Protein AF-A0A1J5E0S7-F1 (afdb_monomer_lite)

pLDDT: mean 85.73, std 12.79, range [35.81, 98.06]

Secondary structure (DSSP, 8-state):
-------GGG-BPPPHHHHHHHHHHHHHHHTT-S----EEEE--TTS-HHHHHHHHHHHH-S--SGGGGS--SSS--SEEEEEEEE-SS-EEEEEEETTEEEEEEES----HHHHHHHHHHHHHHHHHTHHHHHHHHHTSPP-EEEE-HHHHHHHHHHHHHHHHHHHTGGG--PPPPPSSGGGHHHHHHHHHHHHHHHHHHHHHHHHHHHHHHHHHHHHHHHHHHHHB-HHHHS-HHHHHHHHHS-HHHHHHTHHHHBTTBSSPPPTTSHHHHHHHHHHHHHHHHHTT---GGGS-PPPEEEETTTEEEESS---HHHHHHHHHHHT--HHHHHHHHHHHHHHHHHHHHTB-HHHHHHHHHHHT-SEEEE-TTT--EE--S-SSEEEEEE-TTS-EEEEEE--

Structure (mmCIF, N/CA/C/O backbone):
data_AF-A0A1J5E0S7-F1
#
_entry.id   AF-A0A1J5E0S7-F1
#
loop_
_atom_site.group_PDB
_atom_site.id
_atom_site.type_symbol
_atom_site.label_atom_id
_atom_site.label_alt_id
_atom_site.label_comp_id
_atom_site.label_asym_id
_atom_site.label_entity_id
_atom_site.label_seq_id
_atom_site.pdbx_PDB_ins_code
_atom_site.Cartn_x
_atom_site.Cartn_y
_atom_site.Cartn_z
_atom_site.occupancy
_atom_site.B_iso_or_equiv
_atom_site.auth_seq_id
_atom_site.auth_comp_id
_atom_site.auth_asym_id
_atom_site.auth_atom_id
_atom_site.pdbx_PDB_model_num
ATOM 1 N N . MET A 1 1 ? 37.026 27.224 -28.403 1.00 40.97 1 MET A N 1
ATOM 2 C CA . MET A 1 1 ? 36.674 25.814 -28.134 1.00 40.97 1 MET A CA 1
ATOM 3 C C . MET A 1 1 ? 35.419 25.523 -28.933 1.00 40.97 1 MET A C 1
ATOM 5 O O . MET A 1 1 ? 34.431 26.205 -28.705 1.00 40.97 1 MET A O 1
ATOM 9 N N . ASN A 1 2 ? 35.470 24.631 -29.925 1.00 41.16 2 ASN A N 1
ATOM 10 C CA . ASN A 1 2 ? 34.256 24.232 -30.642 1.00 41.16 2 ASN A CA 1
ATOM 11 C C . ASN A 1 2 ? 33.327 23.532 -29.648 1.00 41.16 2 ASN A C 1
ATOM 13 O O . ASN A 1 2 ? 33.763 22.614 -28.955 1.00 41.16 2 ASN A O 1
ATOM 17 N N . ASN A 1 3 ? 32.075 23.977 -29.564 1.00 52.31 3 ASN A N 1
ATOM 18 C CA . ASN A 1 3 ? 31.042 23.279 -28.809 1.00 52.31 3 ASN A CA 1
ATOM 19 C C . ASN A 1 3 ? 30.813 21.931 -29.497 1.00 52.31 3 ASN A C 1
ATOM 21 O O . ASN A 1 3 ? 30.145 21.864 -30.524 1.00 52.31 3 ASN A O 1
ATOM 25 N N . LEU A 1 4 ? 31.441 20.874 -28.984 1.00 67.88 4 LEU A N 1
ATOM 26 C CA . LEU A 1 4 ? 31.217 19.514 -29.456 1.00 67.88 4 LEU A CA 1
ATOM 27 C C . LEU A 1 4 ? 29.828 19.076 -28.996 1.00 67.88 4 LEU A C 1
ATOM 29 O O . LEU A 1 4 ? 29.531 19.062 -27.802 1.00 67.88 4 LEU A O 1
ATOM 33 N N . VAL A 1 5 ? 28.979 18.763 -29.968 1.00 75.00 5 VAL A N 1
ATOM 34 C CA . VAL A 1 5 ? 27.595 18.338 -29.765 1.00 75.00 5 VAL A CA 1
ATOM 35 C C . VAL A 1 5 ? 27.511 16.883 -30.183 1.00 75.00 5 VAL A C 1
ATOM 37 O O . VAL A 1 5 ? 27.855 16.545 -31.314 1.00 75.00 5 VAL A O 1
ATOM 40 N N . LEU A 1 6 ? 27.053 16.023 -29.279 1.00 85.38 6 LEU A N 1
ATOM 41 C CA . LEU A 1 6 ? 26.759 14.634 -29.609 1.00 85.38 6 LEU A CA 1
ATOM 42 C C . LEU A 1 6 ? 25.512 14.593 -30.497 1.00 85.38 6 LEU A C 1
ATOM 44 O O . LEU A 1 6 ? 24.457 15.081 -30.099 1.00 85.38 6 LEU A O 1
ATOM 48 N N . GLN A 1 7 ? 25.640 14.015 -31.689 1.00 89.19 7 GLN A N 1
ATOM 49 C CA . GLN A 1 7 ? 24.544 13.888 -32.647 1.00 89.19 7 GLN A CA 1
ATOM 50 C C . GLN A 1 7 ? 24.018 12.442 -32.648 1.00 89.19 7 GLN A C 1
ATOM 52 O O . GLN A 1 7 ? 24.801 11.533 -32.938 1.00 89.19 7 GLN A O 1
ATOM 57 N N . PRO A 1 8 ? 22.745 12.192 -32.275 1.00 90.88 8 PRO A N 1
ATOM 58 C CA . PRO A 1 8 ? 22.204 10.835 -32.161 1.00 90.88 8 PRO A CA 1
ATOM 59 C C . PRO A 1 8 ? 22.227 10.017 -33.454 1.00 90.88 8 PRO A C 1
ATOM 61 O O . PRO A 1 8 ? 22.400 8.799 -33.410 1.00 90.88 8 PRO A O 1
ATOM 64 N N . ASP A 1 9 ? 22.061 10.659 -34.607 1.00 89.31 9 ASP A N 1
ATOM 65 C CA . ASP A 1 9 ? 22.099 10.044 -35.939 1.00 89.31 9 ASP A CA 1
ATOM 66 C C . ASP A 1 9 ? 23.457 9.374 -36.225 1.00 89.31 9 ASP A C 1
ATOM 68 O O . ASP A 1 9 ? 23.498 8.286 -36.805 1.00 89.31 9 ASP A O 1
ATOM 72 N N . GLN A 1 10 ? 24.546 9.946 -35.701 1.00 91.19 10 GLN A N 1
ATOM 73 C CA . GLN A 1 10 ? 25.927 9.469 -35.857 1.00 91.19 10 GLN A CA 1
ATOM 74 C C . GLN A 1 10 ? 26.321 8.314 -34.922 1.00 91.19 10 GLN A C 1
ATOM 76 O O . GLN A 1 10 ? 27.453 7.826 -34.981 1.00 91.19 10 GLN A O 1
ATOM 81 N N . TRP A 1 11 ? 25.435 7.887 -34.023 1.00 94.06 11 TRP A N 1
ATOM 82 C CA . TRP A 1 11 ? 25.747 6.817 -33.079 1.00 94.06 11 TRP A CA 1
ATOM 83 C C . TRP A 1 11 ? 25.762 5.446 -33.756 1.00 94.06 11 TRP A C 1
ATOM 85 O O . TRP A 1 11 ? 24.940 5.140 -34.620 1.00 94.06 11 TRP A O 1
ATOM 95 N N . SER A 1 12 ? 26.694 4.597 -33.329 1.00 93.44 12 SER A N 1
ATOM 96 C CA . SER A 1 12 ? 26.874 3.237 -33.844 1.00 93.44 12 SER A CA 1
ATOM 97 C C . SER A 1 12 ? 27.310 2.275 -32.739 1.00 93.44 12 SER A C 1
ATOM 99 O O . SER A 1 12 ? 27.815 2.695 -31.698 1.00 93.44 12 SER A O 1
ATOM 101 N N . ILE A 1 13 ? 27.134 0.971 -32.954 1.00 92.50 13 ILE A N 1
ATOM 102 C CA . ILE A 1 13 ? 27.703 -0.046 -32.060 1.00 92.50 13 ILE A CA 1
ATOM 103 C C . ILE A 1 13 ? 29.234 -0.014 -32.225 1.00 92.50 13 ILE A C 1
ATOM 105 O O . ILE A 1 13 ? 29.719 -0.069 -33.358 1.00 92.50 13 ILE A O 1
ATOM 109 N N . PRO A 1 14 ? 30.014 0.096 -31.136 1.00 87.75 14 PRO A N 1
ATOM 110 C CA . PRO A 1 14 ? 31.460 0.217 -31.230 1.00 87.75 14 PRO A CA 1
ATOM 111 C C . PRO A 1 14 ? 32.101 -1.102 -31.686 1.00 87.75 14 PRO A C 1
ATOM 113 O O . PRO A 1 14 ? 31.727 -2.178 -31.221 1.00 87.75 14 PRO A O 1
ATOM 116 N N . ASP A 1 15 ? 33.134 -1.018 -32.529 1.00 83.75 15 ASP A N 1
ATOM 117 C CA . ASP A 1 15 ? 34.041 -2.149 -32.767 1.00 83.75 15 ASP A CA 1
ATOM 118 C C . ASP A 1 15 ? 34.772 -2.485 -31.449 1.00 83.75 15 ASP A C 1
ATOM 120 O O . ASP A 1 15 ? 35.387 -1.584 -30.860 1.00 83.75 15 ASP A O 1
ATOM 124 N N . PRO A 1 16 ? 34.759 -3.749 -30.976 1.00 78.06 16 PRO A N 1
ATOM 125 C CA . PRO A 1 16 ? 35.486 -4.172 -29.780 1.00 78.06 16 PRO A CA 1
ATOM 126 C C . PRO A 1 16 ? 36.940 -3.683 -29.711 1.00 78.06 16 PRO A C 1
ATOM 128 O O . PRO A 1 16 ? 37.413 -3.297 -28.639 1.00 78.06 16 PRO A O 1
ATOM 131 N N . LYS A 1 17 ? 37.650 -3.628 -30.847 1.00 78.44 17 LYS A N 1
ATOM 132 C CA . LYS A 1 17 ? 39.031 -3.116 -30.905 1.00 78.44 17 LYS A CA 1
ATOM 133 C C . LYS A 1 17 ? 39.100 -1.635 -30.540 1.00 78.44 17 LYS A C 1
ATOM 135 O O . LYS A 1 17 ? 39.950 -1.227 -29.750 1.00 78.44 17 LYS A O 1
ATOM 140 N N . ARG A 1 18 ? 38.148 -0.846 -31.038 1.00 73.25 18 ARG A N 1
ATOM 141 C CA . ARG A 1 18 ? 38.036 0.592 -30.770 1.00 73.25 18 ARG A CA 1
ATOM 142 C C . ARG A 1 18 ? 37.699 0.879 -29.304 1.00 73.25 18 ARG A C 1
ATOM 144 O O . ARG A 1 18 ? 38.212 1.851 -28.744 1.00 73.25 18 ARG A O 1
ATOM 151 N N . VAL A 1 19 ? 36.898 0.021 -28.662 1.00 73.56 19 VAL A N 1
ATOM 152 C CA . VAL A 1 19 ? 36.629 0.095 -27.212 1.00 73.56 19 VAL A CA 1
ATOM 153 C C . VAL A 1 19 ? 37.916 -0.075 -26.413 1.00 73.56 19 VAL A C 1
ATOM 155 O O . VAL A 1 19 ? 38.243 0.767 -25.575 1.00 73.56 19 VAL A O 1
ATOM 158 N N . ILE A 1 20 ? 38.687 -1.120 -26.715 1.00 75.88 20 ILE A N 1
ATOM 159 C CA . ILE A 1 20 ? 39.952 -1.417 -26.034 1.00 75.88 20 ILE A CA 1
ATOM 160 C C . ILE A 1 20 ? 40.967 -0.287 -26.245 1.00 75.88 20 ILE A C 1
ATOM 162 O O . ILE A 1 20 ? 41.591 0.167 -25.285 1.00 75.88 20 ILE A O 1
ATOM 166 N N . GLU A 1 21 ? 41.108 0.215 -27.473 1.00 73.50 21 GLU A N 1
ATOM 167 C CA . GLU A 1 21 ? 42.002 1.336 -27.783 1.00 73.50 21 GLU A CA 1
ATOM 168 C C . GLU A 1 21 ? 41.630 2.607 -27.015 1.00 73.50 21 GLU A C 1
ATOM 170 O O . GLU A 1 21 ? 42.504 3.272 -26.455 1.00 73.50 21 GLU A O 1
ATOM 175 N N . THR A 1 22 ? 40.340 2.930 -26.937 1.00 68.94 22 THR A N 1
ATOM 176 C CA . THR A 1 22 ? 39.854 4.115 -26.220 1.00 68.94 22 THR A CA 1
ATOM 177 C C . THR A 1 22 ? 40.102 3.985 -24.716 1.00 68.94 22 THR A C 1
ATOM 179 O O . THR A 1 22 ? 40.647 4.901 -24.098 1.00 68.94 22 THR A O 1
ATOM 182 N N . LEU A 1 23 ? 39.811 2.820 -24.129 1.00 67.75 23 LEU A N 1
ATOM 183 C CA . LEU A 1 23 ? 40.102 2.533 -22.720 1.00 67.75 23 LEU A CA 1
ATOM 184 C C . LEU A 1 23 ? 41.605 2.592 -22.413 1.00 67.75 23 LEU A C 1
ATOM 186 O O . LEU A 1 23 ? 42.003 3.138 -21.380 1.00 67.75 23 LEU A O 1
ATOM 190 N N . ASN A 1 24 ? 42.448 2.082 -23.312 1.00 72.50 24 ASN A N 1
ATOM 191 C CA . ASN A 1 24 ? 43.902 2.144 -23.172 1.00 72.50 24 ASN A CA 1
ATOM 192 C C . ASN A 1 24 ? 44.423 3.585 -23.267 1.00 72.50 24 ASN A C 1
ATOM 194 O O . ASN A 1 24 ? 45.238 3.983 -22.434 1.00 72.50 24 ASN A O 1
ATOM 198 N N . ARG A 1 25 ? 43.900 4.403 -24.193 1.00 69.12 25 ARG A N 1
ATOM 199 C CA . ARG A 1 25 ? 44.217 5.842 -24.279 1.00 69.12 25 ARG A CA 1
ATOM 200 C C . ARG A 1 25 ? 43.820 6.590 -23.005 1.00 69.12 25 ARG A C 1
ATOM 202 O O . ARG A 1 25 ? 44.577 7.434 -22.534 1.00 69.12 25 ARG A O 1
ATOM 209 N N . ILE A 1 26 ? 42.673 6.264 -22.408 1.00 65.00 26 ILE A N 1
ATOM 210 C CA . ILE A 1 26 ? 42.220 6.865 -21.142 1.00 65.00 26 ILE A CA 1
ATOM 211 C C . ILE A 1 26 ? 43.130 6.455 -19.978 1.00 65.00 26 ILE A C 1
ATOM 213 O O . ILE A 1 26 ? 43.503 7.305 -19.167 1.00 65.00 26 ILE A O 1
ATOM 217 N N . LYS A 1 27 ? 43.531 5.177 -19.900 1.00 65.75 27 LYS A N 1
ATOM 218 C CA . LYS A 1 27 ? 44.492 4.695 -18.893 1.00 65.75 27 LYS A CA 1
ATOM 219 C C . LYS A 1 27 ? 45.851 5.392 -19.021 1.00 65.75 27 LYS A C 1
ATOM 221 O O . LYS A 1 27 ? 46.384 5.833 -18.010 1.00 65.75 27 LYS A O 1
ATOM 226 N N . GLN A 1 28 ? 46.366 5.552 -20.241 1.00 62.88 28 GLN A N 1
ATOM 227 C CA . GLN A 1 28 ? 47.640 6.236 -20.509 1.00 62.88 28 GLN A CA 1
ATOM 228 C C . GLN A 1 28 ? 47.584 7.748 -20.222 1.00 62.88 28 GLN A C 1
ATOM 230 O O . GLN A 1 28 ? 48.540 8.314 -19.693 1.00 62.88 28 GLN A O 1
ATOM 235 N N . ARG A 1 29 ? 46.456 8.416 -20.497 1.00 60.16 29 ARG A N 1
ATOM 236 C CA . ARG A 1 29 ? 46.270 9.843 -20.170 1.00 60.16 29 ARG A CA 1
ATOM 237 C C . ARG A 1 29 ? 46.185 10.102 -18.664 1.00 60.16 29 ARG A C 1
ATOM 239 O O . ARG A 1 29 ? 46.772 11.070 -18.192 1.00 60.16 29 ARG A O 1
ATOM 246 N N . LYS A 1 30 ? 45.555 9.205 -17.891 1.00 54.59 30 LYS A N 1
ATOM 247 C CA . LYS A 1 30 ? 45.532 9.285 -16.414 1.00 54.59 30 LYS A CA 1
ATOM 248 C C . LYS A 1 30 ? 46.926 9.232 -15.775 1.00 54.59 30 LYS A C 1
ATOM 250 O O . LYS A 1 30 ? 47.083 9.731 -14.668 1.00 54.59 30 LYS A O 1
ATOM 255 N N . SER A 1 31 ? 47.920 8.652 -16.451 1.00 51.38 31 SER A N 1
ATOM 256 C CA . SER A 1 31 ? 49.315 8.640 -15.989 1.00 51.38 31 SER A CA 1
ATOM 257 C C . SER A 1 31 ? 50.134 9.881 -16.375 1.00 51.38 31 SER A C 1
ATOM 259 O O . SER A 1 31 ? 51.257 10.002 -15.899 1.00 51.38 31 SER A O 1
ATOM 261 N N . GLN A 1 32 ? 49.618 10.796 -17.213 1.00 48.53 32 GLN A N 1
ATOM 262 C CA . GLN A 1 32 ? 50.401 11.922 -17.756 1.00 48.53 32 GLN A CA 1
ATOM 263 C C . GLN A 1 32 ? 49.765 13.322 -17.616 1.00 48.53 32 GLN A C 1
ATOM 265 O O . GLN A 1 32 ? 50.494 14.300 -17.757 1.00 48.53 32 GLN A O 1
ATOM 270 N N . SER A 1 33 ? 48.473 13.483 -17.291 1.00 42.88 33 SER A N 1
ATOM 271 C CA . SER A 1 33 ? 47.904 14.812 -16.984 1.00 42.88 33 SER A CA 1
ATOM 272 C C . SER A 1 33 ? 46.739 14.779 -15.982 1.00 42.88 33 SER A C 1
ATOM 274 O O . SER A 1 33 ? 46.016 13.790 -15.865 1.00 42.88 33 SER A O 1
ATOM 276 N N . SER A 1 34 ? 46.557 15.882 -15.245 1.00 43.41 34 SER A N 1
ATOM 277 C CA . SER A 1 34 ? 45.499 16.089 -14.240 1.00 43.41 34 SER A CA 1
ATOM 278 C C . SER A 1 34 ? 44.132 16.489 -14.827 1.00 43.41 34 SER A C 1
ATOM 280 O O . SER A 1 34 ? 43.172 16.666 -14.072 1.00 43.41 34 SER A O 1
ATOM 282 N N . GLU A 1 35 ? 43.996 16.613 -16.151 1.00 47.25 35 GLU A N 1
ATOM 283 C CA . GLU A 1 35 ? 42.749 17.046 -16.792 1.00 47.25 35 GLU A CA 1
ATOM 284 C C . GLU A 1 35 ? 41.809 15.864 -17.070 1.00 47.25 35 GLU A C 1
ATOM 286 O O . GLU A 1 35 ? 42.010 15.031 -17.960 1.00 47.25 35 GLU A O 1
ATOM 291 N N . LYS A 1 36 ? 40.736 15.795 -16.276 1.00 54.34 36 LYS A N 1
ATOM 292 C CA . LYS A 1 36 ? 39.635 14.839 -16.431 1.00 54.34 36 LYS A CA 1
ATOM 293 C C . LYS A 1 36 ? 38.879 15.131 -17.736 1.00 54.34 36 LYS A C 1
ATOM 295 O O . LYS A 1 36 ? 38.001 15.980 -17.766 1.00 54.34 36 LYS A O 1
ATOM 300 N N . SER A 1 37 ? 39.184 14.390 -18.798 1.00 62.97 37 SER A N 1
ATOM 301 C CA . SER A 1 37 ? 38.514 14.496 -20.109 1.00 62.97 37 SER A CA 1
ATOM 302 C C . SER A 1 37 ? 37.180 13.739 -20.206 1.00 62.97 37 SER A C 1
ATOM 304 O O . SER A 1 37 ? 36.619 13.637 -21.290 1.00 62.97 37 SER A O 1
ATOM 306 N N . ASN A 1 38 ? 36.652 13.212 -19.099 1.00 75.56 38 ASN A N 1
ATOM 307 C CA . ASN A 1 38 ? 35.334 12.581 -19.080 1.00 75.56 38 ASN A CA 1
ATOM 308 C C . ASN A 1 38 ? 34.278 13.603 -18.669 1.00 75.56 38 ASN A C 1
ATOM 310 O O . ASN A 1 38 ? 34.482 14.362 -17.722 1.00 75.56 38 ASN A O 1
ATOM 314 N N . SER A 1 39 ? 33.136 13.576 -19.345 1.00 84.06 39 SER A N 1
ATOM 315 C CA . SER A 1 39 ? 31.968 14.379 -18.986 1.00 84.06 39 SER A CA 1
ATOM 316 C C . SER A 1 39 ? 30.743 13.485 -18.867 1.00 84.06 39 SER A C 1
ATOM 318 O O . SER A 1 39 ? 30.661 12.451 -19.529 1.00 84.06 39 SER A O 1
ATOM 320 N N . SER A 1 40 ? 29.810 13.853 -17.994 1.00 87.56 40 SER A N 1
ATOM 321 C CA . SER A 1 40 ? 28.543 13.148 -17.851 1.00 87.56 40 SER A CA 1
ATOM 322 C C . SER A 1 40 ? 27.379 14.116 -17.794 1.00 87.56 40 SER A C 1
ATOM 324 O O . SER A 1 40 ? 27.533 15.276 -17.405 1.00 87.56 40 SER A O 1
ATOM 326 N N . TRP A 1 41 ? 26.220 13.625 -18.207 1.00 89.56 41 TRP A N 1
ATOM 327 C CA . TRP A 1 41 ? 24.977 14.366 -18.206 1.00 89.56 41 TRP A CA 1
ATOM 328 C C . TRP A 1 41 ? 23.845 13.472 -17.747 1.00 89.56 41 TRP A C 1
ATOM 330 O O . TRP A 1 41 ? 23.722 12.328 -18.184 1.00 89.56 41 TRP A O 1
ATOM 340 N N . ARG A 1 42 ? 23.013 14.012 -16.863 1.00 88.50 42 ARG A N 1
ATOM 341 C CA . ARG A 1 42 ? 21.783 13.367 -16.431 1.00 88.50 42 ARG A CA 1
ATOM 342 C C . ARG A 1 42 ? 20.640 14.012 -17.190 1.00 88.50 42 ARG A C 1
ATOM 344 O O . ARG A 1 42 ? 20.492 15.230 -17.136 1.00 88.50 42 ARG A O 1
ATOM 351 N N . PHE A 1 43 ? 19.871 13.191 -17.893 1.00 86.56 43 PHE A N 1
ATOM 352 C CA . PHE A 1 43 ? 18.741 13.678 -18.671 1.00 86.56 43 PHE A CA 1
ATOM 353 C C . PHE A 1 43 ? 17.694 14.314 -17.759 1.00 86.56 43 PHE A C 1
ATOM 355 O O . PHE A 1 43 ? 17.445 13.831 -16.650 1.00 86.56 43 PHE A O 1
ATOM 362 N N . THR A 1 44 ? 17.098 15.396 -18.247 1.00 78.50 44 THR A N 1
ATOM 363 C CA . THR A 1 44 ? 15.956 16.056 -17.605 1.00 78.50 44 THR A CA 1
ATOM 364 C C . THR A 1 44 ? 14.629 15.496 -18.133 1.00 78.50 44 THR A C 1
ATOM 366 O O . THR A 1 44 ? 14.615 14.683 -19.059 1.00 78.50 44 THR A O 1
ATOM 369 N N . ASP A 1 45 ? 13.499 15.966 -17.593 1.00 79.06 45 ASP A N 1
ATOM 370 C CA . ASP A 1 45 ? 12.142 15.560 -18.014 1.00 79.06 45 ASP A CA 1
ATOM 371 C C . ASP A 1 45 ? 11.814 15.890 -19.486 1.00 79.06 45 ASP A C 1
ATOM 373 O O . ASP A 1 45 ? 10.756 15.523 -19.994 1.00 79.06 45 ASP A O 1
ATOM 377 N N . VAL A 1 46 ? 12.722 16.573 -20.191 1.00 83.62 46 VAL A N 1
ATOM 378 C CA . VAL A 1 46 ? 12.629 16.877 -21.624 1.00 83.62 46 VAL A CA 1
ATOM 379 C C . VAL A 1 46 ? 12.719 15.613 -22.486 1.00 83.62 46 VAL A C 1
ATOM 381 O O . VAL A 1 46 ? 12.152 15.591 -23.577 1.00 83.62 46 VAL A O 1
ATOM 384 N N . VAL A 1 47 ? 13.409 14.566 -22.020 1.00 88.75 47 VAL A N 1
ATOM 385 C CA . VAL A 1 47 ? 13.606 13.309 -22.761 1.00 88.75 47 VAL A CA 1
ATOM 386 C C . VAL A 1 47 ? 12.863 12.179 -22.053 1.00 88.75 47 VAL A C 1
ATOM 388 O O . VAL A 1 47 ? 13.246 11.746 -20.968 1.00 88.75 47 VAL A O 1
ATOM 391 N N . SER A 1 48 ? 11.820 11.655 -22.701 1.00 91.25 48 SER A N 1
ATOM 392 C CA . SER A 1 48 ? 11.057 10.499 -22.209 1.00 91.25 48 SER A CA 1
ATOM 393 C C . SER A 1 48 ? 11.960 9.259 -22.091 1.00 91.25 48 SER A C 1
ATOM 395 O O . SER A 1 48 ? 12.497 8.798 -23.104 1.00 91.25 48 SER A O 1
ATOM 397 N N . PRO A 1 49 ? 12.109 8.653 -20.894 1.00 92.38 49 PRO A N 1
ATOM 398 C CA . PRO A 1 49 ? 12.944 7.464 -20.720 1.00 92.38 49 PRO A CA 1
ATOM 399 C C . PRO A 1 49 ? 12.492 6.261 -21.542 1.00 92.38 49 PRO A C 1
ATOM 401 O O . PRO A 1 49 ? 13.311 5.491 -22.045 1.00 92.38 49 PRO A O 1
ATOM 404 N N . LEU A 1 50 ? 11.176 6.110 -21.695 1.00 93.31 50 LEU A N 1
ATOM 405 C CA . LEU A 1 50 ? 10.593 5.035 -22.483 1.00 93.31 50 LEU A CA 1
ATOM 406 C C . LEU A 1 50 ? 10.916 5.210 -23.968 1.00 93.31 50 LEU A C 1
ATOM 408 O O . LEU A 1 50 ? 11.322 4.244 -24.611 1.00 93.31 50 LEU A O 1
ATOM 412 N N . ASP A 1 51 ? 10.752 6.421 -24.501 1.00 94.56 51 ASP A N 1
ATOM 413 C CA . ASP A 1 51 ? 11.047 6.706 -25.908 1.00 94.56 51 ASP A CA 1
ATOM 414 C C . ASP A 1 51 ? 12.529 6.586 -26.199 1.00 94.56 51 ASP A C 1
ATOM 416 O O . ASP A 1 51 ? 12.904 5.981 -27.201 1.00 94.56 51 ASP A O 1
ATOM 420 N N . PHE A 1 52 ? 13.373 7.047 -25.276 1.00 95.56 52 PHE A N 1
ATOM 421 C CA . PHE A 1 52 ? 14.807 6.923 -25.441 1.00 95.56 52 PHE A CA 1
ATOM 422 C C . PHE A 1 52 ? 15.255 5.460 -25.466 1.00 95.56 52 PHE A C 1
ATOM 424 O O . PHE A 1 52 ? 15.991 5.054 -26.365 1.00 95.56 52 PHE A O 1
ATOM 431 N N . TYR A 1 53 ? 14.748 4.631 -24.550 1.00 96.44 53 TYR A N 1
ATOM 432 C CA . TYR A 1 53 ? 15.025 3.198 -24.581 1.00 96.44 53 TYR A CA 1
ATOM 433 C C . TYR A 1 53 ? 14.482 2.527 -25.854 1.00 96.44 53 TYR A C 1
ATOM 435 O O . TYR A 1 53 ? 15.182 1.709 -26.452 1.00 96.44 53 TYR A O 1
ATOM 443 N N . CYS A 1 54 ? 13.271 2.884 -26.304 1.00 96.69 54 CYS A N 1
ATOM 444 C CA . CYS A 1 54 ? 12.714 2.382 -27.565 1.00 96.69 54 CYS A CA 1
ATOM 445 C C . CYS A 1 54 ? 13.600 2.759 -28.756 1.00 96.69 54 CYS A C 1
ATOM 447 O O . CYS A 1 54 ? 13.856 1.911 -29.606 1.00 96.69 54 CYS A O 1
ATOM 449 N N . TYR A 1 55 ? 14.094 3.997 -28.798 1.00 96.75 55 TYR A N 1
ATOM 450 C CA . TYR A 1 55 ? 14.966 4.502 -29.854 1.00 96.75 55 TYR A CA 1
ATOM 451 C C . TYR A 1 55 ? 16.290 3.740 -29.896 1.00 96.75 55 TYR A C 1
ATOM 453 O O . TYR A 1 55 ? 16.690 3.252 -30.955 1.00 96.75 55 TYR A O 1
ATOM 461 N N . LEU A 1 56 ? 16.930 3.554 -28.737 1.00 97.00 56 LEU A N 1
ATOM 462 C CA . LEU A 1 56 ? 18.154 2.762 -28.628 1.00 97.00 56 LEU A CA 1
ATOM 463 C C . LEU A 1 56 ? 17.917 1.313 -29.065 1.00 97.00 56 LEU A C 1
ATOM 465 O O . LEU A 1 56 ? 18.694 0.783 -29.857 1.00 97.00 56 LEU A O 1
ATOM 469 N N . LYS A 1 57 ? 16.813 0.698 -28.626 1.00 97.06 57 LYS A N 1
ATOM 470 C CA . LYS A 1 57 ? 16.486 -0.689 -28.971 1.00 97.06 57 LYS A CA 1
ATOM 471 C C . LYS A 1 57 ? 16.168 -0.875 -30.453 1.00 97.06 57 LYS A C 1
ATOM 473 O O . LYS A 1 57 ? 16.594 -1.853 -31.059 1.00 97.06 57 LYS A O 1
ATOM 478 N N . MET A 1 58 ? 15.449 0.075 -31.045 1.00 96.25 58 MET A N 1
ATOM 479 C CA . MET A 1 58 ? 15.140 0.096 -32.473 1.00 96.25 58 MET A CA 1
ATOM 480 C C . MET A 1 58 ? 16.415 0.183 -33.320 1.00 96.25 58 MET A C 1
ATOM 482 O O . MET A 1 58 ? 16.539 -0.542 -34.304 1.00 96.25 58 MET A O 1
ATOM 486 N N . ARG A 1 59 ? 17.357 1.064 -32.952 1.00 95.44 59 ARG A N 1
ATOM 487 C CA . ARG A 1 59 ? 18.574 1.302 -33.743 1.00 95.44 59 ARG A CA 1
ATOM 488 C C . ARG A 1 59 ? 19.691 0.296 -33.493 1.00 95.44 59 ARG A C 1
ATOM 490 O O . ARG A 1 59 ? 20.444 0.002 -34.418 1.00 95.44 59 ARG A O 1
ATOM 497 N N . PHE A 1 60 ? 19.830 -0.195 -32.264 1.00 95.81 60 PHE A N 1
ATOM 498 C CA . PHE A 1 60 ? 21.016 -0.940 -31.827 1.00 95.81 60 PHE A CA 1
ATOM 499 C C . PHE A 1 60 ? 20.707 -2.326 -31.248 1.00 95.81 60 PHE A C 1
ATOM 501 O O . PHE A 1 60 ? 21.637 -3.056 -30.914 1.00 95.81 60 PHE A O 1
ATOM 508 N N . GLY A 1 61 ? 19.435 -2.724 -31.162 1.00 95.06 61 GLY A N 1
ATOM 509 C CA . GLY A 1 61 ? 19.039 -4.003 -30.575 1.00 95.06 61 GLY A CA 1
ATOM 510 C C . GLY A 1 61 ? 19.074 -3.982 -29.047 1.00 95.06 61 GLY A C 1
ATOM 511 O O . GLY A 1 61 ? 18.808 -2.961 -28.426 1.00 95.06 61 GLY A O 1
ATOM 512 N N . ASP A 1 62 ? 19.344 -5.121 -28.414 1.00 95.38 62 ASP A N 1
ATOM 513 C CA . ASP A 1 62 ? 19.341 -5.205 -26.951 1.00 95.38 62 ASP A CA 1
ATOM 514 C C . ASP A 1 62 ? 20.522 -4.452 -26.297 1.00 95.38 62 ASP A C 1
ATOM 516 O O . ASP A 1 62 ? 21.566 -4.265 -26.928 1.00 95.38 62 ASP A O 1
ATOM 520 N N . PRO A 1 63 ? 20.389 -4.033 -25.018 1.00 96.25 63 PRO A N 1
ATOM 521 C CA . PRO A 1 63 ? 21.456 -3.351 -24.284 1.00 96.25 63 PRO A CA 1
ATOM 522 C C . PRO A 1 63 ? 22.787 -4.116 -24.324 1.00 96.25 63 PRO A C 1
ATOM 524 O O . PRO A 1 63 ? 22.856 -5.279 -23.929 1.00 96.25 63 PRO A O 1
ATOM 527 N N . ASN A 1 64 ? 23.848 -3.444 -24.772 1.00 93.88 64 ASN A N 1
ATOM 528 C CA . ASN A 1 64 ? 25.158 -4.038 -25.067 1.00 93.88 64 ASN A CA 1
ATOM 529 C C . ASN A 1 64 ? 26.287 -3.578 -24.122 1.00 93.88 64 ASN A C 1
ATOM 531 O O . ASN A 1 64 ? 27.446 -3.943 -24.318 1.00 93.88 64 ASN A O 1
ATOM 535 N N . GLY A 1 65 ? 25.978 -2.748 -23.126 1.00 92.19 65 GLY A N 1
ATOM 536 C CA . GLY A 1 65 ? 26.963 -2.187 -22.208 1.00 92.19 65 GLY A CA 1
ATOM 537 C C . GLY A 1 65 ? 27.422 -3.182 -21.142 1.00 92.19 65 GLY A C 1
ATOM 538 O O . GLY A 1 65 ? 26.692 -4.087 -20.740 1.00 92.19 65 GLY A O 1
ATOM 539 N N . PHE A 1 66 ? 28.633 -2.983 -20.616 1.00 89.12 66 PHE A N 1
ATOM 540 C CA . PHE A 1 66 ? 29.276 -3.924 -19.682 1.00 89.12 66 PHE A CA 1
ATOM 541 C C . PHE A 1 66 ? 28.438 -4.237 -18.427 1.00 89.12 66 PHE A C 1
ATOM 543 O O . PHE A 1 66 ? 28.421 -5.368 -17.948 1.00 89.12 66 PHE A O 1
ATOM 550 N N . ALA A 1 67 ? 27.693 -3.251 -17.917 1.00 90.56 67 ALA A N 1
ATOM 551 C CA . ALA A 1 67 ? 26.831 -3.431 -16.742 1.00 90.56 67 ALA A CA 1
ATOM 552 C C . ALA A 1 67 ? 25.748 -4.508 -16.951 1.00 90.56 67 ALA A C 1
ATOM 554 O O . ALA A 1 67 ? 25.302 -5.113 -15.980 1.00 90.56 67 ALA A O 1
ATOM 555 N N . MET A 1 68 ? 25.377 -4.806 -18.203 1.00 92.94 68 MET A N 1
ATOM 556 C CA . MET A 1 68 ? 24.419 -5.864 -18.526 1.00 92.94 68 MET A CA 1
ATOM 557 C C . MET A 1 68 ? 24.933 -7.263 -18.184 1.00 92.94 68 MET A C 1
ATOM 559 O O . MET A 1 68 ? 24.125 -8.145 -17.918 1.00 92.94 68 MET A O 1
ATOM 563 N N . MET A 1 69 ? 26.255 -7.465 -18.123 1.00 88.38 69 MET A N 1
ATOM 564 C CA . MET A 1 69 ? 26.856 -8.743 -17.720 1.00 88.38 69 MET A CA 1
ATOM 565 C C . MET A 1 69 ? 26.718 -9.023 -16.219 1.00 88.38 69 MET A C 1
ATOM 567 O O . MET A 1 69 ? 26.790 -10.174 -15.802 1.00 88.38 69 MET A O 1
ATOM 571 N N . LEU A 1 70 ? 26.546 -7.976 -15.407 1.00 87.75 70 LEU A N 1
ATOM 572 C CA . LEU A 1 70 ? 26.429 -8.061 -13.947 1.00 87.75 70 LEU A CA 1
ATOM 573 C C . LEU A 1 70 ? 24.979 -7.921 -13.467 1.00 87.75 70 LEU A C 1
ATOM 575 O O . LEU A 1 70 ? 24.715 -7.971 -12.267 1.00 87.75 70 LEU A O 1
ATOM 579 N N . ARG A 1 71 ? 24.044 -7.706 -14.397 1.00 87.81 71 ARG A N 1
ATOM 580 C CA . ARG A 1 71 ? 22.645 -7.430 -14.092 1.00 87.81 71 ARG A CA 1
ATOM 581 C C . ARG A 1 71 ? 21.927 -8.707 -13.646 1.00 87.81 71 ARG A C 1
ATOM 583 O O . ARG A 1 71 ? 21.987 -9.734 -14.318 1.00 87.81 71 ARG A O 1
ATOM 590 N N . SER A 1 72 ? 21.183 -8.613 -12.547 1.00 86.69 72 SER A N 1
ATOM 591 C CA . SER A 1 72 ? 20.254 -9.656 -12.110 1.00 86.69 72 SER A CA 1
ATOM 592 C C . SER A 1 72 ? 19.008 -9.691 -13.001 1.00 86.69 72 SER A C 1
ATOM 594 O O . SER A 1 72 ? 18.553 -8.658 -13.493 1.00 86.69 72 SER A O 1
ATOM 596 N N . GLN A 1 73 ? 18.390 -10.865 -13.150 1.00 86.00 73 GLN A N 1
ATOM 597 C CA . GLN A 1 73 ? 17.091 -10.999 -13.826 1.00 86.00 73 GLN A CA 1
ATOM 598 C C . GLN A 1 73 ? 15.918 -10.375 -13.036 1.00 86.00 73 GLN A C 1
ATOM 600 O O . GLN A 1 73 ? 14.807 -10.306 -13.553 1.00 86.00 73 GLN A O 1
ATOM 605 N N . ALA A 1 74 ? 16.146 -9.909 -11.803 1.00 82.88 74 ALA A N 1
ATOM 606 C CA . ALA A 1 74 ? 15.147 -9.228 -10.979 1.00 82.88 74 ALA A CA 1
ATOM 607 C C . ALA A 1 74 ? 14.976 -7.733 -11.337 1.00 82.88 74 ALA A C 1
ATOM 609 O O . ALA A 1 74 ? 15.720 -7.171 -12.138 1.00 82.88 74 ALA A O 1
ATOM 610 N N . VAL A 1 75 ? 14.008 -7.062 -10.702 1.00 79.94 75 VAL A N 1
ATOM 611 C CA . VAL A 1 75 ? 13.841 -5.592 -10.771 1.00 79.94 75 VAL A CA 1
ATOM 612 C C . VAL A 1 75 ? 14.783 -4.834 -9.828 1.00 79.94 75 VAL A C 1
ATOM 614 O O . VAL A 1 75 ? 14.916 -3.620 -9.934 1.00 79.94 75 VAL A O 1
ATOM 617 N N . ASP A 1 76 ? 15.455 -5.542 -8.919 1.00 82.81 76 ASP A N 1
ATOM 618 C CA . ASP A 1 76 ? 16.389 -4.973 -7.946 1.00 82.81 76 ASP A CA 1
ATOM 619 C C . ASP A 1 76 ? 17.792 -4.838 -8.555 1.00 82.81 76 ASP A C 1
ATOM 621 O O . ASP A 1 76 ? 18.690 -5.647 -8.323 1.00 82.81 76 ASP A O 1
ATOM 625 N N . ASN A 1 77 ? 17.945 -3.851 -9.438 1.00 85.38 77 ASN A N 1
ATOM 626 C CA . ASN A 1 77 ? 19.212 -3.510 -10.070 1.00 85.38 77 ASN A CA 1
ATOM 627 C C . ASN A 1 77 ? 19.521 -2.023 -9.875 1.00 85.38 77 ASN A C 1
ATOM 629 O O . ASN A 1 77 ? 18.638 -1.171 -9.937 1.00 85.38 77 ASN A O 1
ATOM 633 N N . PHE A 1 78 ? 20.804 -1.702 -9.704 1.00 85.00 78 PHE A N 1
ATOM 634 C CA . PHE A 1 78 ? 21.273 -0.314 -9.698 1.00 85.00 78 PHE A CA 1
ATOM 635 C C . PHE A 1 78 ? 21.254 0.301 -11.112 1.00 85.00 78 PHE A C 1
ATOM 637 O O . PHE A 1 78 ? 20.819 1.436 -11.298 1.00 85.00 78 PHE A O 1
ATOM 644 N N . ILE A 1 79 ? 21.691 -0.476 -12.112 1.00 89.75 79 ILE A N 1
ATOM 645 C CA . ILE A 1 79 ? 21.604 -0.146 -13.541 1.00 89.75 79 ILE A CA 1
ATOM 646 C C . ILE A 1 79 ? 20.636 -1.135 -14.193 1.00 89.75 79 ILE A C 1
ATOM 648 O O . ILE A 1 79 ? 20.902 -2.336 -14.241 1.00 89.75 79 ILE A O 1
ATOM 652 N N . HIS A 1 80 ? 19.516 -0.627 -14.700 1.00 90.81 80 HIS A N 1
ATOM 653 C CA . HIS A 1 80 ? 18.452 -1.427 -15.318 1.00 90.81 80 HIS A CA 1
ATOM 654 C C . HIS A 1 80 ? 18.773 -1.819 -16.753 1.00 90.81 80 HIS A C 1
ATOM 656 O O . HIS A 1 80 ? 18.457 -2.923 -17.197 1.00 90.81 80 HIS A O 1
ATOM 662 N N . TRP A 1 81 ? 19.409 -0.911 -17.483 1.00 94.50 81 TRP A N 1
ATOM 663 C CA . TRP A 1 81 ? 19.903 -1.145 -18.830 1.00 94.50 81 TRP A CA 1
ATOM 664 C C . TRP A 1 81 ? 21.110 -0.252 -19.105 1.00 94.50 81 TRP A C 1
ATOM 666 O O . TRP A 1 81 ? 21.240 0.828 -18.530 1.00 94.50 81 TRP A O 1
ATOM 676 N N . HIS A 1 82 ? 22.004 -0.710 -19.975 1.00 95.81 82 HIS A N 1
ATOM 677 C CA . HIS A 1 82 ? 23.232 -0.009 -20.320 1.00 95.81 82 HIS A CA 1
ATOM 678 C C . HIS A 1 82 ? 23.567 -0.251 -21.790 1.00 95.81 82 HIS A C 1
ATOM 680 O O . HIS A 1 82 ? 23.669 -1.401 -22.216 1.00 95.81 82 HIS A O 1
ATOM 686 N N . TYR A 1 83 ? 23.748 0.828 -22.546 1.00 96.94 83 TYR A N 1
ATOM 687 C CA . TYR A 1 83 ? 24.292 0.805 -23.900 1.00 96.94 83 TYR A CA 1
ATOM 688 C C . TYR A 1 83 ? 25.673 1.446 -23.927 1.00 96.94 83 TYR A C 1
ATOM 690 O O . TYR A 1 83 ? 25.857 2.522 -23.366 1.00 96.94 83 TYR A O 1
ATOM 698 N N . THR A 1 84 ? 26.599 0.824 -24.647 1.00 95.38 84 THR A N 1
ATOM 699 C CA . THR A 1 84 ? 27.886 1.420 -25.012 1.00 95.38 84 THR A CA 1
ATOM 700 C C . THR A 1 84 ? 27.874 1.655 -26.519 1.00 95.38 84 THR A C 1
ATOM 702 O O . THR A 1 84 ? 27.757 0.706 -27.300 1.00 95.38 84 THR A O 1
ATOM 705 N N . LEU A 1 85 ? 27.978 2.919 -26.933 1.00 94.81 85 LEU A N 1
ATOM 706 C CA . LEU A 1 85 ? 27.908 3.355 -28.331 1.00 94.81 85 LEU A CA 1
ATOM 707 C C . LEU A 1 85 ? 29.170 4.130 -28.729 1.00 94.81 85 LEU A C 1
ATOM 709 O O . LEU A 1 85 ? 29.839 4.740 -27.898 1.00 94.81 85 LEU A O 1
ATOM 713 N N . ALA A 1 86 ? 29.495 4.128 -30.017 1.00 91.12 86 ALA A N 1
ATOM 714 C CA . ALA A 1 86 ? 30.545 4.946 -30.606 1.00 91.12 86 ALA A CA 1
ATOM 715 C C . ALA A 1 86 ? 29.961 6.115 -31.400 1.00 91.12 86 ALA A C 1
ATOM 717 O O . ALA A 1 86 ? 28.940 5.996 -32.077 1.00 91.12 86 ALA A O 1
ATOM 718 N N . THR A 1 87 ? 30.695 7.220 -31.372 1.00 86.50 87 THR A N 1
ATOM 719 C CA . THR A 1 87 ? 30.558 8.360 -32.283 1.00 86.50 87 THR A CA 1
ATOM 720 C C . THR A 1 87 ? 31.774 8.423 -33.216 1.00 86.50 87 THR A C 1
ATOM 722 O O . THR A 1 87 ? 32.645 7.543 -33.182 1.00 86.50 87 THR A O 1
ATOM 725 N N . SER A 1 88 ? 31.878 9.457 -34.052 1.00 78.69 88 SER A N 1
ATOM 726 C CA . SER A 1 88 ? 33.094 9.732 -34.832 1.00 78.69 88 SER A CA 1
ATOM 727 C C . SER A 1 88 ? 34.334 9.857 -33.945 1.00 78.69 88 SER A C 1
ATOM 729 O O . SER A 1 88 ? 35.379 9.316 -34.296 1.00 78.69 88 SER A O 1
ATOM 731 N N . ASP A 1 89 ? 34.201 10.449 -32.756 1.00 77.31 89 ASP A N 1
ATOM 732 C CA . ASP A 1 89 ? 35.353 10.936 -31.985 1.00 77.31 89 ASP A CA 1
ATOM 733 C C . ASP A 1 89 ? 35.507 10.297 -30.598 1.00 77.31 89 ASP A C 1
ATOM 735 O O . ASP A 1 89 ? 36.593 10.317 -30.017 1.00 77.31 89 ASP A O 1
ATOM 739 N N . THR A 1 90 ? 34.448 9.695 -30.057 1.00 84.38 90 THR A N 1
ATOM 740 C CA . THR A 1 90 ? 34.439 9.149 -28.691 1.00 84.38 90 THR A CA 1
ATOM 741 C C . THR A 1 90 ? 33.503 7.946 -28.533 1.00 84.38 90 THR A C 1
ATOM 743 O O . THR A 1 90 ? 32.714 7.622 -29.424 1.00 84.38 90 THR A O 1
ATOM 746 N N . ILE A 1 91 ? 33.595 7.293 -27.377 1.00 89.31 91 ILE A N 1
ATOM 747 C CA . ILE A 1 91 ? 32.654 6.292 -26.887 1.00 89.31 91 ILE A CA 1
ATOM 748 C C . ILE A 1 91 ? 31.773 6.945 -25.830 1.00 89.31 91 ILE A C 1
ATOM 750 O O . ILE A 1 91 ? 32.260 7.678 -24.965 1.00 89.31 91 ILE A O 1
ATOM 754 N N . ILE A 1 92 ? 30.487 6.631 -25.898 1.00 92.44 92 ILE A N 1
ATOM 755 C CA . ILE A 1 92 ? 29.492 7.049 -24.926 1.00 92.44 92 ILE A CA 1
ATOM 756 C C . ILE A 1 92 ? 28.880 5.829 -24.243 1.00 92.44 92 ILE A C 1
ATOM 758 O O . ILE A 1 92 ? 28.609 4.817 -24.888 1.00 92.44 92 ILE A O 1
ATOM 762 N N . ASP A 1 93 ? 28.638 5.948 -22.945 1.00 93.62 93 ASP A N 1
ATOM 763 C CA . ASP A 1 93 ? 27.851 4.994 -22.170 1.00 93.62 93 ASP A CA 1
ATOM 764 C C . ASP A 1 93 ? 26.533 5.647 -21.775 1.00 93.62 93 ASP A C 1
ATOM 766 O O . ASP A 1 93 ? 26.524 6.768 -21.271 1.00 93.62 93 ASP A O 1
ATOM 770 N N . ILE A 1 94 ? 25.422 4.952 -21.994 1.00 95.31 94 ILE A N 1
ATOM 771 C CA . ILE A 1 94 ? 24.075 5.416 -21.662 1.00 95.31 94 ILE A CA 1
ATOM 772 C C . ILE A 1 94 ? 23.451 4.407 -20.707 1.00 95.31 94 ILE A C 1
ATOM 774 O O . ILE A 1 94 ? 23.318 3.230 -21.047 1.00 95.31 94 ILE A O 1
ATOM 778 N N . MET A 1 95 ? 23.061 4.856 -19.518 1.00 94.31 95 MET A N 1
ATOM 779 C CA . MET A 1 95 ? 22.582 4.002 -18.433 1.00 94.31 95 MET A CA 1
ATOM 780 C C . MET A 1 95 ? 21.191 4.431 -17.968 1.00 94.31 95 MET A C 1
ATOM 782 O O . MET A 1 95 ? 20.960 5.608 -17.688 1.00 94.31 95 MET A O 1
ATOM 786 N N . GLY A 1 96 ? 20.287 3.462 -17.827 1.00 92.25 96 GLY A N 1
ATOM 787 C CA . GLY A 1 96 ? 19.025 3.619 -17.107 1.00 92.25 96 GLY A CA 1
ATOM 788 C C . GLY A 1 96 ? 19.199 3.262 -15.634 1.00 92.25 96 GLY A C 1
ATOM 789 O O . GLY A 1 96 ? 19.529 2.119 -15.314 1.00 92.25 96 GLY A O 1
ATOM 790 N N . LEU A 1 97 ? 18.974 4.230 -14.751 1.00 88.00 97 LEU A N 1
ATOM 791 C CA . LEU A 1 97 ? 19.101 4.126 -13.295 1.00 88.00 97 LEU A CA 1
ATOM 792 C C . LEU A 1 97 ? 17.716 4.170 -12.628 1.00 88.00 97 LEU A C 1
ATOM 794 O O . LEU A 1 97 ? 16.698 4.369 -13.288 1.00 88.00 97 LEU A O 1
ATOM 798 N N . ASN A 1 98 ? 17.670 4.012 -11.303 1.00 82.12 98 ASN A N 1
ATOM 799 C CA . ASN A 1 98 ? 16.421 4.043 -10.530 1.00 82.12 98 ASN A CA 1
ATOM 800 C C . ASN A 1 98 ? 15.669 5.384 -10.602 1.00 82.12 98 ASN A C 1
ATOM 802 O O . ASN A 1 98 ? 14.444 5.388 -10.659 1.00 82.12 98 ASN A O 1
ATOM 806 N N . ILE A 1 99 ? 16.384 6.514 -10.583 1.00 77.44 99 ILE A N 1
ATOM 807 C CA . ILE A 1 99 ? 15.777 7.859 -10.498 1.00 77.44 99 ILE A CA 1
ATOM 808 C C . ILE A 1 99 ? 16.062 8.674 -11.776 1.00 77.44 99 ILE A C 1
ATOM 810 O O . ILE A 1 99 ? 15.935 9.896 -11.792 1.00 77.44 99 ILE A O 1
ATOM 814 N N . GLY A 1 100 ? 16.532 8.047 -12.857 1.00 86.00 100 GLY A N 1
ATOM 815 C CA . GLY A 1 100 ? 16.795 8.767 -14.104 1.00 86.00 100 GLY A CA 1
ATOM 816 C C . GLY A 1 100 ? 17.688 8.026 -15.083 1.00 86.00 100 GLY A C 1
ATOM 817 O O . GLY A 1 100 ? 17.918 6.827 -14.966 1.00 86.00 100 GLY A O 1
ATOM 818 N N . MET A 1 101 ? 18.199 8.768 -16.060 1.00 91.19 101 MET A N 1
ATOM 819 C CA . MET A 1 101 ? 19.116 8.256 -17.072 1.00 91.19 101 MET A CA 1
ATOM 820 C C . MET A 1 101 ? 20.364 9.124 -17.120 1.00 91.19 101 MET A C 1
ATOM 822 O O . MET A 1 101 ? 20.277 10.348 -17.001 1.00 91.19 101 MET A O 1
ATOM 826 N N . GLU A 1 102 ? 21.514 8.499 -17.334 1.00 91.81 102 GLU A N 1
ATOM 827 C CA . GLU A 1 102 ? 22.795 9.189 -17.456 1.00 91.81 102 GLU A CA 1
ATOM 828 C C . GLU A 1 102 ? 23.475 8.806 -18.769 1.00 91.81 102 GLU A C 1
ATOM 830 O O . GLU A 1 102 ? 23.457 7.644 -19.172 1.00 91.81 102 GLU A O 1
ATOM 835 N N . ILE A 1 103 ? 24.097 9.786 -19.419 1.00 92.12 103 ILE A N 1
ATOM 836 C CA . ILE A 1 103 ? 25.041 9.583 -20.513 1.00 92.12 103 ILE A CA 1
ATOM 837 C C . ILE A 1 103 ? 26.432 10.043 -20.071 1.00 92.12 103 ILE A C 1
ATOM 839 O O . ILE A 1 103 ? 26.598 11.116 -19.492 1.00 92.12 103 ILE A O 1
ATOM 843 N N . GLN A 1 104 ? 27.445 9.228 -20.340 1.00 90.44 104 GLN A N 1
ATOM 844 C CA . GLN A 1 104 ? 28.847 9.518 -20.062 1.00 90.44 104 GLN A CA 1
ATOM 845 C C . GLN A 1 104 ? 29.629 9.499 -21.368 1.00 90.44 104 GLN A C 1
ATOM 847 O O . GLN A 1 104 ? 29.516 8.559 -22.143 1.00 90.44 104 GLN A O 1
ATOM 852 N N . SER A 1 105 ? 30.433 10.531 -21.599 1.00 87.81 105 SER A N 1
ATOM 853 C CA . SER A 1 105 ? 31.343 10.648 -22.735 1.00 87.81 105 SER A CA 1
ATOM 854 C C . SER A 1 105 ? 32.782 10.457 -22.264 1.00 87.81 105 SER A C 1
ATOM 856 O O . SER A 1 105 ? 33.228 11.100 -21.305 1.00 87.81 105 SER A O 1
ATOM 858 N N . HIS A 1 106 ? 33.519 9.579 -22.943 1.00 83.50 106 HIS A N 1
ATOM 859 C CA . HIS A 1 106 ? 34.859 9.165 -22.533 1.00 83.50 106 HIS A CA 1
ATOM 860 C C . HIS A 1 106 ? 35.957 9.859 -23.333 1.00 83.50 106 HIS A C 1
ATOM 862 O O . HIS A 1 106 ? 36.053 9.729 -24.551 1.00 83.50 106 HIS A O 1
ATOM 868 N N . GLY A 1 107 ? 36.849 10.577 -22.654 1.00 75.38 107 GLY A N 1
ATOM 869 C CA . GLY A 1 107 ? 37.939 11.288 -23.327 1.00 75.38 107 GLY A CA 1
ATOM 870 C C . GLY A 1 107 ? 37.497 12.501 -24.158 1.00 75.38 107 GLY A C 1
ATOM 871 O O . GLY A 1 107 ? 38.323 13.046 -24.893 1.00 75.38 107 GLY A O 1
ATOM 872 N N . MET A 1 108 ? 36.235 12.925 -24.026 1.00 76.00 108 MET A N 1
ATOM 873 C CA . MET A 1 108 ? 35.687 14.158 -24.584 1.00 76.00 108 MET A CA 1
ATOM 874 C C . MET A 1 108 ? 34.866 14.920 -23.533 1.00 76.00 108 MET A C 1
ATOM 876 O O . MET A 1 108 ? 33.963 14.366 -22.893 1.00 76.00 108 MET A O 1
ATOM 880 N N . GLN A 1 109 ? 35.165 16.215 -23.402 1.00 80.31 109 GLN A N 1
ATOM 881 C CA . GLN A 1 109 ? 34.441 17.148 -22.544 1.00 80.31 109 GLN A CA 1
ATOM 882 C C . GLN A 1 109 ? 33.330 17.837 -23.341 1.00 80.31 109 GLN A C 1
ATOM 884 O O . GLN A 1 109 ? 33.599 18.584 -24.279 1.00 80.31 109 GLN A O 1
ATOM 889 N N . VAL A 1 110 ? 32.084 17.598 -22.942 1.00 81.44 110 VAL A N 1
ATOM 890 C CA . VAL A 1 110 ? 30.898 18.248 -23.502 1.00 81.44 110 VAL A CA 1
ATOM 891 C C . VAL A 1 110 ? 30.410 19.294 -22.506 1.00 81.44 110 VAL A C 1
ATOM 893 O O . VAL A 1 110 ? 30.236 19.006 -21.319 1.00 81.44 110 VAL A O 1
ATOM 896 N N . ILE A 1 111 ? 30.221 20.523 -22.982 1.00 83.88 111 ILE A N 1
ATOM 897 C CA . ILE A 1 111 ? 29.677 21.616 -22.172 1.00 83.88 111 ILE A CA 1
ATOM 898 C C . ILE A 1 111 ? 28.145 21.537 -22.105 1.00 83.88 111 ILE A C 1
ATOM 900 O O . ILE A 1 111 ? 27.511 20.949 -22.978 1.00 83.88 111 ILE A O 1
ATOM 904 N N . ASN A 1 112 ? 27.538 22.185 -21.109 1.00 83.81 112 ASN A N 1
ATOM 905 C CA . ASN A 1 112 ? 26.091 22.119 -20.851 1.00 83.81 112 ASN A CA 1
ATOM 906 C C . ASN A 1 112 ? 25.209 22.432 -22.071 1.00 83.81 112 ASN A C 1
ATOM 908 O O . ASN A 1 112 ? 24.222 21.739 -22.295 1.00 83.81 112 ASN A O 1
ATOM 912 N N . SER A 1 113 ? 25.568 23.424 -22.892 1.00 86.00 113 SER A N 1
ATOM 913 C CA . SER A 1 113 ? 24.799 23.743 -24.104 1.00 86.00 113 SER A CA 1
ATOM 914 C C . SER A 1 113 ? 24.834 22.618 -25.146 1.00 86.00 113 SER A C 1
ATOM 916 O O . SER A 1 113 ? 23.852 22.413 -25.852 1.00 86.00 113 SER A O 1
ATOM 918 N N . GLY A 1 114 ? 25.927 21.850 -25.211 1.00 88.12 114 GLY A N 1
ATOM 919 C CA . GLY A 1 114 ? 26.027 20.667 -26.066 1.00 88.12 114 GLY A CA 1
ATOM 920 C C . GLY A 1 114 ? 25.103 19.541 -25.605 1.00 88.12 114 GLY A C 1
ATOM 921 O O . GLY A 1 114 ? 24.482 18.882 -26.436 1.00 88.12 114 GLY A O 1
ATOM 922 N N . TRP A 1 115 ? 24.944 19.366 -24.291 1.00 90.00 115 TRP A N 1
ATOM 923 C CA . TRP A 1 115 ? 23.993 18.406 -23.727 1.00 90.00 115 TRP A CA 1
ATOM 924 C C . TRP A 1 115 ? 22.535 18.805 -23.965 1.00 90.00 115 TRP A C 1
ATOM 926 O O . TRP A 1 115 ? 21.735 17.979 -24.390 1.00 90.00 115 TRP A O 1
ATOM 936 N N . GLN A 1 116 ? 22.197 20.082 -23.785 1.00 90.12 116 GLN A N 1
ATOM 937 C CA . GLN A 1 116 ? 20.857 20.597 -24.100 1.00 90.12 116 GLN A CA 1
ATOM 938 C C . GLN A 1 116 ? 20.520 20.436 -25.588 1.00 90.12 116 GLN A C 1
ATOM 940 O O . GLN A 1 116 ? 19.395 20.097 -25.955 1.00 90.12 116 GLN A O 1
ATOM 945 N N . GLN A 1 117 ? 21.508 20.643 -26.461 1.00 91.25 117 GLN A N 1
ATOM 946 C CA . GLN A 1 117 ? 21.333 20.415 -27.889 1.00 91.25 117 GLN A CA 1
ATOM 947 C C . GLN A 1 117 ? 21.153 18.926 -28.216 1.00 91.25 117 GLN A C 1
ATOM 949 O O . GLN A 1 117 ? 20.324 18.601 -29.063 1.00 91.25 117 GLN A O 1
ATOM 954 N N . LEU A 1 118 ? 21.856 18.026 -27.519 1.00 91.69 118 LEU A N 1
ATOM 955 C CA . LEU A 1 118 ? 21.623 16.585 -27.622 1.00 91.69 118 LEU A CA 1
ATOM 956 C C . LEU A 1 118 ? 20.176 16.225 -27.249 1.00 91.69 118 LEU A C 1
ATOM 958 O O . LEU A 1 118 ? 19.529 15.504 -28.004 1.00 91.69 118 LEU A O 1
ATOM 962 N N . GLU A 1 119 ? 19.650 16.737 -26.133 1.00 92.44 119 GLU A N 1
ATOM 963 C CA . GLU A 1 119 ? 18.254 16.497 -25.725 1.00 92.44 119 GLU A CA 1
ATOM 964 C C . GLU A 1 119 ? 17.262 16.984 -26.793 1.00 92.44 119 GLU A C 1
ATOM 966 O O . GLU A 1 119 ? 16.337 16.261 -27.168 1.00 92.44 119 GLU A O 1
ATOM 971 N N . SER A 1 120 ? 17.493 18.177 -27.355 1.00 91.62 120 SER A N 1
ATOM 972 C CA . SER A 1 120 ? 16.671 18.708 -28.450 1.00 91.62 120 SER A CA 1
ATOM 973 C C . SER A 1 120 ? 16.723 17.829 -29.701 1.00 91.62 120 SER A C 1
ATOM 975 O O . SER A 1 120 ? 15.696 17.612 -30.346 1.00 91.62 120 SER A O 1
ATOM 977 N N . ASN A 1 121 ? 17.901 17.311 -30.047 1.00 93.50 121 ASN A N 1
ATOM 978 C CA . ASN A 1 121 ? 18.069 16.459 -31.218 1.00 93.50 121 ASN A CA 1
AT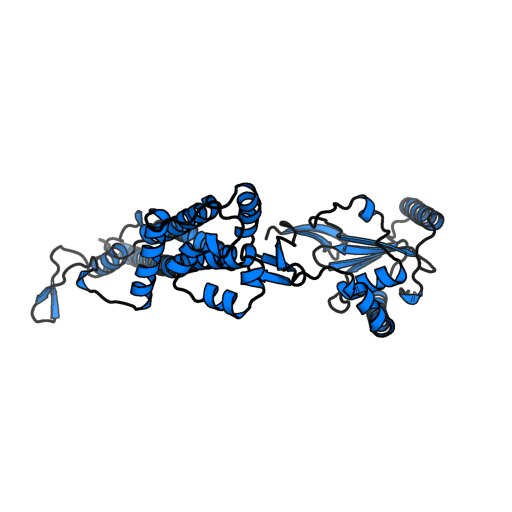OM 979 C C . ASN A 1 121 ? 17.448 15.074 -31.007 1.00 93.50 121 ASN A C 1
ATOM 981 O O . ASN A 1 121 ? 16.811 14.569 -31.923 1.00 93.50 121 ASN A O 1
ATOM 985 N N . LEU A 1 122 ? 17.538 14.499 -29.804 1.00 94.00 122 LEU A N 1
ATOM 986 C CA . LEU A 1 122 ? 16.847 13.251 -29.465 1.00 94.00 122 LEU A CA 1
ATOM 987 C C . LEU A 1 122 ? 15.331 13.376 -29.628 1.00 94.00 122 LEU A C 1
ATOM 989 O O . LEU A 1 122 ? 14.716 12.502 -30.227 1.00 94.00 122 LEU A O 1
ATOM 993 N N . ASN A 1 123 ? 14.731 14.478 -29.176 1.00 92.00 123 ASN A N 1
ATOM 994 C CA . ASN A 1 123 ? 13.292 14.679 -29.352 1.00 92.00 123 ASN A CA 1
ATOM 995 C C . ASN A 1 123 ? 12.883 14.763 -30.829 1.00 92.00 123 ASN A C 1
ATOM 997 O O . ASN A 1 123 ? 11.886 14.159 -31.217 1.00 92.00 123 ASN A O 1
ATOM 1001 N N . LYS A 1 124 ? 13.684 15.420 -31.677 1.00 93.12 124 LYS A N 1
ATOM 1002 C CA . LYS A 1 124 ? 13.444 15.429 -33.132 1.00 93.12 124 LYS A CA 1
ATOM 1003 C C . LYS A 1 124 ? 13.534 14.030 -33.740 1.00 93.12 124 LYS A C 1
ATOM 1005 O O . LYS A 1 124 ? 12.731 13.690 -34.604 1.00 93.12 124 LYS A O 1
ATOM 1010 N N . GLU A 1 125 ? 14.488 13.219 -33.287 1.00 94.06 125 GLU A N 1
ATOM 1011 C CA . GLU A 1 125 ? 14.595 11.820 -33.709 1.00 94.06 125 GLU A CA 1
ATOM 1012 C C . GLU A 1 125 ? 13.369 11.013 -33.261 1.00 94.06 125 GLU A C 1
ATOM 1014 O O . GLU A 1 125 ? 12.853 10.204 -34.029 1.00 94.06 125 GLU A O 1
ATOM 1019 N N . PHE A 1 126 ? 12.851 11.242 -32.050 1.00 94.12 126 PHE A N 1
ATOM 1020 C CA . PHE A 1 126 ? 11.646 10.555 -31.578 1.00 94.12 126 PHE A CA 1
ATOM 1021 C C . PHE A 1 126 ? 10.420 10.897 -32.424 1.00 94.12 126 PHE A C 1
ATOM 1023 O O . PHE A 1 126 ? 9.656 9.995 -32.769 1.00 94.12 126 PHE A O 1
ATOM 1030 N N . ASP A 1 127 ? 10.269 12.165 -32.813 1.00 92.56 127 ASP A N 1
ATOM 1031 C CA . ASP A 1 127 ? 9.213 12.599 -33.730 1.00 92.56 127 ASP A CA 1
ATOM 1032 C C . ASP A 1 127 ? 9.371 11.945 -35.108 1.00 92.56 127 ASP A C 1
ATOM 1034 O O . ASP A 1 127 ? 8.400 11.444 -35.679 1.00 92.56 127 ASP A O 1
ATOM 1038 N N . HIS A 1 128 ? 10.603 11.890 -35.625 1.00 94.00 128 HIS A N 1
ATOM 1039 C CA . HIS A 1 128 ? 10.905 11.257 -36.908 1.00 94.00 128 HIS A CA 1
ATOM 1040 C C . HIS A 1 128 ? 10.578 9.753 -36.910 1.00 94.00 128 HIS A C 1
ATOM 1042 O O . HIS A 1 128 ? 9.974 9.253 -37.859 1.00 94.00 128 HIS A O 1
ATOM 1048 N N . TYR A 1 129 ? 10.916 9.039 -35.831 1.00 93.94 129 TYR A N 1
ATOM 1049 C CA . TYR A 1 129 ? 10.742 7.587 -35.707 1.00 93.94 129 TYR A CA 1
ATOM 1050 C C . TYR A 1 129 ? 9.473 7.156 -34.954 1.00 93.94 129 TYR A C 1
ATOM 1052 O O . TYR A 1 129 ? 9.339 5.981 -34.607 1.00 93.94 129 TYR A O 1
ATOM 1060 N N . HIS A 1 130 ? 8.511 8.053 -34.715 1.00 92.19 130 HIS A N 1
ATOM 1061 C CA . HIS A 1 130 ? 7.351 7.801 -33.846 1.00 92.19 130 HIS A CA 1
ATOM 1062 C C . HIS A 1 130 ? 6.627 6.464 -34.125 1.00 92.19 130 HIS A C 1
ATOM 1064 O O . HIS A 1 130 ? 6.275 5.722 -33.201 1.00 92.19 130 HIS A O 1
ATOM 1070 N N . CYS A 1 131 ? 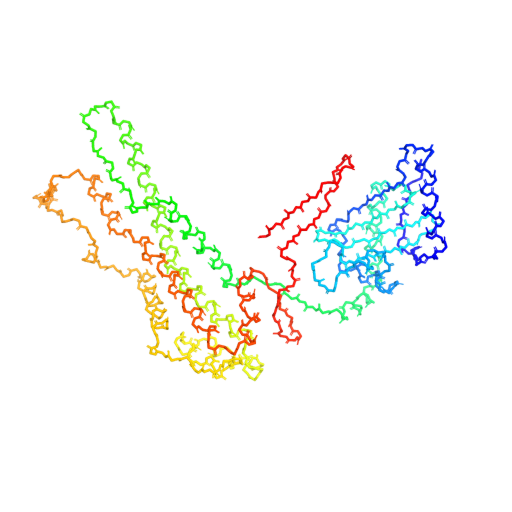6.427 6.112 -35.400 1.00 95.12 131 CYS A N 1
ATOM 1071 C CA . CYS A 1 131 ? 5.775 4.858 -35.791 1.00 95.12 131 CYS A CA 1
ATOM 1072 C C . CYS A 1 131 ? 6.587 3.609 -35.421 1.00 95.12 131 CYS A C 1
ATOM 1074 O O . CYS A 1 131 ? 6.008 2.606 -35.002 1.00 95.12 131 CYS A O 1
ATOM 1076 N N . ASP A 1 132 ? 7.907 3.650 -35.566 1.00 95.56 132 ASP A N 1
ATOM 1077 C CA . ASP A 1 132 ? 8.776 2.513 -35.265 1.00 95.56 132 ASP A CA 1
ATOM 1078 C C . ASP A 1 132 ? 9.018 2.379 -33.760 1.00 95.56 132 ASP A C 1
ATOM 1080 O O . ASP A 1 132 ? 8.959 1.267 -33.229 1.00 95.56 132 ASP A O 1
ATOM 1084 N N . LEU A 1 133 ? 9.133 3.503 -33.041 1.00 94.88 133 LEU A N 1
ATOM 1085 C CA . LEU A 1 133 ? 9.144 3.514 -31.575 1.00 94.88 133 LEU A CA 1
ATOM 1086 C C . LEU A 1 133 ? 7.888 2.854 -31.005 1.00 94.88 133 LEU A C 1
ATOM 1088 O O . LEU A 1 133 ? 7.974 2.046 -30.077 1.00 94.88 133 LEU A O 1
ATOM 1092 N N . ARG A 1 134 ? 6.719 3.138 -31.591 1.00 94.56 134 ARG A N 1
ATOM 1093 C CA . ARG A 1 134 ? 5.461 2.498 -31.197 1.00 94.56 134 ARG A CA 1
ATOM 1094 C C . ARG A 1 134 ? 5.503 0.979 -31.383 1.00 94.56 134 ARG A C 1
ATOM 1096 O O . ARG A 1 134 ? 5.100 0.269 -30.465 1.00 94.56 134 ARG A O 1
ATOM 1103 N N . LYS A 1 135 ? 6.014 0.475 -32.513 1.00 96.06 135 LYS A N 1
ATOM 1104 C CA . LYS A 1 135 ? 6.140 -0.978 -32.755 1.00 96.06 135 LYS A CA 1
ATOM 1105 C C . LYS A 1 135 ? 7.036 -1.642 -31.712 1.00 96.06 135 LYS A C 1
ATOM 1107 O O . LYS A 1 135 ? 6.682 -2.692 -31.187 1.00 96.06 135 LYS A O 1
ATOM 1112 N N . VAL A 1 136 ? 8.169 -1.018 -31.375 1.00 96.31 136 VAL A N 1
ATOM 1113 C CA . VAL A 1 136 ? 9.059 -1.521 -30.316 1.00 96.31 136 VAL A CA 1
ATOM 1114 C C . VAL A 1 136 ? 8.338 -1.526 -28.970 1.00 96.31 136 VAL A C 1
ATOM 1116 O O . VAL A 1 136 ? 8.338 -2.543 -28.279 1.00 96.31 136 VAL A O 1
ATOM 1119 N N . ARG A 1 137 ? 7.652 -0.437 -28.619 1.00 94.94 137 ARG A N 1
ATOM 1120 C CA . ARG A 1 137 ? 6.900 -0.320 -27.363 1.00 94.94 137 ARG A CA 1
ATOM 1121 C C . ARG A 1 137 ? 5.802 -1.377 -27.217 1.00 94.94 137 ARG A C 1
ATOM 1123 O O . ARG A 1 137 ? 5.570 -1.856 -26.112 1.00 94.94 137 ARG A O 1
ATOM 1130 N N . GLU A 1 138 ? 5.139 -1.762 -28.306 1.00 93.94 138 GLU A N 1
ATOM 1131 C CA . GLU A 1 138 ? 4.105 -2.809 -28.315 1.00 93.94 138 GLU A CA 1
ATOM 1132 C C . GLU A 1 138 ? 4.662 -4.206 -27.973 1.00 93.94 138 GLU A C 1
ATOM 1134 O O . GLU A 1 138 ? 3.902 -5.081 -27.555 1.00 93.94 138 GLU A O 1
ATOM 1139 N N . THR A 1 139 ? 5.983 -4.411 -28.071 1.00 95.06 139 THR A N 1
ATOM 1140 C CA . THR A 1 139 ? 6.639 -5.653 -27.618 1.00 95.06 139 THR A CA 1
ATOM 1141 C C . THR A 1 139 ? 6.809 -5.731 -26.099 1.00 95.06 139 THR A C 1
ATOM 1143 O O . THR A 1 139 ? 7.040 -6.816 -25.566 1.00 95.06 139 THR A O 1
ATOM 1146 N N . PHE A 1 140 ? 6.701 -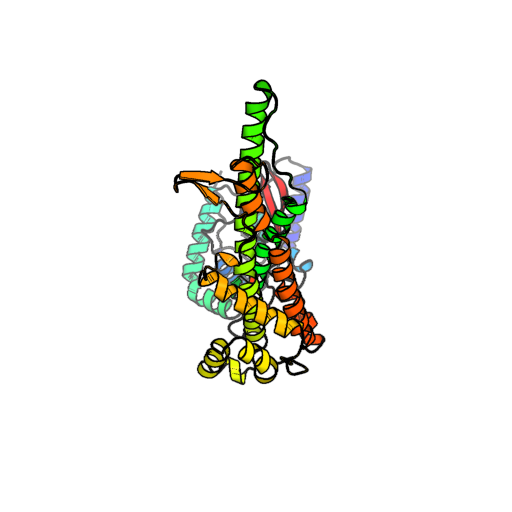4.606 -25.385 1.00 93.94 140 PHE A N 1
ATOM 1147 C CA . PHE A 1 140 ? 6.939 -4.552 -23.945 1.00 93.94 140 PHE A CA 1
ATOM 1148 C C . PHE A 1 140 ? 5.710 -4.969 -23.141 1.00 93.94 140 PHE A C 1
ATOM 1150 O O . PHE A 1 140 ? 4.562 -4.701 -23.507 1.00 93.94 140 PHE A O 1
ATOM 1157 N N . GLU A 1 141 ? 5.947 -5.587 -21.985 1.00 91.88 141 GLU A N 1
ATOM 1158 C CA . GLU A 1 141 ? 4.875 -5.848 -21.034 1.00 91.88 141 GLU A CA 1
ATOM 1159 C C . GLU A 1 141 ? 4.485 -4.556 -20.308 1.00 91.88 141 GLU A C 1
ATOM 1161 O O . GLU A 1 141 ? 5.303 -3.901 -19.662 1.00 91.88 141 GLU A O 1
ATOM 1166 N N . ARG A 1 142 ? 3.204 -4.188 -20.403 1.00 92.75 142 ARG A N 1
ATOM 1167 C CA . ARG A 1 142 ? 2.667 -3.008 -19.729 1.00 92.75 142 ARG A CA 1
ATOM 1168 C C . ARG A 1 142 ? 2.092 -3.382 -18.371 1.00 92.75 142 ARG A C 1
ATOM 1170 O O . ARG A 1 142 ? 1.079 -4.076 -18.290 1.00 92.75 142 ARG A O 1
ATOM 1177 N N . TRP A 1 143 ? 2.653 -2.777 -17.334 1.00 93.50 143 TRP A N 1
ATOM 1178 C CA . TRP A 1 143 ? 2.112 -2.801 -15.984 1.00 93.50 143 TRP A CA 1
ATOM 1179 C C . TRP A 1 143 ? 1.562 -1.428 -15.594 1.00 93.50 143 TRP A C 1
ATOM 1181 O O . TRP A 1 143 ? 2.094 -0.389 -15.980 1.00 93.50 143 TRP A O 1
ATOM 1191 N N . HIS A 1 144 ? 0.466 -1.421 -14.845 1.00 92.62 144 HIS A N 1
ATOM 1192 C CA . HIS A 1 144 ? -0.104 -0.231 -14.233 1.00 92.62 144 HIS A CA 1
ATOM 1193 C C . HIS A 1 144 ? 0.152 -0.274 -12.731 1.00 92.62 144 HIS A C 1
ATOM 1195 O O . HIS A 1 144 ? -0.299 -1.199 -12.059 1.00 92.62 144 HIS A O 1
ATOM 1201 N N . LEU A 1 145 ? 0.871 0.716 -12.214 1.00 92.00 145 LEU A N 1
ATOM 1202 C CA . LEU A 1 145 ? 1.097 0.853 -10.784 1.00 92.00 145 LEU A CA 1
ATOM 1203 C C . LEU A 1 145 ? -0.137 1.468 -10.124 1.00 92.00 145 LEU A C 1
ATOM 1205 O O . LEU A 1 145 ? -0.643 2.491 -10.585 1.00 92.00 145 LEU A O 1
ATOM 1209 N N . PHE A 1 146 ? -0.595 0.871 -9.031 1.00 90.06 146 PHE A N 1
ATOM 1210 C CA . PHE A 1 146 ? -1.667 1.422 -8.214 1.00 90.06 146 PHE A CA 1
ATOM 1211 C C . PHE A 1 146 ? -1.355 1.257 -6.725 1.00 90.06 146 PHE A C 1
ATOM 1213 O O . PHE A 1 146 ? -0.538 0.430 -6.318 1.00 90.06 146 PHE A O 1
ATOM 1220 N N . ILE A 1 147 ? -2.011 2.074 -5.904 1.00 90.00 147 ILE A N 1
ATOM 1221 C CA . ILE A 1 147 ? -1.875 2.019 -4.447 1.00 90.00 147 ILE A CA 1
ATOM 1222 C C . ILE A 1 147 ? -2.691 0.841 -3.926 1.00 90.00 147 ILE A C 1
ATOM 1224 O O . ILE A 1 147 ? -3.895 0.777 -4.180 1.00 90.00 147 ILE A O 1
ATOM 1228 N N . ASN A 1 148 ? -2.063 -0.038 -3.146 1.00 91.31 148 ASN A N 1
ATOM 1229 C CA . ASN A 1 148 ? -2.754 -1.089 -2.412 1.00 91.31 148 ASN A CA 1
ATOM 1230 C C . ASN A 1 148 ? -3.627 -0.465 -1.312 1.00 91.31 148 ASN A C 1
ATOM 1232 O O . ASN A 1 148 ? -3.093 0.070 -0.333 1.00 91.31 148 ASN A O 1
ATOM 1236 N N . PRO A 1 149 ? -4.968 -0.534 -1.409 1.00 92.12 149 PRO A N 1
ATOM 1237 C CA . PRO A 1 149 ? -5.826 0.072 -0.403 1.00 92.12 149 PRO A CA 1
ATOM 1238 C C . PRO A 1 149 ? -5.662 -0.581 0.971 1.00 92.12 149 PRO A C 1
ATOM 1240 O O . PRO A 1 149 ? -5.736 0.128 1.968 1.00 92.12 149 PRO A O 1
ATOM 1243 N N . TYR A 1 150 ? -5.420 -1.895 1.035 1.00 94.00 150 TYR A N 1
ATOM 1244 C CA . TYR A 1 150 ? -5.191 -2.583 2.305 1.00 94.00 150 TYR A CA 1
ATOM 1245 C C . TYR A 1 150 ? -3.867 -2.140 2.934 1.00 94.00 150 TYR A C 1
ATOM 1247 O O . TYR A 1 150 ? -3.878 -1.658 4.065 1.00 94.00 150 TYR A O 1
ATOM 1255 N N . GLY A 1 151 ? -2.759 -2.221 2.185 1.00 91.50 151 GLY A N 1
ATOM 1256 C CA . GLY A 1 151 ? -1.428 -1.835 2.665 1.00 91.50 151 GLY A CA 1
ATOM 1257 C C . GLY A 1 151 ? -1.396 -0.398 3.191 1.00 91.50 151 GLY A C 1
ATOM 1258 O O . GLY A 1 151 ? -0.932 -0.153 4.305 1.00 91.50 151 GLY A O 1
ATOM 1259 N N . ARG A 1 152 ? -2.004 0.544 2.457 1.00 92.12 152 ARG A N 1
ATOM 1260 C CA . ARG A 1 152 ? -2.115 1.945 2.889 1.00 92.12 152 ARG A CA 1
ATOM 1261 C C . ARG A 1 152 ? -2.870 2.100 4.210 1.00 92.12 152 ARG A C 1
ATOM 1263 O O . ARG A 1 152 ? -2.415 2.826 5.091 1.00 92.12 152 ARG A O 1
ATOM 1270 N N . LEU A 1 153 ? -4.037 1.464 4.341 1.00 94.69 153 LEU A N 1
ATOM 1271 C CA . LEU A 1 153 ? -4.851 1.569 5.558 1.00 94.69 153 LEU A CA 1
ATOM 1272 C C . LEU A 1 153 ? -4.151 0.900 6.746 1.00 94.69 153 LEU A C 1
ATOM 1274 O O . LEU A 1 153 ? -4.152 1.469 7.832 1.00 94.69 153 LEU A O 1
ATOM 1278 N N . SER A 1 154 ? -3.488 -0.235 6.514 1.00 93.69 154 SER A N 1
ATOM 1279 C CA . SER A 1 154 ? -2.655 -0.923 7.505 1.00 93.69 154 SER A CA 1
ATOM 1280 C C . SER A 1 154 ? -1.555 -0.012 8.047 1.00 93.69 154 SER A C 1
ATOM 1282 O O . SER A 1 154 ? -1.433 0.153 9.258 1.00 93.69 154 SER A O 1
ATOM 1284 N N . THR A 1 155 ? -0.825 0.695 7.179 1.00 92.62 155 THR A N 1
ATOM 1285 C CA . THR A 1 155 ? 0.204 1.652 7.615 1.00 92.62 155 THR A CA 1
ATOM 1286 C C . THR A 1 155 ? -0.365 2.810 8.429 1.00 92.62 155 THR A C 1
ATOM 1288 O O . THR A 1 155 ? 0.240 3.202 9.427 1.00 92.62 155 THR A O 1
ATOM 1291 N N . ILE A 1 156 ? -1.515 3.364 8.032 1.00 94.25 156 ILE A N 1
ATOM 1292 C CA . ILE A 1 156 ? -2.164 4.455 8.776 1.00 94.25 156 ILE A CA 1
ATOM 1293 C C . ILE A 1 156 ? -2.565 3.976 10.173 1.00 94.25 156 ILE A C 1
ATOM 1295 O O . ILE A 1 156 ? -2.202 4.602 11.168 1.00 94.25 156 ILE A O 1
ATOM 1299 N N . VAL A 1 157 ? -3.266 2.844 10.250 1.00 95.50 157 VAL A N 1
ATOM 1300 C CA . VAL A 1 157 ? -3.733 2.271 11.515 1.00 95.50 157 VAL A CA 1
ATOM 1301 C C . VAL A 1 157 ? -2.557 1.902 12.414 1.00 95.50 157 VAL A C 1
ATOM 1303 O O . VAL A 1 157 ? -2.584 2.211 13.599 1.00 95.50 157 VAL A O 1
ATOM 1306 N N . GLN A 1 158 ? -1.488 1.326 11.863 1.00 94.94 158 GLN A N 1
ATOM 1307 C CA . GLN A 1 158 ? -0.300 0.994 12.642 1.00 94.94 158 GLN A CA 1
ATOM 1308 C C . GLN A 1 158 ? 0.366 2.243 13.234 1.00 94.94 158 GLN A C 1
ATOM 1310 O O . GLN A 1 158 ? 0.780 2.216 14.390 1.00 94.94 158 GLN A O 1
ATOM 1315 N N . ARG A 1 159 ? 0.437 3.354 12.484 1.00 96.12 159 ARG A N 1
ATOM 1316 C CA . ARG A 1 159 ? 0.945 4.635 13.010 1.00 96.12 159 ARG A CA 1
ATOM 1317 C C . ARG A 1 159 ? 0.070 5.169 14.139 1.00 96.12 159 ARG A C 1
ATOM 1319 O O . ARG A 1 159 ? 0.605 5.631 15.140 1.00 96.12 159 ARG A O 1
ATOM 1326 N N . TYR A 1 160 ? -1.248 5.074 13.997 1.00 96.69 160 TYR A N 1
ATOM 1327 C CA . TYR A 1 160 ? -2.192 5.443 15.049 1.00 96.69 160 TYR A CA 1
ATOM 1328 C C . TYR A 1 160 ? -2.037 4.579 16.298 1.00 96.69 160 TYR A C 1
ATOM 1330 O O . TYR A 1 160 ? -1.945 5.127 17.388 1.00 96.69 160 TYR A O 1
ATOM 1338 N N . VAL A 1 161 ? -1.915 3.257 16.156 1.00 96.31 161 VAL A N 1
ATOM 1339 C CA . VAL A 1 161 ? -1.659 2.349 17.285 1.00 96.31 161 VAL A CA 1
ATOM 1340 C C . VAL A 1 161 ? -0.347 2.696 17.984 1.00 96.31 161 VAL A C 1
ATOM 1342 O O . VAL A 1 161 ? -0.318 2.764 19.210 1.00 96.31 161 VAL A O 1
ATOM 1345 N N . THR A 1 162 ? 0.733 2.929 17.232 1.00 96.81 162 THR A N 1
ATOM 1346 C CA . THR A 1 162 ? 2.020 3.339 17.810 1.00 96.81 162 THR A CA 1
ATOM 1347 C C . THR A 1 162 ? 1.873 4.647 18.579 1.00 96.81 162 THR A C 1
ATOM 1349 O O . THR A 1 162 ? 2.238 4.701 19.749 1.00 96.81 162 THR A O 1
ATOM 1352 N N . ARG A 1 163 ? 1.264 5.668 17.968 1.00 96.50 163 ARG A N 1
ATOM 1353 C CA . ARG A 1 163 ? 1.083 6.972 18.607 1.00 96.50 163 ARG A CA 1
ATOM 1354 C C . ARG A 1 163 ? 0.198 6.896 19.851 1.00 96.50 163 ARG A C 1
ATOM 1356 O O . ARG A 1 163 ? 0.514 7.514 20.856 1.00 96.50 163 ARG A O 1
ATOM 1363 N N . LEU A 1 164 ? -0.872 6.105 19.818 1.00 94.19 164 LEU A N 1
ATOM 1364 C CA . LEU A 1 164 ? -1.767 5.930 20.962 1.00 94.19 164 LEU A CA 1
ATOM 1365 C C . LEU A 1 164 ? -1.058 5.259 22.145 1.00 94.19 164 LEU A C 1
ATOM 1367 O O . LEU A 1 164 ? -1.262 5.662 23.285 1.00 94.19 164 LEU A O 1
ATOM 1371 N N . LYS A 1 165 ? -0.180 4.285 21.869 1.00 93.88 165 LYS A N 1
ATOM 1372 C CA . LYS A 1 165 ? 0.680 3.660 22.885 1.00 93.88 165 LYS A CA 1
ATOM 1373 C C . LYS A 1 165 ? 1.716 4.631 23.454 1.00 93.88 165 LYS A C 1
ATOM 1375 O O . LYS A 1 165 ? 2.014 4.550 24.636 1.00 93.88 165 LYS A O 1
ATOM 1380 N N . GLU A 1 166 ? 2.254 5.538 22.639 1.00 94.94 166 GLU A N 1
ATOM 1381 C CA . GLU A 1 166 ? 3.190 6.580 23.096 1.00 94.94 166 GLU A CA 1
ATOM 1382 C C . GLU A 1 166 ? 2.536 7.621 24.012 1.00 94.94 166 GLU A C 1
ATOM 1384 O O . GLU A 1 166 ? 3.225 8.202 24.845 1.00 94.94 166 GLU A O 1
ATOM 1389 N N . LEU A 1 167 ? 1.233 7.883 23.851 1.00 92.62 167 LEU A N 1
ATOM 1390 C CA . LEU A 1 167 ? 0.498 8.826 24.701 1.00 92.62 167 LEU A CA 1
ATOM 1391 C C . LEU A 1 167 ? 0.257 8.297 26.125 1.00 92.62 167 LEU A C 1
ATOM 1393 O O . LEU A 1 167 ? 0.011 9.104 27.015 1.00 92.62 167 LEU A O 1
ATOM 1397 N N . ASP A 1 168 ? 0.321 6.975 26.327 1.00 86.38 168 ASP A N 1
ATOM 1398 C CA . ASP A 1 168 ? 0.233 6.294 27.630 1.00 86.38 168 ASP A CA 1
ATOM 1399 C C . ASP A 1 168 ? -0.919 6.777 28.537 1.00 86.38 168 ASP A C 1
ATOM 1401 O O . ASP A 1 168 ? -0.763 7.095 29.719 1.00 86.38 168 ASP A O 1
ATOM 1405 N N . ILE A 1 169 ? -2.120 6.844 27.957 1.00 88.00 169 ILE A N 1
ATOM 1406 C CA . ILE A 1 169 ? -3.324 7.362 28.625 1.00 88.00 169 ILE A CA 1
ATOM 1407 C C . ILE A 1 169 ? -3.667 6.560 29.890 1.00 88.00 169 ILE A C 1
ATOM 1409 O O . ILE A 1 169 ? -4.140 7.133 30.870 1.00 88.00 169 ILE A O 1
ATOM 1413 N N . SER A 1 170 ? -3.376 5.254 29.910 1.00 81.69 170 SER A N 1
ATOM 1414 C CA . SER A 1 170 ? -3.622 4.361 31.051 1.00 81.69 170 SER A CA 1
ATOM 1415 C C . SER A 1 170 ? -2.872 4.752 32.328 1.00 81.69 170 SER A C 1
ATOM 1417 O O . SER A 1 170 ? -3.316 4.417 33.427 1.00 81.69 170 SER A O 1
ATOM 1419 N N . HIS A 1 171 ? -1.743 5.452 32.204 1.00 84.06 171 HIS A N 1
ATOM 1420 C CA . HIS A 1 171 ? -0.934 5.913 33.336 1.00 84.06 171 HIS A CA 1
ATOM 1421 C C . HIS A 1 171 ? -1.081 7.414 33.607 1.00 84.06 171 HIS A C 1
ATOM 1423 O O . HIS A 1 171 ? -0.420 7.967 34.491 1.00 84.06 171 HIS A O 1
ATOM 1429 N N . MET A 1 172 ? -1.977 8.079 32.884 1.00 85.69 172 MET A N 1
ATOM 1430 C CA . MET A 1 172 ? -2.219 9.500 33.031 1.00 85.69 172 MET A CA 1
ATOM 1431 C C . MET A 1 172 ? -2.899 9.814 34.366 1.00 85.69 172 MET A C 1
ATOM 1433 O O . MET A 1 172 ? -3.871 9.175 34.765 1.00 85.69 172 MET A O 1
ATOM 1437 N N . THR A 1 173 ? -2.403 10.840 35.057 1.00 84.31 173 THR A N 1
ATOM 1438 C CA . THR A 1 173 ? -3.013 11.336 36.295 1.00 84.31 173 THR A CA 1
ATOM 1439 C C . THR A 1 173 ? -3.656 12.694 36.059 1.00 84.31 173 THR A C 1
ATOM 1441 O O . THR A 1 173 ? -3.128 13.531 35.327 1.00 84.31 173 THR A O 1
ATOM 1444 N N . ILE A 1 174 ? -4.820 12.916 36.673 1.00 87.25 174 ILE A N 1
ATOM 1445 C CA . ILE A 1 174 ? -5.489 14.216 36.626 1.00 87.25 174 ILE A CA 1
ATOM 1446 C C . ILE A 1 174 ? -4.702 15.183 37.526 1.00 87.25 174 ILE A C 1
ATOM 1448 O O . ILE A 1 174 ? -4.512 14.869 38.707 1.00 87.25 174 ILE A O 1
ATOM 1452 N N . PRO A 1 175 ? -4.245 16.341 37.006 1.00 88.50 175 PRO A N 1
ATOM 1453 C CA . PRO A 1 175 ? -3.557 17.337 37.817 1.00 88.50 175 PRO A CA 1
ATOM 1454 C C . PRO A 1 175 ? -4.433 17.786 38.985 1.00 88.50 175 PRO A C 1
ATOM 1456 O O . PRO A 1 175 ? -5.617 18.087 38.810 1.00 88.50 175 PRO A O 1
ATOM 1459 N N . LYS A 1 176 ? -3.854 17.832 40.185 1.00 86.06 176 LYS A N 1
ATOM 1460 C CA . LYS A 1 176 ? -4.568 18.261 41.391 1.00 86.06 176 LYS A CA 1
ATOM 1461 C C . LYS A 1 176 ? -4.548 19.786 41.512 1.00 86.06 176 LYS A C 1
ATOM 1463 O O . LYS A 1 176 ? -3.540 20.391 41.146 1.00 86.06 176 LYS A O 1
ATOM 1468 N N . PRO A 1 177 ? -5.613 20.408 42.049 1.00 85.81 177 PRO A N 1
ATOM 1469 C CA . PRO A 1 177 ? -5.608 21.835 42.348 1.00 85.81 177 PRO A CA 1
ATOM 1470 C C . PRO A 1 177 ? -4.407 22.221 43.231 1.00 85.81 177 PRO A C 1
ATOM 1472 O O . PRO A 1 177 ? -4.056 21.451 44.128 1.00 85.81 177 PRO A O 1
ATOM 1475 N N . PRO A 1 178 ? -3.774 23.383 42.991 1.00 87.50 178 PRO A N 1
ATOM 1476 C CA . PRO A 1 178 ? -2.621 23.819 43.769 1.00 87.50 178 PRO A CA 1
ATOM 1477 C C . PRO A 1 178 ? -3.037 24.216 45.193 1.00 87.50 178 PRO A C 1
ATOM 1479 O O . PRO A 1 178 ? -4.106 24.791 45.392 1.00 87.50 178 PRO A O 1
ATOM 1482 N N . GLU A 1 179 ? -2.174 23.937 46.174 1.00 85.88 179 GLU A N 1
ATOM 1483 C CA . GLU A 1 179 ? -2.351 24.385 47.568 1.00 85.88 179 GLU A CA 1
ATOM 1484 C C . GLU A 1 179 ? -1.784 25.797 47.802 1.00 85.88 179 GLU A C 1
ATOM 1486 O O . GLU A 1 179 ? -2.206 26.486 48.730 1.00 85.88 179 GLU A O 1
ATOM 1491 N N . LEU A 1 180 ? -0.843 26.233 46.954 1.00 88.69 180 LEU A N 1
ATOM 1492 C CA . LEU A 1 180 ? -0.153 27.523 47.024 1.00 88.69 180 LEU A CA 1
ATOM 1493 C C . LEU A 1 180 ? -0.329 28.304 45.714 1.00 88.69 180 LEU A C 1
ATOM 1495 O O . LEU A 1 180 ? -0.288 27.725 44.627 1.00 88.69 180 LEU A O 1
ATOM 1499 N N . ASP A 1 181 ? -0.443 29.631 45.802 1.00 84.19 181 ASP A N 1
ATOM 1500 C CA . ASP A 1 181 ? -0.628 30.506 44.630 1.00 84.19 181 ASP A CA 1
ATOM 1501 C C . ASP A 1 181 ? 0.529 30.405 43.620 1.00 84.19 181 ASP A C 1
ATOM 1503 O O . ASP A 1 181 ? 0.323 30.491 42.407 1.00 84.19 181 ASP A O 1
ATOM 1507 N N . GLU A 1 182 ? 1.750 30.178 44.106 1.00 86.25 182 GLU A N 1
ATOM 1508 C CA . GLU A 1 182 ? 2.961 30.064 43.283 1.00 86.25 182 GLU A CA 1
ATOM 1509 C C . GLU A 1 182 ? 2.908 28.863 42.316 1.00 86.25 182 GLU A C 1
ATOM 1511 O O . GLU A 1 182 ? 3.474 28.917 41.221 1.00 86.25 182 GLU A O 1
ATOM 1516 N N . ASP A 1 183 ? 2.161 27.809 42.663 1.00 90.12 183 ASP A N 1
ATOM 1517 C CA . ASP A 1 183 ? 1.990 26.607 41.838 1.00 90.12 183 ASP A CA 1
ATOM 1518 C C . ASP A 1 183 ? 0.915 26.769 40.746 1.00 90.12 183 ASP A C 1
ATOM 1520 O O . ASP A 1 183 ? 0.780 25.910 39.866 1.00 90.12 183 ASP A O 1
ATOM 1524 N N . PHE A 1 184 ? 0.154 27.871 40.741 1.00 88.75 184 PHE A N 1
ATOM 1525 C CA . PHE A 1 184 ? -0.979 28.052 39.827 1.00 88.75 184 PHE A CA 1
ATOM 1526 C C . PHE A 1 184 ? -0.568 28.057 38.348 1.00 88.75 184 PHE A C 1
ATOM 1528 O O . PHE A 1 184 ? -1.274 27.519 37.489 1.00 88.75 184 PHE A O 1
ATOM 1535 N N . VAL A 1 185 ? 0.601 28.626 38.033 1.00 89.81 185 VAL A N 1
ATOM 1536 C CA . VAL A 1 185 ? 1.145 28.630 36.664 1.00 89.81 185 VAL A CA 1
ATOM 1537 C C . VAL A 1 185 ? 1.457 27.205 36.202 1.00 89.81 185 VAL A C 1
ATOM 1539 O O . VAL A 1 185 ? 1.138 26.849 35.063 1.00 89.81 185 VAL A O 1
ATOM 1542 N N . ARG A 1 186 ? 2.024 26.376 37.092 1.00 90.31 186 ARG A N 1
ATOM 1543 C CA . ARG A 1 186 ? 2.330 24.968 36.811 1.00 90.31 186 ARG A CA 1
ATOM 1544 C C . ARG A 1 186 ? 1.047 24.171 36.596 1.00 90.31 186 ARG A C 1
ATOM 1546 O O . ARG A 1 186 ? 0.904 23.548 35.547 1.00 90.31 186 ARG A O 1
ATOM 1553 N N . TYR A 1 187 ? 0.081 24.292 37.507 1.00 90.69 187 TYR A N 1
ATOM 1554 C CA . TYR A 1 187 ? -1.223 23.629 37.405 1.00 90.69 187 TYR A CA 1
ATOM 1555 C C . TYR A 1 187 ? -1.940 23.947 36.084 1.00 90.69 187 TYR A C 1
ATOM 1557 O O . TYR A 1 187 ? -2.415 23.049 35.390 1.00 90.69 187 TYR A O 1
ATOM 1565 N N . LYS A 1 188 ? -1.966 25.222 35.672 1.00 89.56 188 LYS A N 1
ATOM 1566 C CA . LYS A 1 188 ? -2.565 25.623 34.389 1.00 89.56 188 LYS A CA 1
ATOM 1567 C C . LYS A 1 188 ? -1.879 24.949 33.195 1.00 89.56 188 LYS A C 1
ATOM 1569 O O . LYS A 1 188 ? -2.560 24.552 32.249 1.00 89.56 188 LYS A O 1
ATOM 1574 N N . SER A 1 189 ? -0.551 24.839 33.228 1.00 91.62 189 SER A N 1
ATOM 1575 C CA . SER A 1 189 ? 0.219 24.158 32.184 1.00 91.62 189 SER A CA 1
ATOM 1576 C C . SER A 1 189 ? -0.073 22.656 32.152 1.00 91.62 189 SER A C 1
ATOM 1578 O O . SER A 1 189 ? -0.304 22.109 31.077 1.00 91.62 189 SER A O 1
ATOM 1580 N N . GLU A 1 190 ? -0.122 22.006 33.316 1.00 92.12 190 GLU A N 1
ATOM 1581 C CA . GLU A 1 190 ? -0.417 20.574 33.456 1.00 92.12 190 GLU A CA 1
ATOM 1582 C C . GLU A 1 190 ? -1.832 20.233 32.959 1.00 92.12 190 GLU A C 1
ATOM 1584 O O . GLU A 1 190 ? -2.006 19.284 32.197 1.00 92.12 190 GLU A O 1
ATOM 1589 N N . ILE A 1 191 ? -2.844 21.038 33.308 1.00 91.81 191 ILE A N 1
ATOM 1590 C CA . ILE A 1 191 ? -4.223 20.865 32.814 1.00 91.81 191 ILE A CA 1
ATOM 1591 C C . ILE A 1 191 ? -4.288 21.022 31.295 1.00 91.81 191 ILE A C 1
ATOM 1593 O O . IL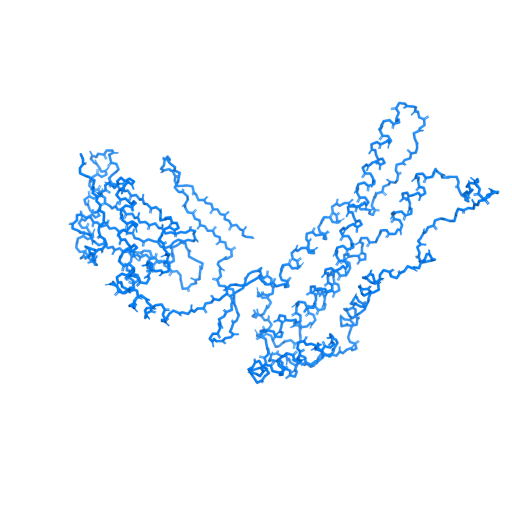E A 1 191 ? -4.939 20.227 30.618 1.00 91.81 191 ILE A O 1
ATOM 1597 N N . LYS A 1 192 ? -3.612 22.038 30.747 1.00 91.44 192 LYS A N 1
ATOM 1598 C CA . LYS A 1 192 ? -3.580 22.264 29.300 1.00 91.44 192 LYS A CA 1
ATOM 1599 C C . LYS A 1 192 ? -2.954 21.073 28.573 1.00 91.44 192 LYS A C 1
ATOM 1601 O O . LYS A 1 192 ? -3.549 20.569 27.626 1.00 91.44 192 LYS A O 1
ATOM 1606 N N . GLN A 1 193 ? -1.800 20.604 29.043 1.00 91.69 193 GLN A N 1
ATOM 1607 C CA . GLN A 1 193 ? -1.135 19.429 28.485 1.00 91.69 193 GLN A CA 1
ATOM 1608 C C . GLN A 1 193 ? -2.022 18.183 28.598 1.00 91.69 193 GLN A C 1
ATOM 1610 O O . GLN A 1 193 ? -2.108 17.397 27.658 1.00 91.69 193 GLN A O 1
ATOM 1615 N N . CYS A 1 194 ? -2.723 18.026 29.725 1.00 91.69 194 CYS A N 1
ATOM 1616 C CA . CYS A 1 194 ? -3.637 16.914 29.933 1.00 91.69 194 CYS A CA 1
ATOM 1617 C C . CYS A 1 194 ? -4.774 16.904 28.897 1.00 91.69 194 CYS A C 1
ATOM 1619 O O . CYS A 1 194 ? -5.036 15.884 28.257 1.00 91.69 194 CYS A O 1
ATOM 1621 N N . LEU A 1 195 ? -5.393 18.063 28.661 1.00 90.50 195 LEU A N 1
ATOM 1622 C CA . LEU A 1 195 ? -6.436 18.221 27.648 1.00 90.50 195 LEU A CA 1
ATOM 1623 C C . LEU A 1 195 ? -5.929 17.927 26.232 1.00 90.50 195 LEU A C 1
ATOM 1625 O O . LEU A 1 195 ? -6.615 17.234 25.486 1.00 90.50 195 LEU A O 1
ATOM 1629 N N . GLU A 1 196 ? -4.745 18.425 25.868 1.00 92.38 196 GLU A N 1
ATOM 1630 C CA . GLU A 1 196 ? -4.150 18.196 24.544 1.00 92.38 196 GLU A CA 1
ATOM 1631 C C . GLU A 1 196 ? -3.915 16.700 24.287 1.00 92.38 196 GLU A C 1
ATOM 1633 O O . GLU A 1 196 ? -4.308 16.182 23.240 1.00 92.38 196 GLU A O 1
ATOM 1638 N N . VAL A 1 197 ? -3.366 15.985 25.274 1.00 93.12 197 VAL A N 1
ATOM 1639 C CA . VAL A 1 197 ? -3.146 14.532 25.205 1.00 93.12 197 VAL A CA 1
ATOM 1640 C C . VAL A 1 197 ? -4.470 13.768 25.092 1.00 93.12 197 VAL A C 1
ATOM 1642 O O . VAL A 1 197 ? -4.602 12.892 24.235 1.00 93.12 197 VAL A O 1
ATOM 1645 N N . CYS A 1 198 ? -5.476 14.123 25.898 1.00 91.31 198 CYS A N 1
ATOM 1646 C CA . CYS A 1 198 ? -6.796 13.489 25.844 1.00 91.31 198 CYS A CA 1
ATOM 1647 C C . CYS A 1 198 ? -7.478 13.693 24.482 1.00 91.31 198 CYS A C 1
ATOM 1649 O O . CYS A 1 198 ? -8.050 12.759 23.919 1.00 91.31 198 CYS A O 1
ATOM 1651 N N . GLN A 1 199 ? -7.414 14.908 23.932 1.00 91.19 199 GLN A N 1
ATOM 1652 C CA . GLN A 1 199 ? -7.988 15.238 22.625 1.00 91.19 199 GLN A CA 1
ATOM 1653 C C . GLN A 1 199 ? -7.283 14.493 21.489 1.00 91.19 199 GLN A C 1
ATOM 1655 O O . GLN A 1 199 ? -7.951 13.974 20.591 1.00 91.19 199 GLN A O 1
ATOM 1660 N N . GLU A 1 200 ? -5.952 14.407 21.534 1.00 94.88 200 GLU A N 1
ATOM 1661 C CA . GLU A 1 200 ? -5.179 13.638 20.562 1.00 94.88 200 GLU A CA 1
ATOM 1662 C C . GLU A 1 200 ? -5.559 12.149 20.619 1.00 94.88 200 GLU A C 1
ATOM 1664 O O . GLU A 1 200 ? -5.902 11.560 19.590 1.00 94.88 200 GLU A O 1
ATOM 1669 N N . ALA A 1 201 ? -5.596 11.558 21.818 1.00 94.25 201 ALA A N 1
ATOM 1670 C CA . ALA A 1 201 ? -5.994 10.165 22.011 1.00 94.25 201 ALA A CA 1
ATOM 1671 C C . ALA A 1 201 ? -7.424 9.889 21.531 1.00 94.25 201 ALA A C 1
ATOM 1673 O O . ALA A 1 201 ? -7.665 8.860 20.895 1.00 94.25 201 ALA A O 1
ATOM 1674 N N . MET A 1 202 ? -8.358 10.814 21.771 1.00 90.19 202 MET A N 1
ATOM 1675 C CA . MET A 1 202 ? -9.734 10.720 21.279 1.00 90.19 202 MET A CA 1
ATOM 1676 C C . MET A 1 202 ? -9.769 10.672 19.752 1.00 90.19 202 MET A C 1
ATOM 1678 O O . MET A 1 202 ? -10.372 9.771 19.168 1.00 90.19 202 MET A O 1
ATOM 1682 N N . CYS A 1 203 ? -9.083 11.614 19.099 1.00 92.12 203 CYS A N 1
ATOM 1683 C CA . CYS A 1 203 ? -9.046 11.710 17.643 1.00 92.12 203 CYS A CA 1
ATOM 1684 C C . CYS A 1 203 ? -8.434 10.453 17.013 1.00 92.12 203 CYS A C 1
ATOM 1686 O O . CYS A 1 203 ? -8.963 9.928 16.032 1.00 92.12 203 CYS A O 1
ATOM 1688 N N . ILE A 1 204 ? -7.343 9.949 17.594 1.00 95.25 204 ILE A N 1
ATOM 1689 C CA . ILE A 1 204 ? -6.681 8.726 17.137 1.00 95.25 204 ILE A CA 1
ATOM 1690 C C . ILE A 1 204 ? -7.589 7.509 17.338 1.00 95.25 204 ILE A C 1
ATOM 1692 O O . ILE A 1 204 ? -7.752 6.722 16.407 1.00 95.25 204 ILE A O 1
ATOM 1696 N N . SER A 1 205 ? -8.214 7.366 18.510 1.00 92.12 205 SER A N 1
ATOM 1697 C CA . SER A 1 205 ? -9.085 6.225 18.833 1.00 92.12 205 SER A CA 1
ATOM 1698 C C . SER A 1 205 ? -10.285 6.151 17.891 1.00 92.12 205 SER A C 1
ATOM 1700 O O . SER A 1 205 ? -10.524 5.111 17.275 1.00 92.12 205 SER A O 1
ATOM 1702 N N . VAL A 1 206 ? -10.977 7.276 17.680 1.00 89.50 206 VAL A N 1
ATOM 1703 C CA . VAL A 1 206 ? -12.075 7.373 16.705 1.00 89.50 206 VAL A CA 1
ATOM 1704 C C . VAL A 1 206 ? -11.565 7.099 15.288 1.00 89.50 206 VAL A C 1
ATOM 1706 O O . VAL A 1 206 ? -12.190 6.356 14.530 1.00 89.50 206 VAL A O 1
ATOM 1709 N N . GLY A 1 207 ? -10.396 7.637 14.927 1.00 93.12 207 GLY A N 1
ATOM 1710 C CA . GLY A 1 207 ? -9.748 7.367 13.645 1.00 93.12 207 GLY A CA 1
ATOM 1711 C C . GLY A 1 207 ? -9.527 5.871 13.402 1.00 93.12 207 GLY A C 1
ATOM 1712 O O . GLY A 1 207 ? -9.879 5.360 12.338 1.00 93.12 207 GLY A O 1
ATOM 1713 N N . ILE A 1 208 ? -9.012 5.144 14.396 1.00 94.75 208 ILE A N 1
ATOM 1714 C CA . ILE A 1 208 ? -8.828 3.690 14.325 1.00 94.75 208 ILE A CA 1
ATOM 1715 C C . ILE A 1 208 ? -10.172 2.974 14.159 1.00 94.75 208 ILE A C 1
ATOM 1717 O O . ILE A 1 208 ? -10.319 2.185 13.223 1.00 94.75 208 ILE A O 1
ATOM 1721 N N . GLN A 1 209 ? -11.161 3.279 15.003 1.00 90.62 209 GLN A N 1
ATOM 1722 C CA . GLN A 1 209 ? -12.493 2.659 14.963 1.00 90.62 209 GLN A CA 1
ATOM 1723 C C . GLN A 1 209 ? -13.180 2.843 13.599 1.00 90.62 209 GLN A C 1
ATOM 1725 O O . GLN A 1 209 ? -13.909 1.967 13.130 1.00 90.62 209 GLN A O 1
ATOM 1730 N N . MET A 1 210 ? -12.921 3.963 12.918 1.00 90.56 210 MET A N 1
ATOM 1731 C CA . MET A 1 210 ? -13.442 4.229 11.576 1.00 90.56 210 MET A CA 1
ATOM 1732 C C . MET A 1 210 ? -12.676 3.500 10.470 1.00 90.56 210 MET A C 1
ATOM 1734 O O . MET A 1 210 ? -13.286 3.044 9.495 1.00 90.56 210 MET A O 1
ATOM 1738 N N . ILE A 1 211 ? -11.350 3.400 10.590 1.00 94.75 211 ILE A N 1
ATOM 1739 C CA . ILE A 1 211 ? -10.468 2.901 9.528 1.00 94.75 211 ILE A CA 1
ATOM 1740 C C . ILE A 1 211 ? -10.301 1.379 9.583 1.00 94.75 211 ILE A C 1
ATOM 1742 O O . ILE A 1 211 ? -10.312 0.741 8.528 1.00 94.75 211 ILE A O 1
ATOM 1746 N N . ALA A 1 212 ? -10.184 0.775 10.767 1.00 95.62 212 ALA A N 1
ATOM 1747 C CA . ALA A 1 212 ? -9.949 -0.662 10.926 1.00 95.62 212 ALA A CA 1
ATOM 1748 C C . ALA A 1 212 ? -11.002 -1.534 10.196 1.00 95.62 212 ALA A C 1
ATOM 1750 O O . ALA A 1 212 ? -10.618 -2.408 9.410 1.00 95.62 212 ALA A O 1
ATOM 1751 N N . PRO A 1 213 ? -12.321 -1.271 10.293 1.00 94.75 213 PRO A N 1
ATOM 1752 C CA . PRO A 1 213 ? -13.316 -2.049 9.549 1.00 94.75 213 PRO A CA 1
ATOM 1753 C C . PRO A 1 213 ? -13.160 -1.898 8.023 1.00 94.75 213 PRO A C 1
ATOM 1755 O O . PRO A 1 213 ? -13.310 -2.857 7.260 1.00 94.75 213 PRO A O 1
ATOM 1758 N N . VAL A 1 214 ? -12.796 -0.696 7.557 1.00 94.88 214 VAL A N 1
ATOM 1759 C CA . VAL A 1 214 ? -12.534 -0.417 6.134 1.00 94.88 214 VAL A CA 1
ATOM 1760 C C . VAL A 1 214 ? -11.278 -1.149 5.656 1.00 94.88 214 VAL A C 1
ATOM 1762 O O . VAL A 1 214 ? -11.276 -1.669 4.540 1.00 94.88 214 VAL A O 1
ATOM 1765 N N . MET A 1 215 ? -10.248 -1.258 6.499 1.00 96.12 215 MET A N 1
ATOM 1766 C CA . MET A 1 215 ? -9.053 -2.064 6.242 1.00 96.12 215 MET A CA 1
ATOM 1767 C C . MET A 1 215 ? -9.417 -3.540 6.036 1.00 96.12 215 MET A C 1
ATOM 1769 O O . MET A 1 215 ? -9.033 -4.127 5.025 1.00 96.12 215 MET A O 1
ATOM 1773 N N . GLY A 1 216 ? -10.242 -4.126 6.910 1.00 96.06 216 GLY A N 1
ATOM 1774 C CA . GLY A 1 216 ? -10.722 -5.503 6.731 1.00 96.06 216 GLY A CA 1
ATOM 1775 C C . GLY A 1 216 ? -11.539 -5.691 5.446 1.00 96.06 216 GLY A C 1
ATOM 1776 O O . GLY A 1 216 ? -11.354 -6.662 4.712 1.00 96.06 216 GLY A O 1
ATOM 1777 N N . LYS A 1 217 ? -12.381 -4.714 5.084 1.00 95.31 217 LYS A N 1
ATOM 1778 C CA . LYS A 1 217 ? -13.096 -4.720 3.795 1.00 95.31 217 LYS A CA 1
ATOM 1779 C C . LYS A 1 217 ? -12.146 -4.620 2.596 1.00 95.31 217 LYS A C 1
ATOM 1781 O O . LYS A 1 217 ? -12.381 -5.270 1.574 1.00 95.31 217 LYS A O 1
ATOM 1786 N N . ALA A 1 218 ? -11.080 -3.828 2.706 1.00 95.31 218 ALA A N 1
ATOM 1787 C CA . ALA A 1 218 ? -10.054 -3.715 1.677 1.00 95.31 218 ALA A CA 1
ATOM 1788 C C . ALA A 1 218 ? -9.326 -5.049 1.461 1.00 95.31 218 ALA A C 1
ATOM 1790 O O . ALA A 1 218 ? -9.135 -5.423 0.308 1.00 95.31 218 ALA A O 1
ATOM 1791 N N . ALA A 1 219 ? -9.031 -5.808 2.524 1.00 95.50 219 ALA A N 1
ATOM 1792 C CA . ALA A 1 219 ? -8.470 -7.158 2.415 1.00 95.50 219 ALA A CA 1
ATOM 1793 C C . ALA A 1 219 ? -9.362 -8.093 1.582 1.00 95.50 219 ALA A C 1
ATOM 1795 O O . ALA A 1 219 ? -8.888 -8.766 0.669 1.00 95.50 219 ALA A O 1
ATOM 1796 N N . ILE A 1 220 ? -10.674 -8.090 1.842 1.00 95.88 220 ILE A N 1
ATOM 1797 C CA . ILE A 1 220 ? -11.639 -8.916 1.096 1.00 95.88 220 ILE A CA 1
ATOM 1798 C C . ILE A 1 220 ? -11.695 -8.486 -0.375 1.00 95.88 220 ILE A C 1
ATOM 1800 O O . ILE A 1 220 ? -11.643 -9.331 -1.267 1.00 95.88 220 ILE A O 1
ATOM 1804 N N . ASN A 1 221 ? -11.782 -7.177 -0.647 1.00 94.31 221 ASN A N 1
ATOM 1805 C CA . ASN A 1 221 ? -11.735 -6.648 -2.017 1.00 94.31 221 ASN A CA 1
ATOM 1806 C C . ASN A 1 221 ? -10.448 -7.073 -2.739 1.00 94.31 221 ASN A C 1
ATOM 1808 O O . ASN A 1 221 ? -10.481 -7.384 -3.926 1.00 94.31 221 ASN A O 1
ATOM 1812 N N . PHE A 1 222 ? -9.325 -7.074 -2.024 1.00 92.38 222 PHE A N 1
ATOM 1813 C CA . PHE A 1 222 ? -8.023 -7.411 -2.572 1.00 92.38 222 PHE A CA 1
ATOM 1814 C C . PHE A 1 222 ? -7.919 -8.899 -2.929 1.00 92.38 222 PHE A C 1
ATOM 1816 O O . PHE A 1 222 ? -7.522 -9.228 -4.047 1.00 92.38 222 PHE A O 1
ATOM 1823 N N . LEU A 1 223 ? -8.393 -9.794 -2.051 1.00 93.44 223 LEU A N 1
ATOM 1824 C CA . LEU A 1 223 ? -8.518 -11.223 -2.366 1.00 93.44 223 LEU A CA 1
ATOM 1825 C C . LEU A 1 223 ? -9.410 -11.453 -3.582 1.00 93.44 223 LEU A C 1
ATOM 1827 O O . LEU A 1 223 ? -9.042 -12.217 -4.463 1.00 93.44 223 LEU A O 1
ATOM 1831 N N . MET A 1 224 ? -10.552 -10.769 -3.671 1.00 93.00 224 MET A N 1
ATOM 1832 C CA . MET A 1 224 ? -11.440 -10.888 -4.830 1.00 93.00 224 MET A CA 1
ATOM 1833 C C . MET A 1 224 ? -10.765 -10.429 -6.124 1.00 93.00 224 MET A C 1
ATOM 1835 O O . MET A 1 224 ? -10.910 -11.074 -7.155 1.00 93.00 224 MET A O 1
ATOM 1839 N N . LEU A 1 225 ? -9.998 -9.341 -6.084 1.00 90.06 225 LEU A N 1
ATOM 1840 C CA . LEU A 1 225 ? -9.291 -8.835 -7.257 1.00 90.06 225 LEU A CA 1
ATOM 1841 C C . LEU A 1 225 ? -8.236 -9.828 -7.777 1.00 90.06 225 LEU A C 1
ATOM 1843 O O . LEU A 1 225 ? -8.112 -10.019 -8.995 1.00 90.06 225 LEU A O 1
ATOM 1847 N N . ILE A 1 226 ? -7.473 -10.433 -6.863 1.00 88.75 226 ILE A N 1
ATOM 1848 C CA . ILE A 1 226 ? -6.385 -11.360 -7.199 1.00 88.75 226 ILE A CA 1
ATOM 1849 C C . ILE A 1 226 ? -6.936 -12.728 -7.590 1.00 88.75 226 ILE A C 1
ATOM 1851 O O . ILE A 1 226 ? -6.533 -13.270 -8.615 1.00 88.75 226 ILE A O 1
ATOM 1855 N N . LEU A 1 227 ? -7.852 -13.267 -6.786 1.00 92.19 227 LEU A N 1
ATOM 1856 C CA . LEU A 1 227 ? -8.247 -14.669 -6.838 1.00 92.19 227 LEU A CA 1
ATOM 1857 C C . LEU A 1 227 ? -9.564 -14.929 -7.564 1.00 92.19 227 LEU A C 1
ATOM 1859 O O . LEU A 1 227 ? -9.902 -16.094 -7.727 1.00 92.19 227 LEU A O 1
ATOM 1863 N N . ALA A 1 228 ? -10.335 -13.918 -7.982 1.00 93.00 228 ALA A N 1
ATOM 1864 C CA . ALA A 1 228 ? -11.586 -14.181 -8.697 1.00 93.00 228 ALA A CA 1
ATOM 1865 C C . ALA A 1 228 ? -11.348 -15.081 -9.917 1.00 93.00 228 ALA A C 1
ATOM 1867 O O . ALA A 1 228 ? -10.503 -14.778 -10.767 1.00 93.00 228 ALA A O 1
ATOM 1868 N N . LYS A 1 229 ? -12.149 -16.148 -10.007 1.00 92.50 229 LYS A N 1
ATOM 1869 C CA . LYS A 1 229 ? -12.123 -17.111 -11.108 1.00 92.50 229 LYS A CA 1
ATOM 1870 C C . LYS A 1 229 ? -12.258 -16.392 -12.448 1.00 92.50 229 LYS A C 1
ATOM 1872 O O . LYS A 1 229 ? -13.032 -15.429 -12.526 1.00 92.50 229 LYS A O 1
ATOM 1877 N N . PRO A 1 230 ? -11.597 -16.860 -13.523 1.00 90.19 230 PRO A N 1
ATOM 1878 C CA . PRO A 1 230 ? -11.679 -16.225 -14.839 1.00 90.19 230 PRO A CA 1
ATOM 1879 C C . PRO A 1 230 ? -13.120 -16.000 -15.315 1.00 90.19 230 PRO A C 1
ATOM 1881 O O . PRO A 1 230 ? -13.445 -14.937 -15.832 1.00 90.19 230 PRO A O 1
ATOM 1884 N N . GLU A 1 231 ? -14.002 -16.963 -15.071 1.00 91.75 231 GLU A N 1
ATOM 1885 C CA . GLU A 1 231 ? -15.423 -16.919 -15.430 1.00 91.75 231 GLU A CA 1
ATOM 1886 C C . GLU A 1 231 ? -16.256 -15.915 -14.619 1.00 91.75 231 GLU A C 1
ATOM 1888 O O . GLU A 1 231 ? -17.225 -15.372 -15.139 1.00 91.75 231 GLU A O 1
ATOM 1893 N N . VAL A 1 232 ? -15.833 -15.560 -13.401 1.00 91.94 232 VAL A N 1
ATOM 1894 C CA . VAL A 1 232 ? -16.425 -14.439 -12.651 1.00 91.94 232 VAL A CA 1
ATOM 1895 C C . VAL A 1 232 ? -15.803 -13.113 -13.087 1.00 91.94 232 VAL A C 1
ATOM 1897 O O . VAL A 1 232 ? -16.508 -12.128 -13.259 1.00 91.94 232 VAL A O 1
ATOM 1900 N N . LYS A 1 233 ? -14.478 -13.069 -13.265 1.00 87.88 233 LYS A N 1
ATOM 1901 C CA . LYS A 1 233 ? -13.706 -11.841 -13.520 1.00 87.88 233 LYS A CA 1
ATOM 1902 C C . LYS A 1 233 ? -13.900 -11.286 -14.936 1.00 87.88 233 LYS A C 1
ATOM 1904 O O . LYS A 1 233 ? -13.828 -10.071 -15.119 1.00 87.88 233 LYS A O 1
ATOM 1909 N N . ASN A 1 234 ? -14.132 -12.152 -15.923 1.00 88.56 234 ASN A N 1
ATOM 1910 C CA . ASN A 1 234 ? -14.346 -11.762 -17.320 1.00 88.56 234 ASN A CA 1
ATOM 1911 C C . ASN A 1 234 ? -15.797 -11.349 -17.614 1.00 88.56 234 ASN A C 1
ATOM 1913 O O . ASN A 1 234 ? -16.034 -10.652 -18.600 1.00 88.56 234 ASN A O 1
ATOM 1917 N N . ASP A 1 235 ? -16.753 -11.718 -16.756 1.00 91.81 235 ASP A N 1
ATOM 1918 C CA . ASP A 1 235 ? -18.126 -11.225 -16.825 1.00 91.81 235 ASP A CA 1
ATOM 1919 C C . ASP A 1 235 ? -18.289 -9.998 -15.916 1.00 91.81 235 ASP A C 1
ATOM 1921 O O . ASP A 1 235 ? -18.336 -10.079 -14.686 1.00 91.81 235 ASP A O 1
ATOM 1925 N N . GLY A 1 236 ? -18.398 -8.824 -16.542 1.00 88.94 236 GLY A N 1
ATOM 1926 C CA . GLY A 1 236 ? -18.526 -7.562 -15.822 1.00 88.94 236 GLY A CA 1
ATOM 1927 C C . GLY A 1 236 ? -19.755 -7.486 -14.910 1.00 88.94 236 GLY A C 1
ATOM 1928 O O . GLY A 1 236 ? -19.678 -6.833 -13.873 1.00 88.94 236 GLY A O 1
ATOM 1929 N N . ARG A 1 237 ? -20.871 -8.149 -15.244 1.00 92.50 237 ARG A N 1
ATOM 1930 C CA . ARG A 1 237 ? -22.073 -8.155 -14.395 1.00 92.50 237 ARG A CA 1
ATOM 1931 C C . ARG A 1 237 ? -21.859 -9.048 -13.181 1.00 92.50 237 ARG A C 1
ATOM 1933 O O . ARG A 1 237 ? -22.045 -8.578 -12.062 1.00 92.50 237 ARG A O 1
ATOM 1940 N N . LEU A 1 238 ? -21.381 -10.278 -13.386 1.00 92.44 238 LEU A N 1
ATOM 1941 C CA . LEU A 1 238 ? -21.108 -11.208 -12.283 1.00 92.44 238 LEU A CA 1
ATOM 1942 C C . LEU A 1 238 ? -20.076 -10.641 -11.304 1.00 92.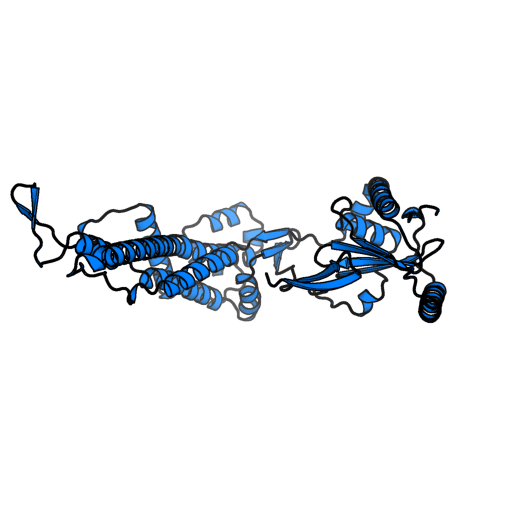44 238 LEU A C 1
ATOM 1944 O O . LEU A 1 238 ? -20.271 -10.710 -10.088 1.00 92.44 238 LEU A O 1
ATOM 1948 N N . TYR A 1 239 ? -19.007 -10.025 -11.815 1.00 91.75 239 TYR A N 1
ATOM 1949 C CA . TYR A 1 239 ? -17.985 -9.412 -10.972 1.00 91.75 239 TYR A CA 1
ATOM 1950 C C . TYR A 1 239 ? -18.526 -8.222 -10.163 1.00 91.75 239 TYR A C 1
ATOM 1952 O O . TYR A 1 239 ? -18.248 -8.102 -8.967 1.00 91.75 239 TYR A O 1
ATOM 1960 N N . GLN A 1 240 ? -19.326 -7.345 -10.783 1.00 92.06 240 GLN A N 1
ATOM 1961 C CA . GLN A 1 240 ? -19.925 -6.197 -10.091 1.00 92.06 240 GLN A CA 1
ATOM 1962 C C . GLN A 1 240 ? -20.948 -6.624 -9.037 1.00 92.06 240 GLN A C 1
ATOM 1964 O O . GLN A 1 240 ? -20.937 -6.083 -7.928 1.00 92.06 240 GLN A O 1
ATOM 1969 N N . ASP A 1 241 ? -21.777 -7.620 -9.339 1.00 93.31 241 ASP A N 1
ATOM 1970 C CA . ASP A 1 241 ? -22.721 -8.182 -8.376 1.00 93.31 241 ASP A CA 1
ATOM 1971 C C . ASP A 1 241 ? -21.977 -8.794 -7.188 1.00 93.31 241 ASP A C 1
ATOM 1973 O O . ASP A 1 241 ? -22.338 -8.554 -6.034 1.00 93.31 241 ASP A O 1
ATOM 1977 N N . PHE A 1 242 ? -20.882 -9.519 -7.438 1.00 92.94 242 PHE A N 1
ATOM 1978 C CA . PHE A 1 242 ? -20.049 -10.077 -6.377 1.00 92.94 242 PHE A CA 1
ATOM 1979 C C . PHE A 1 242 ? -19.446 -8.986 -5.472 1.00 92.94 242 PHE A C 1
ATOM 1981 O O . PHE A 1 242 ? -19.466 -9.122 -4.248 1.00 92.94 242 PHE A O 1
ATOM 1988 N N . LEU A 1 243 ? -18.981 -7.866 -6.036 1.00 91.06 243 LEU A N 1
ATOM 1989 C CA . LEU A 1 243 ? -18.421 -6.737 -5.276 1.00 91.06 243 LEU A CA 1
ATOM 1990 C C . LEU A 1 243 ? -19.445 -6.000 -4.396 1.00 91.06 243 LEU A C 1
ATOM 1992 O O . LEU A 1 243 ? -19.072 -5.485 -3.334 1.00 91.06 243 LEU A O 1
ATOM 1996 N N . ARG A 1 244 ? -20.711 -5.934 -4.826 1.00 92.56 244 ARG A N 1
ATOM 1997 C CA . ARG A 1 244 ? -21.776 -5.134 -4.187 1.00 92.56 244 ARG A CA 1
ATOM 1998 C C . ARG A 1 244 ? -22.580 -5.872 -3.118 1.00 92.56 244 ARG A C 1
ATOM 2000 O O . ARG A 1 244 ? -23.318 -5.225 -2.382 1.00 92.56 244 ARG A O 1
ATOM 2007 N N . ARG A 1 245 ? -22.441 -7.196 -3.014 1.00 93.44 245 ARG A N 1
ATOM 2008 C CA . ARG A 1 245 ? -23.097 -8.005 -1.972 1.00 93.44 245 ARG A CA 1
ATOM 2009 C C . ARG A 1 245 ? -22.750 -7.519 -0.557 1.00 93.44 245 ARG A C 1
ATOM 2011 O O . ARG A 1 245 ? -21.686 -6.940 -0.323 1.00 93.44 245 ARG A O 1
ATOM 2018 N N . ASN A 1 246 ? -23.626 -7.838 0.396 1.00 92.62 246 ASN A N 1
ATOM 2019 C CA . ASN A 1 246 ? -23.356 -7.647 1.821 1.00 92.62 246 ASN A CA 1
ATOM 2020 C C . ASN A 1 246 ? -22.070 -8.371 2.236 1.00 92.62 246 ASN A C 1
ATOM 2022 O O . ASN A 1 246 ? -21.706 -9.404 1.668 1.00 92.62 246 ASN A O 1
ATOM 2026 N N . ILE A 1 247 ? -21.354 -7.795 3.204 1.00 92.44 247 ILE A N 1
ATOM 2027 C CA . ILE A 1 247 ? -19.986 -8.209 3.531 1.00 92.44 247 ILE A CA 1
ATOM 2028 C C . ILE A 1 247 ? -19.909 -9.674 3.976 1.00 92.44 247 ILE A C 1
ATOM 2030 O O . ILE A 1 247 ? -19.017 -10.400 3.547 1.00 92.44 247 ILE A O 1
ATOM 2034 N N . ASP A 1 248 ? -20.885 -10.131 4.753 1.00 94.50 248 ASP A N 1
ATOM 2035 C CA . ASP A 1 248 ? -21.012 -11.505 5.224 1.00 94.50 248 ASP A CA 1
ATOM 2036 C C . ASP A 1 248 ? -21.197 -12.491 4.058 1.00 94.50 248 ASP A C 1
ATOM 2038 O O . ASP A 1 248 ? -20.508 -13.511 3.988 1.00 94.50 248 ASP A O 1
ATOM 2042 N N . VAL A 1 249 ? -22.063 -12.157 3.094 1.00 94.00 249 VAL A N 1
ATOM 2043 C CA . VAL A 1 249 ? -22.308 -12.965 1.892 1.00 94.00 249 VAL A CA 1
ATOM 2044 C C . VAL A 1 249 ? -21.065 -12.999 1.007 1.00 94.00 249 VAL A C 1
ATOM 2046 O O . VAL A 1 249 ? -20.705 -14.054 0.479 1.00 94.00 249 VAL A O 1
ATOM 2049 N N . ARG A 1 250 ? -20.375 -11.863 0.852 1.00 94.25 250 ARG A N 1
ATOM 2050 C CA . ARG A 1 250 ? -19.125 -11.783 0.083 1.00 94.25 250 ARG A CA 1
ATOM 2051 C C . ARG A 1 250 ? -18.068 -12.716 0.642 1.00 94.25 250 ARG A C 1
ATOM 2053 O O . ARG A 1 250 ? -17.524 -13.513 -0.110 1.00 94.25 250 ARG A O 1
ATOM 2060 N N . ILE A 1 251 ? -17.830 -12.651 1.951 1.00 95.56 251 ILE A N 1
ATOM 2061 C CA . ILE A 1 251 ? -16.848 -13.497 2.630 1.00 95.56 251 ILE A CA 1
ATOM 2062 C C . ILE A 1 251 ? -17.214 -14.976 2.455 1.00 95.56 251 ILE A C 1
ATOM 2064 O O . ILE A 1 251 ? -16.391 -15.761 1.990 1.00 95.56 251 ILE A O 1
ATOM 2068 N N . LYS A 1 252 ? -18.466 -15.356 2.740 1.00 94.75 252 LYS A N 1
ATOM 2069 C CA . LYS A 1 252 ? -18.925 -16.750 2.609 1.00 94.75 252 LYS A CA 1
ATOM 2070 C C . LYS A 1 252 ? -18.814 -17.279 1.178 1.00 94.75 252 LYS A C 1
ATOM 2072 O O . LYS A 1 252 ? -18.521 -18.453 0.995 1.00 94.75 252 LYS A O 1
ATOM 2077 N N . SER A 1 253 ? -18.996 -16.430 0.165 1.00 94.25 253 SER A N 1
ATOM 2078 C CA . SER A 1 253 ? -18.914 -16.822 -1.252 1.00 94.25 253 SER A CA 1
ATOM 2079 C C . SER A 1 253 ? -17.506 -16.785 -1.858 1.00 94.25 253 SER A C 1
ATOM 2081 O O . SER A 1 253 ? -17.360 -17.159 -3.021 1.00 94.25 253 SER A O 1
ATOM 2083 N N . LEU A 1 254 ? -16.463 -16.423 -1.096 1.00 95.88 254 LEU A N 1
ATOM 2084 C CA . LEU A 1 254 ? -15.079 -16.409 -1.593 1.00 95.88 254 LEU A CA 1
ATOM 2085 C C . LEU A 1 254 ? -14.664 -17.763 -2.186 1.00 95.88 254 LEU A C 1
ATOM 2087 O O . LEU A 1 254 ? -14.190 -17.800 -3.311 1.00 95.88 254 LEU A O 1
ATOM 2091 N N . HIS A 1 255 ? -14.932 -18.874 -1.500 1.00 95.06 255 HIS A N 1
ATOM 2092 C CA . HIS A 1 255 ? -14.581 -20.215 -1.993 1.00 95.06 255 HIS A CA 1
ATOM 2093 C C . HIS A 1 255 ? -15.304 -20.634 -3.289 1.00 95.06 255 HIS A C 1
ATOM 2095 O O . HIS A 1 255 ? -14.842 -21.518 -4.005 1.00 95.06 255 HIS A O 1
ATOM 2101 N N . LEU A 1 256 ? -16.445 -20.010 -3.602 1.00 94.00 256 LEU A N 1
ATOM 2102 C CA . LEU A 1 256 ? -17.200 -20.287 -4.826 1.00 94.00 256 LEU A CA 1
ATOM 2103 C C . LEU A 1 256 ? -16.666 -19.458 -5.994 1.00 94.00 256 LEU A C 1
ATOM 2105 O O . LEU A 1 256 ? -16.479 -19.985 -7.092 1.00 94.00 256 LEU A O 1
ATOM 2109 N N . CYS A 1 257 ? -16.422 -18.170 -5.746 1.00 94.38 257 CYS A N 1
ATOM 2110 C CA . CYS A 1 257 ? -16.095 -17.182 -6.771 1.00 94.38 257 CYS A CA 1
ATOM 2111 C C . CYS A 1 257 ? -14.589 -16.975 -6.985 1.00 94.38 257 CYS A C 1
ATOM 2113 O O . CYS A 1 257 ? -14.207 -16.361 -7.981 1.00 94.38 257 CYS A O 1
ATOM 2115 N N . CYS A 1 258 ? -13.747 -17.441 -6.064 1.00 95.06 258 CYS A N 1
ATOM 2116 C CA . CYS A 1 258 ? -12.301 -17.266 -6.097 1.00 95.06 258 CYS A CA 1
ATOM 2117 C C . CYS A 1 258 ? -11.572 -18.613 -6.131 1.00 95.06 258 CYS A C 1
ATOM 2119 O O . CYS A 1 258 ? -11.997 -19.577 -5.495 1.00 95.06 258 CYS A O 1
ATOM 2121 N N . ASP A 1 259 ? -10.458 -18.659 -6.852 1.00 93.19 259 ASP A N 1
ATOM 2122 C CA . ASP A 1 259 ? -9.525 -19.779 -6.853 1.00 93.19 259 ASP A CA 1
ATOM 2123 C C . ASP A 1 259 ? -8.659 -19.782 -5.589 1.00 93.19 259 ASP A C 1
ATOM 2125 O O . ASP A 1 259 ? -8.448 -18.757 -4.937 1.00 93.19 259 ASP A O 1
ATOM 2129 N N . GLY A 1 260 ? -8.140 -20.956 -5.233 1.00 92.62 260 GLY A N 1
ATOM 2130 C CA . GLY A 1 260 ? -7.155 -21.099 -4.163 1.00 92.62 260 GLY A CA 1
ATOM 2131 C C . GLY A 1 260 ? -7.715 -21.270 -2.752 1.00 92.62 260 GLY A C 1
ATOM 2132 O O . GLY A 1 260 ? -6.920 -21.493 -1.846 1.00 92.62 260 GLY A O 1
ATOM 2133 N N . PHE A 1 261 ? -9.032 -21.200 -2.542 1.00 94.94 261 PHE A N 1
ATOM 2134 C CA . PHE A 1 261 ? -9.657 -21.533 -1.257 1.00 94.94 261 PHE A CA 1
ATOM 2135 C C . PHE A 1 261 ? -9.848 -23.047 -1.117 1.00 94.94 261 PHE A C 1
ATOM 2137 O O . PHE A 1 261 ? -10.530 -23.659 -1.933 1.00 94.94 261 PHE A O 1
ATOM 2144 N N . ASP A 1 262 ? -9.301 -23.624 -0.048 1.00 90.44 262 ASP A N 1
ATOM 2145 C CA . ASP A 1 262 ? -9.416 -25.056 0.267 1.00 90.44 262 ASP A CA 1
ATOM 2146 C C . ASP A 1 262 ? -10.798 -25.399 0.847 1.00 90.44 262 ASP A C 1
ATOM 2148 O O . ASP A 1 262 ? -11.352 -26.474 0.624 1.00 90.44 262 ASP A O 1
ATOM 2152 N N . LYS A 1 263 ? -11.377 -24.469 1.618 1.00 85.31 263 LYS A N 1
ATOM 2153 C CA . LYS A 1 263 ? -12.648 -24.663 2.327 1.00 85.31 263 LYS A CA 1
ATOM 2154 C C . LYS A 1 263 ? -13.493 -23.399 2.322 1.00 85.31 263 LYS A C 1
ATOM 2156 O O . LYS A 1 263 ? -12.981 -22.280 2.258 1.00 85.31 263 LYS A O 1
ATOM 2161 N N . ALA A 1 264 ? -14.802 -23.597 2.451 1.00 91.50 264 ALA A N 1
ATOM 2162 C CA . ALA A 1 264 ? -15.734 -22.519 2.735 1.00 91.50 264 ALA A CA 1
ATOM 2163 C C . ALA A 1 264 ? -15.398 -21.841 4.071 1.00 91.50 264 ALA A C 1
ATOM 2165 O O . ALA A 1 264 ? -14.911 -22.477 5.006 1.00 91.50 264 ALA A O 1
ATOM 2166 N N . ILE A 1 265 ? -15.686 -20.544 4.157 1.00 92.44 265 ILE A N 1
ATOM 2167 C CA . ILE A 1 265 ? -15.564 -19.791 5.404 1.00 92.44 265 ILE A CA 1
ATOM 2168 C C . ILE A 1 265 ? -16.831 -20.018 6.220 1.00 92.44 265 ILE A C 1
ATOM 2170 O O . ILE A 1 265 ? -17.922 -19.635 5.786 1.00 92.44 265 ILE A O 1
ATOM 2174 N N . ASP A 1 266 ? -16.683 -20.631 7.393 1.00 89.81 266 ASP A N 1
ATOM 2175 C CA . ASP A 1 266 ? -17.793 -20.836 8.310 1.00 89.81 266 ASP A CA 1
ATOM 2176 C C . ASP A 1 266 ? -18.073 -19.546 9.096 1.00 89.81 266 ASP A C 1
ATOM 2178 O O . ASP A 1 266 ? -17.210 -18.972 9.760 1.00 89.81 266 ASP A O 1
ATOM 2182 N N . GLY A 1 267 ? -19.321 -19.080 9.015 1.00 88.75 267 GLY A N 1
ATOM 2183 C CA . GLY A 1 267 ? -19.776 -17.895 9.737 1.00 88.75 267 GLY A CA 1
ATOM 2184 C C . GLY A 1 267 ? -19.917 -18.105 11.248 1.00 88.75 267 GLY A C 1
ATOM 2185 O O . GLY A 1 267 ? -20.172 -17.143 11.973 1.00 88.75 267 GLY A O 1
ATOM 2186 N N . SER A 1 268 ? -19.788 -19.343 11.727 1.00 92.50 268 SER A N 1
ATOM 2187 C CA . SER A 1 268 ? -19.806 -19.671 13.150 1.00 92.50 268 SER A CA 1
ATOM 2188 C C . SER A 1 268 ? -18.466 -19.393 13.850 1.00 92.50 268 SER A C 1
ATOM 2190 O O . SER A 1 268 ? -18.437 -19.299 15.080 1.00 92.50 268 SER A O 1
ATOM 2192 N N . GLU A 1 269 ? -17.385 -19.201 13.091 1.00 95.38 269 GLU A N 1
ATOM 2193 C CA . GLU A 1 269 ? -16.038 -19.032 13.633 1.00 95.38 269 GLU A CA 1
ATOM 2194 C C . GLU A 1 269 ? -15.811 -17.651 14.254 1.00 95.38 269 GLU A C 1
ATOM 2196 O O . GLU A 1 269 ? -16.267 -16.618 13.755 1.00 95.38 269 GLU A O 1
ATOM 2201 N N . GLU A 1 270 ? -15.056 -17.631 15.350 1.00 96.62 270 GLU A N 1
ATOM 2202 C CA . GLU A 1 270 ? -14.890 -16.439 16.182 1.00 96.62 270 GLU A CA 1
ATOM 2203 C C . GLU A 1 270 ? -14.236 -15.249 15.451 1.00 96.62 270 GLU A C 1
ATOM 2205 O O . GLU A 1 270 ? -14.765 -14.139 15.558 1.00 96.62 270 GLU A O 1
ATOM 2210 N N . PRO A 1 271 ? -13.177 -15.424 14.625 1.00 97.00 271 PRO A N 1
ATOM 2211 C CA . PRO A 1 271 ? -12.608 -14.311 13.860 1.00 97.00 271 PRO A CA 1
ATOM 2212 C C . PRO A 1 271 ? -13.618 -13.656 12.907 1.00 97.00 271 PRO A C 1
ATOM 2214 O O . PRO A 1 271 ? -13.618 -12.437 12.738 1.00 97.00 271 PRO A O 1
ATOM 2217 N N . PHE A 1 272 ? -14.514 -14.449 12.309 1.00 96.56 272 PHE A N 1
ATOM 2218 C CA . PHE A 1 272 ? -15.572 -13.943 11.436 1.00 96.56 272 PHE A CA 1
ATOM 2219 C C . PHE A 1 272 ? -16.624 -13.157 12.229 1.00 96.56 272 PHE A C 1
ATOM 2221 O O . PHE A 1 272 ? -16.970 -12.033 11.858 1.00 96.56 272 PHE A O 1
ATOM 2228 N N . LYS A 1 273 ? -17.107 -13.719 13.344 1.00 97.00 273 LYS A N 1
ATOM 2229 C CA . LYS A 1 273 ? -18.092 -13.065 14.221 1.00 97.00 273 LYS A CA 1
ATOM 2230 C C . LYS A 1 273 ? -17.570 -11.748 14.785 1.00 97.00 273 LYS A C 1
ATOM 2232 O O . LYS A 1 273 ? -18.290 -10.751 14.772 1.00 97.00 273 LYS A O 1
ATOM 2237 N N . ASN A 1 274 ? -16.318 -11.727 15.238 1.00 97.00 274 ASN A N 1
ATOM 2238 C CA . ASN A 1 274 ? -15.685 -10.527 15.780 1.00 97.00 274 ASN A CA 1
ATOM 2239 C C . ASN A 1 274 ? -15.554 -9.434 14.726 1.00 97.00 274 ASN A C 1
ATOM 2241 O O . ASN A 1 274 ? -15.900 -8.286 15.000 1.00 97.00 274 ASN A O 1
ATOM 2245 N N . PHE A 1 275 ? -15.161 -9.792 13.503 1.00 97.19 275 PHE A N 1
ATOM 2246 C CA . PHE A 1 275 ? -15.110 -8.834 12.406 1.00 97.19 275 PHE A CA 1
ATOM 2247 C C . PHE A 1 275 ? -16.492 -8.260 12.052 1.00 97.19 275 PHE A C 1
ATOM 2249 O O . PHE A 1 275 ? -16.622 -7.050 11.868 1.00 97.19 275 PHE A O 1
ATOM 2256 N N . LEU A 1 276 ? -17.548 -9.082 12.001 1.00 95.12 276 LEU A N 1
ATOM 2257 C CA . LEU A 1 276 ? -18.904 -8.572 11.755 1.00 95.12 276 LEU A CA 1
ATOM 2258 C C . LEU A 1 276 ? -19.406 -7.666 12.887 1.00 95.12 276 LEU A C 1
ATOM 2260 O O . LEU A 1 276 ? -20.032 -6.643 12.616 1.00 95.12 276 LEU A O 1
ATOM 2264 N N . ARG A 1 277 ? -19.102 -8.003 14.144 1.00 94.75 277 ARG A N 1
ATOM 2265 C CA . ARG A 1 277 ? -19.432 -7.168 15.308 1.00 94.75 277 ARG A CA 1
ATOM 2266 C C . ARG A 1 277 ? -18.754 -5.800 15.222 1.00 94.75 277 ARG A C 1
ATOM 2268 O O . ARG A 1 277 ? -19.420 -4.785 15.396 1.00 94.75 277 ARG A O 1
ATOM 2275 N N . LEU A 1 278 ? -17.467 -5.781 14.873 1.00 94.38 278 LEU A N 1
ATOM 2276 C CA . LEU A 1 278 ? -16.693 -4.563 14.622 1.00 94.38 278 LEU A CA 1
ATOM 2277 C C . LEU A 1 278 ? -17.319 -3.716 13.497 1.00 94.38 278 LEU A C 1
ATOM 2279 O O . LEU A 1 278 ? -17.498 -2.508 13.650 1.00 94.38 278 LEU A O 1
ATOM 2283 N N . MET A 1 279 ? -17.694 -4.345 12.379 1.00 90.94 279 MET A N 1
ATOM 2284 C CA . MET A 1 279 ? -18.365 -3.666 11.263 1.00 90.94 279 MET A CA 1
ATOM 2285 C C . MET A 1 279 ? -19.703 -3.036 11.679 1.00 90.94 279 MET A C 1
ATOM 2287 O O . MET A 1 279 ? -20.005 -1.928 11.239 1.00 90.94 279 MET A O 1
ATOM 2291 N N . ASN A 1 280 ? -20.482 -3.720 12.521 1.00 87.69 280 ASN A N 1
ATOM 2292 C CA . ASN A 1 280 ? -21.757 -3.212 13.026 1.00 87.69 280 ASN A CA 1
ATOM 2293 C C . ASN A 1 280 ? -21.558 -2.037 13.988 1.00 87.69 280 ASN A C 1
ATOM 2295 O O . ASN A 1 280 ? -22.160 -0.991 13.767 1.00 87.69 280 ASN A O 1
ATOM 2299 N N . ARG A 1 281 ? -20.644 -2.152 14.963 1.00 85.44 281 ARG A N 1
ATOM 2300 C CA . ARG A 1 281 ? -20.348 -1.057 15.905 1.00 85.44 281 ARG A CA 1
ATOM 2301 C C . ARG A 1 281 ? -19.917 0.216 15.175 1.00 85.44 281 ARG A C 1
ATOM 2303 O O . ARG A 1 281 ? -20.365 1.303 15.510 1.00 85.44 281 ARG A O 1
ATOM 2310 N N . ARG A 1 282 ? -19.110 0.092 14.115 1.00 82.81 282 ARG A N 1
ATOM 2311 C CA . ARG A 1 282 ? -18.737 1.235 13.266 1.00 82.81 282 ARG A CA 1
ATOM 2312 C C . ARG A 1 282 ? -19.951 1.915 12.627 1.00 82.81 282 ARG A C 1
ATOM 2314 O O . ARG A 1 282 ? -19.931 3.133 12.486 1.00 82.81 282 ARG A O 1
ATOM 2321 N N . ASN A 1 283 ? -20.983 1.171 12.223 1.00 75.94 283 ASN A N 1
ATOM 2322 C CA . ASN A 1 283 ? -22.208 1.793 11.715 1.00 75.94 283 ASN A CA 1
ATOM 2323 C C . ASN A 1 283 ? -22.893 2.602 12.823 1.00 75.94 283 ASN A C 1
ATOM 2325 O O . ASN A 1 283 ? -23.248 3.748 12.572 1.00 75.94 283 ASN A O 1
ATOM 2329 N N . ASP A 1 284 ? -22.991 2.071 14.042 1.00 76.00 284 ASP A N 1
ATOM 2330 C CA . ASP A 1 284 ? -23.584 2.797 15.175 1.00 76.00 284 ASP A CA 1
ATOM 2331 C C . ASP A 1 284 ? -22.820 4.093 15.488 1.00 76.00 284 ASP A C 1
ATOM 2333 O O . ASP A 1 284 ? -23.427 5.156 15.634 1.00 76.00 284 ASP A O 1
ATOM 2337 N N . THR A 1 285 ? -21.483 4.036 15.492 1.00 74.31 285 THR A N 1
ATOM 2338 C CA . THR A 1 285 ? -20.626 5.215 15.684 1.00 74.31 285 THR A CA 1
ATOM 2339 C C . THR A 1 285 ? -20.752 6.221 14.532 1.00 74.31 285 THR A C 1
ATOM 2341 O O . THR A 1 285 ? -20.834 7.420 14.778 1.00 74.31 285 THR A O 1
ATOM 2344 N N . LEU A 1 286 ? -20.805 5.768 13.271 1.00 70.50 286 LEU A N 1
ATOM 2345 C CA . LEU A 1 286 ? -20.976 6.647 12.102 1.00 70.50 286 LEU A CA 1
ATOM 2346 C C . LEU A 1 286 ? -22.339 7.331 12.056 1.00 70.50 286 LEU A C 1
ATOM 2348 O O . LEU A 1 286 ? -22.445 8.453 11.565 1.00 70.50 286 LEU A O 1
ATOM 2352 N N . HIS A 1 287 ? -23.378 6.643 12.521 1.00 74.38 287 HIS A N 1
ATOM 2353 C CA . HIS A 1 287 ? -24.719 7.201 12.614 1.00 74.38 287 HIS A CA 1
ATOM 2354 C C . HIS A 1 287 ? -24.887 8.112 13.835 1.00 74.38 287 HIS A C 1
ATOM 2356 O O . HIS A 1 287 ? -25.899 8.801 13.928 1.00 74.38 287 HIS A O 1
ATOM 2362 N N . GLY A 1 288 ? -23.880 8.178 14.716 1.00 71.19 288 GLY A N 1
ATOM 2363 C CA . GLY A 1 288 ? -23.863 9.080 15.860 1.00 71.19 288 GLY A CA 1
ATOM 2364 C C . GLY A 1 288 ? -24.994 8.785 16.834 1.00 71.19 288 GLY A C 1
ATOM 2365 O O . GLY A 1 288 ? -25.590 9.719 17.358 1.00 71.19 288 GLY A O 1
ATOM 2366 N N . ASN A 1 289 ? -25.331 7.508 17.037 1.00 73.25 289 ASN A N 1
ATOM 2367 C CA . ASN A 1 289 ? -26.357 7.128 18.002 1.00 73.25 289 ASN A CA 1
ATOM 2368 C C . ASN A 1 289 ? -25.929 7.610 19.400 1.00 73.25 289 ASN A C 1
ATOM 2370 O O . ASN A 1 289 ? -24.894 7.187 19.910 1.00 73.25 289 ASN A O 1
ATOM 2374 N N . ILE A 1 290 ? -26.703 8.523 19.994 1.00 69.62 290 ILE A N 1
ATOM 2375 C CA . ILE A 1 290 ? -26.406 9.122 21.301 1.00 69.62 290 ILE A CA 1
ATOM 2376 C C . ILE A 1 290 ? -27.230 8.399 22.366 1.00 69.62 290 ILE A C 1
ATOM 2378 O O . ILE A 1 290 ? -28.457 8.494 22.359 1.00 69.62 290 ILE A O 1
ATOM 2382 N N . ASP A 1 291 ? -26.558 7.731 23.303 1.00 75.38 291 ASP A N 1
ATOM 2383 C CA . ASP A 1 291 ? -27.161 7.233 24.541 1.00 75.38 291 ASP A CA 1
ATOM 2384 C C . ASP A 1 291 ? -26.460 7.881 25.748 1.00 75.38 291 ASP A C 1
ATOM 2386 O O . ASP A 1 291 ? -25.387 7.426 26.155 1.00 75.38 291 ASP A O 1
ATOM 2390 N N . PRO A 1 292 ? -27.033 8.948 26.338 1.00 77.25 292 PRO A N 1
ATOM 2391 C CA . PRO A 1 292 ? -26.432 9.633 27.481 1.00 77.25 292 PRO A CA 1
ATOM 2392 C C . PRO A 1 292 ? -26.207 8.724 28.697 1.00 77.25 292 PRO A C 1
ATOM 2394 O O . PRO A 1 292 ? -25.257 8.939 29.448 1.00 77.25 292 PRO A O 1
ATOM 2397 N N . MET A 1 293 ? -27.038 7.690 28.864 1.00 78.94 293 MET A N 1
ATOM 2398 C CA . MET A 1 293 ? -26.975 6.763 29.999 1.00 78.94 293 MET A CA 1
ATOM 2399 C C . MET A 1 293 ? -25.883 5.702 29.830 1.00 78.94 293 MET A C 1
ATOM 2401 O O . MET A 1 293 ? -25.553 5.004 30.785 1.00 78.94 293 MET A O 1
ATOM 2405 N N . SER A 1 294 ? -25.321 5.578 28.624 1.00 70.88 294 SER A N 1
ATOM 2406 C CA . SER A 1 294 ? -24.206 4.668 28.338 1.00 70.88 294 SER A CA 1
ATOM 2407 C C . SER A 1 294 ? -22.833 5.258 28.695 1.00 70.88 294 SER A C 1
ATOM 2409 O O . SER A 1 294 ? -21.860 4.512 28.794 1.00 70.88 294 SER A O 1
ATOM 2411 N N . SER A 1 295 ? -22.748 6.580 28.903 1.00 65.62 295 SER A N 1
ATOM 2412 C CA . SER A 1 295 ? -21.505 7.282 29.248 1.00 65.62 295 SER A CA 1
ATOM 2413 C C . SER A 1 295 ? -21.171 7.190 30.742 1.00 65.62 295 SER A C 1
ATOM 2415 O O . SER A 1 295 ? -22.059 7.204 31.591 1.00 65.62 295 SER A O 1
ATOM 2417 N N . THR A 1 296 ? -19.884 7.123 31.085 1.00 67.25 296 THR A N 1
ATOM 2418 C CA . THR A 1 296 ? -19.384 6.921 32.465 1.00 67.25 296 THR A CA 1
ATOM 2419 C C . THR A 1 296 ? -19.320 8.209 33.306 1.00 67.25 296 THR A C 1
ATOM 2421 O O . THR A 1 296 ? -18.476 8.342 34.195 1.00 67.25 296 THR A O 1
ATOM 2424 N N . GLY A 1 297 ? -20.201 9.175 33.032 1.00 72.62 297 GLY A N 1
ATOM 2425 C CA . GLY A 1 297 ? -20.206 10.484 33.691 1.00 72.62 297 GLY A CA 1
ATOM 2426 C C . GLY A 1 297 ? -20.605 10.445 35.172 1.00 72.62 297 GLY A C 1
ATOM 2427 O O . GLY A 1 297 ? -21.306 9.544 35.625 1.00 72.62 297 GLY A O 1
ATOM 2428 N N . GLU A 1 298 ? -20.169 11.451 35.938 1.00 78.25 298 GLU A N 1
ATOM 2429 C CA . GLU A 1 298 ? -20.668 11.685 37.299 1.00 78.25 298 GLU A CA 1
ATOM 2430 C C . GLU A 1 298 ? -22.017 12.411 37.279 1.00 78.25 298 GLU A C 1
ATOM 2432 O O . GLU A 1 298 ? -22.218 13.359 36.516 1.00 78.25 298 GLU A O 1
ATOM 2437 N N . ASP A 1 299 ? -22.910 12.014 38.186 1.00 85.25 299 ASP A N 1
ATOM 2438 C CA . ASP A 1 299 ? -24.159 12.732 38.424 1.00 85.25 299 ASP A CA 1
ATOM 2439 C C . ASP A 1 299 ? -23.883 14.096 39.072 1.00 85.25 299 ASP A C 1
ATOM 2441 O O . ASP A 1 299 ? -23.306 14.185 40.164 1.00 85.25 299 ASP A O 1
ATOM 2445 N N . ILE A 1 300 ? -24.349 15.161 38.416 1.00 87.19 300 ILE A N 1
ATOM 2446 C CA . ILE A 1 300 ? -24.365 16.520 38.961 1.00 87.19 300 ILE A CA 1
ATOM 2447 C C . ILE A 1 300 ? -25.810 16.869 39.311 1.00 87.19 300 ILE A C 1
ATOM 2449 O O . ILE A 1 300 ? -26.675 16.978 38.440 1.00 87.19 300 ILE A O 1
ATOM 2453 N N . TYR A 1 301 ? -26.065 17.059 40.600 1.00 87.88 301 TYR A N 1
ATOM 2454 C CA . TYR A 1 301 ? -27.352 17.512 41.112 1.00 87.88 301 TYR A CA 1
ATOM 2455 C C . TYR A 1 301 ? -27.415 19.036 41.034 1.00 87.88 301 TYR A C 1
ATOM 2457 O O . TYR A 1 301 ? -26.390 19.705 41.122 1.00 87.88 301 TYR A O 1
ATOM 2465 N N . PHE A 1 302 ? -28.609 19.605 40.893 1.00 91.81 302 PHE A N 1
ATOM 2466 C CA . PHE A 1 302 ? -28.787 21.056 40.889 1.00 91.81 302 PHE A CA 1
ATOM 2467 C C . PHE A 1 302 ? -29.810 21.464 41.938 1.00 91.81 302 PHE A C 1
ATOM 2469 O O . PHE A 1 302 ? -30.968 21.055 41.857 1.00 91.81 302 PHE A O 1
ATOM 2476 N N . ASP A 1 303 ? -29.397 22.311 42.878 1.00 93.31 303 ASP A N 1
ATOM 2477 C CA . ASP A 1 303 ? -30.342 23.039 43.720 1.00 93.31 303 ASP A CA 1
ATOM 2478 C C . ASP A 1 303 ? -30.786 24.324 43.011 1.00 93.31 303 ASP A C 1
ATOM 2480 O O . ASP A 1 303 ? -29.996 24.993 42.333 1.00 93.31 303 ASP A O 1
ATOM 2484 N N . HIS A 1 304 ? -32.084 24.619 43.093 1.00 91.44 304 HIS A N 1
ATOM 2485 C CA . HIS A 1 304 ? -32.732 25.745 42.413 1.00 91.44 304 HIS A CA 1
ATOM 2486 C C . HIS A 1 304 ? -32.314 25.927 40.935 1.00 91.44 304 HIS A C 1
ATOM 2488 O O . HIS A 1 304 ? -32.206 27.053 40.449 1.00 91.44 304 HIS A O 1
ATOM 2494 N N . GLN A 1 305 ? -32.045 24.823 40.221 1.00 89.00 305 GLN A N 1
ATOM 2495 C CA . GLN A 1 305 ? -31.601 24.778 38.813 1.00 89.00 305 GLN A CA 1
ATOM 2496 C C . GLN A 1 305 ? -30.266 25.486 38.501 1.00 89.00 305 GLN A C 1
ATOM 2498 O O . GLN A 1 305 ? -29.871 25.547 37.340 1.00 89.00 305 GLN A O 1
ATOM 2503 N N . THR A 1 306 ? -29.565 26.031 39.495 1.00 90.19 306 THR A N 1
ATOM 2504 C CA . THR A 1 306 ? -28.428 26.946 39.267 1.00 90.19 306 THR A CA 1
ATOM 2505 C C . THR A 1 306 ? -27.202 26.623 40.109 1.00 90.19 306 THR A C 1
ATOM 2507 O O . THR A 1 306 ? -26.104 27.054 39.763 1.00 90.19 306 THR A O 1
ATOM 2510 N N . ILE A 1 307 ? -27.359 25.839 41.177 1.00 90.06 307 ILE A N 1
ATOM 2511 C CA . ILE A 1 307 ? -26.279 25.504 42.103 1.00 90.06 307 ILE A CA 1
ATOM 2512 C C . ILE A 1 307 ? -25.881 24.041 41.874 1.00 90.06 307 ILE A C 1
ATOM 2514 O O . ILE A 1 307 ? -26.632 23.156 42.286 1.00 90.06 307 ILE A O 1
ATOM 2518 N N . PRO A 1 308 ? -24.738 23.757 41.222 1.00 88.25 308 PRO A N 1
ATOM 2519 C CA . PRO A 1 308 ? -24.289 22.389 40.998 1.00 88.25 308 PRO A CA 1
ATOM 2520 C C . PRO A 1 308 ? -23.781 21.765 42.302 1.00 88.25 308 PRO A C 1
ATOM 2522 O O . PRO A 1 308 ? -22.982 22.357 43.027 1.00 88.25 308 PRO A O 1
ATOM 2525 N N . LEU A 1 309 ? -24.222 20.543 42.575 1.00 85.94 309 LEU A N 1
ATOM 2526 C CA . LEU A 1 309 ? -23.883 19.750 43.748 1.00 85.94 309 LEU A CA 1
ATOM 2527 C C . LEU A 1 309 ? -23.364 18.383 43.297 1.00 85.94 309 LEU A C 1
ATOM 2529 O O . LEU A 1 309 ? -23.999 17.684 42.507 1.00 85.94 309 LEU A O 1
ATOM 2533 N N . VAL A 1 310 ? -22.200 18.002 43.815 1.00 87.12 310 VAL A N 1
ATOM 2534 C CA . VAL A 1 310 ? -21.500 16.759 43.466 1.00 87.12 310 VAL A CA 1
ATOM 2535 C C . VAL A 1 310 ? -21.439 15.847 44.685 1.00 87.12 310 VAL A C 1
ATOM 2537 O O . VAL A 1 310 ? -21.308 16.314 45.816 1.00 87.12 310 VAL A O 1
ATOM 2540 N N . SER A 1 311 ? -21.554 14.536 44.473 1.00 82.06 311 SER A N 1
ATOM 2541 C CA . SER A 1 311 ? -21.637 13.553 45.566 1.00 82.06 311 SER A CA 1
ATOM 2542 C C . SER A 1 311 ? -20.321 13.370 46.334 1.00 82.06 311 SER A C 1
ATOM 2544 O O . SER A 1 311 ? -20.325 12.916 47.479 1.00 82.06 311 SER A O 1
ATOM 2546 N N . LYS A 1 312 ? -19.187 13.731 45.723 1.00 81.56 312 LYS A N 1
ATOM 2547 C CA . LYS A 1 312 ? -17.849 13.723 46.325 1.00 81.56 312 LYS A CA 1
ATOM 2548 C C . LYS A 1 312 ? -17.177 15.062 46.065 1.00 81.56 312 LYS A C 1
ATOM 2550 O O . LYS A 1 312 ? -17.350 15.635 44.994 1.00 81.56 312 LYS A O 1
ATOM 2555 N N . TYR A 1 313 ? -16.397 15.545 47.031 1.00 72.06 313 TYR A N 1
ATOM 2556 C CA . TYR A 1 313 ? -15.667 16.802 46.882 1.00 72.06 313 TYR A CA 1
ATOM 2557 C C . TYR A 1 313 ? -14.609 16.671 45.778 1.00 72.06 313 TYR A C 1
ATOM 2559 O O . TYR A 1 313 ? -13.563 16.060 45.987 1.00 72.06 313 TYR A O 1
ATOM 2567 N N . LYS A 1 314 ? -14.925 17.223 44.605 1.00 75.31 314 LYS A N 1
ATOM 2568 C CA . LYS A 1 314 ? -14.078 17.317 43.414 1.00 75.31 314 LYS A CA 1
ATOM 2569 C C . LYS A 1 314 ? -14.261 18.692 42.787 1.00 75.31 314 LYS A C 1
ATOM 2571 O O . LYS A 1 314 ? -15.366 19.238 42.791 1.00 75.31 314 LYS A O 1
ATOM 2576 N N . GLY A 1 315 ? -13.193 19.255 42.230 1.00 81.44 315 GLY A N 1
ATOM 2577 C CA . GLY A 1 315 ? -13.303 20.481 41.437 1.00 81.44 315 GLY A CA 1
ATOM 2578 C C . GLY A 1 315 ? -14.003 20.211 40.101 1.00 81.44 315 GLY A C 1
ATOM 2579 O O . GLY A 1 315 ? -13.826 19.145 39.521 1.00 81.44 315 GLY A O 1
ATOM 2580 N N . LEU A 1 316 ? -14.743 21.182 39.552 1.00 83.06 316 LEU A N 1
ATOM 2581 C CA . LEU A 1 316 ? -15.422 21.017 38.251 1.00 83.06 316 LEU A CA 1
ATOM 2582 C C . LEU A 1 316 ? -14.455 20.633 37.112 1.00 83.06 316 LEU A C 1
ATOM 2584 O O . LEU A 1 316 ? -14.822 19.869 36.222 1.00 83.06 316 LEU A O 1
ATOM 2588 N N . THR A 1 317 ? -13.207 21.111 37.156 1.00 84.50 317 THR A N 1
ATOM 2589 C CA . THR A 1 317 ? -12.151 20.724 36.204 1.00 84.50 317 THR A CA 1
ATOM 2590 C C . THR A 1 317 ? -11.789 19.243 36.309 1.00 84.50 317 THR A C 1
ATOM 2592 O O . THR A 1 317 ? -11.620 18.581 35.289 1.00 84.50 317 THR A O 1
ATOM 2595 N N . GLU A 1 318 ? -11.692 18.717 37.531 1.00 85.75 318 GLU A N 1
ATOM 2596 C CA . GLU A 1 318 ? -11.408 17.301 37.775 1.00 85.75 318 GLU A CA 1
ATOM 2597 C C . GLU A 1 318 ? -12.547 16.430 37.243 1.00 85.75 318 GLU A C 1
ATOM 2599 O O . GLU A 1 318 ? -12.287 15.438 36.574 1.00 85.75 318 GLU A O 1
ATOM 2604 N N . ILE A 1 319 ? -13.799 16.842 37.464 1.00 86.12 319 ILE A N 1
ATOM 2605 C CA . ILE A 1 319 ? -14.990 16.146 36.955 1.00 86.12 319 ILE A CA 1
ATOM 2606 C C . ILE A 1 319 ? -14.983 16.114 35.425 1.00 86.12 319 ILE A C 1
ATOM 2608 O O . ILE A 1 319 ? -15.170 15.056 34.827 1.00 86.12 319 ILE A O 1
ATOM 2612 N N . ALA A 1 320 ? -14.718 17.254 34.779 1.00 85.94 320 ALA A N 1
ATOM 2613 C CA . ALA A 1 320 ? -14.656 17.336 33.322 1.00 85.94 320 ALA A CA 1
ATOM 2614 C C . ALA A 1 320 ? -13.555 16.432 32.738 1.00 85.94 320 ALA A C 1
ATOM 2616 O O . ALA A 1 320 ? -13.808 15.690 31.790 1.00 85.94 320 ALA A O 1
ATOM 2617 N N . LEU A 1 321 ? -12.351 16.454 33.320 1.00 86.88 321 LEU A N 1
ATOM 2618 C CA . LEU A 1 321 ? -11.233 15.613 32.881 1.00 86.88 321 LEU A CA 1
ATOM 2619 C C . LEU A 1 321 ? -11.474 14.127 33.154 1.00 86.88 321 LEU A C 1
ATOM 2621 O O . LEU A 1 321 ? -11.198 13.303 32.286 1.00 86.88 321 LEU A O 1
ATOM 2625 N N . ALA A 1 322 ? -12.025 13.784 34.318 1.00 86.06 322 ALA A N 1
ATOM 2626 C CA . ALA A 1 322 ? -12.384 12.413 34.659 1.00 86.06 322 ALA A CA 1
ATOM 2627 C C . ALA A 1 322 ? -13.438 11.858 33.696 1.00 86.06 322 ALA A C 1
ATOM 2629 O O . ALA A 1 322 ? -13.325 10.711 33.278 1.00 86.06 322 ALA A O 1
ATOM 2630 N N . ASN A 1 323 ? -14.414 12.675 33.293 1.00 85.81 323 ASN A N 1
ATOM 2631 C CA . ASN A 1 323 ? -15.410 12.276 32.304 1.00 85.81 323 ASN A CA 1
ATOM 2632 C C . ASN A 1 323 ? -14.783 12.061 30.914 1.00 85.81 323 ASN A C 1
ATOM 2634 O O . ASN A 1 323 ? -15.112 11.094 30.234 1.00 85.81 323 ASN A O 1
ATOM 2638 N N . ILE A 1 324 ? -13.845 12.917 30.489 1.00 86.44 324 ILE A N 1
ATOM 2639 C CA . ILE A 1 324 ? -13.116 12.716 29.224 1.00 86.44 324 ILE A CA 1
ATOM 2640 C C . ILE A 1 324 ? -12.316 11.407 29.272 1.00 86.44 324 ILE A C 1
ATOM 2642 O O . ILE A 1 324 ? -12.458 10.580 28.377 1.00 86.44 324 ILE A O 1
ATOM 2646 N N . LEU A 1 325 ? -11.519 11.200 30.324 1.00 84.62 325 LEU A N 1
ATOM 2647 C CA . LEU A 1 325 ? -10.697 9.998 30.497 1.00 84.62 325 LEU A CA 1
ATOM 2648 C C . LEU A 1 325 ? -11.539 8.725 30.629 1.00 84.62 325 LEU A C 1
ATOM 2650 O O . LEU A 1 325 ? -11.200 7.713 30.033 1.00 84.62 325 LEU A O 1
ATOM 2654 N N . GLY A 1 326 ? -12.658 8.776 31.353 1.00 82.06 326 GLY A N 1
ATOM 2655 C CA . GLY A 1 326 ? -13.546 7.630 31.553 1.00 82.06 326 GLY A CA 1
ATOM 2656 C C . GLY A 1 326 ? -14.285 7.173 30.292 1.00 82.06 326 GLY A C 1
ATOM 2657 O O . GLY A 1 326 ? -14.760 6.040 30.252 1.00 82.06 326 GLY A O 1
ATOM 2658 N N . ASN A 1 327 ? -14.382 8.033 29.274 1.00 81.19 327 ASN A N 1
ATOM 2659 C CA . ASN A 1 327 ? -14.961 7.702 27.968 1.00 81.19 327 ASN A CA 1
ATOM 2660 C C . ASN A 1 327 ? -13.890 7.503 26.875 1.00 81.19 327 ASN A C 1
ATOM 2662 O O . ASN A 1 327 ? -14.223 7.232 25.720 1.00 81.19 327 ASN A O 1
ATOM 2666 N N . LEU A 1 328 ? -12.604 7.639 27.213 1.00 82.88 328 LEU A N 1
ATOM 2667 C CA . LEU A 1 328 ? -11.493 7.292 26.333 1.00 82.88 328 LEU A CA 1
ATOM 2668 C C . LEU A 1 328 ? -11.173 5.801 26.491 1.00 82.88 328 LEU A C 1
ATOM 2670 O O . LEU A 1 328 ? -10.650 5.390 27.518 1.00 82.88 328 LEU A O 1
ATOM 2674 N N . ASN A 1 329 ? -11.417 5.012 25.439 1.00 82.50 329 ASN A N 1
ATOM 2675 C CA . ASN A 1 329 ? -11.085 3.581 25.399 1.00 82.50 329 ASN A CA 1
ATOM 2676 C C . ASN A 1 329 ? -9.992 3.285 24.351 1.00 82.50 329 ASN A C 1
ATOM 2678 O O . ASN A 1 329 ? -10.278 2.685 23.304 1.00 82.50 329 ASN A O 1
ATOM 2682 N N . PRO A 1 330 ? -8.735 3.711 24.574 1.00 87.75 330 PRO A N 1
ATOM 2683 C CA . PRO A 1 330 ? -7.654 3.466 23.625 1.00 87.75 330 PRO A CA 1
ATOM 2684 C C . PRO A 1 330 ? -7.364 1.969 23.434 1.00 87.75 330 PRO A C 1
ATOM 2686 O O . PRO A 1 330 ? -7.035 1.539 22.327 1.00 87.75 330 PRO A O 1
ATOM 2689 N N . GLU A 1 331 ? -7.544 1.149 24.471 1.00 89.44 331 GLU A N 1
ATOM 2690 C CA . GLU A 1 331 ? -7.377 -0.305 24.410 1.00 89.44 331 GLU A CA 1
ATOM 2691 C C . GLU A 1 331 ? -8.405 -0.950 23.479 1.00 89.44 331 GLU A C 1
ATOM 2693 O O . GLU A 1 331 ? -8.056 -1.839 22.705 1.00 89.44 331 GLU A O 1
ATOM 2698 N N . GLU A 1 332 ? -9.655 -0.480 23.508 1.00 89.19 332 GLU A N 1
ATOM 2699 C CA . GLU A 1 332 ? -10.706 -0.955 22.605 1.00 89.19 332 GLU A CA 1
ATOM 2700 C C . GLU A 1 332 ? -10.360 -0.614 21.152 1.00 89.19 332 GLU A C 1
ATOM 2702 O O . GLU A 1 332 ? -10.441 -1.476 20.276 1.00 89.19 332 GLU A O 1
ATOM 2707 N N . ALA A 1 333 ? -9.885 0.609 20.895 1.00 92.19 333 ALA A N 1
ATOM 2708 C CA . ALA A 1 333 ? -9.426 1.002 19.567 1.00 92.19 333 ALA A CA 1
ATOM 2709 C C . ALA A 1 333 ? -8.265 0.115 19.080 1.00 92.19 333 ALA A C 1
ATOM 2711 O O . ALA A 1 333 ? -8.283 -0.364 17.949 1.00 92.19 333 ALA A O 1
ATOM 2712 N N . ILE A 1 334 ? -7.272 -0.174 19.926 1.00 94.75 334 ILE A N 1
ATOM 2713 C CA . ILE A 1 334 ? -6.170 -1.088 19.579 1.00 94.75 334 ILE A CA 1
ATOM 2714 C C . ILE A 1 334 ? -6.693 -2.511 19.326 1.00 94.75 334 ILE A C 1
ATOM 2716 O O . ILE A 1 334 ? -6.261 -3.170 18.375 1.00 94.75 334 ILE A O 1
ATOM 2720 N N . GLN A 1 335 ? -7.644 -2.980 20.133 1.00 95.25 335 GLN A N 1
ATOM 2721 C CA . GLN A 1 335 ? -8.251 -4.298 19.978 1.00 95.25 335 GLN A CA 1
ATOM 2722 C C . GLN A 1 335 ? -9.002 -4.433 18.647 1.00 95.25 335 GLN A C 1
ATOM 2724 O O . GLN A 1 335 ? -8.973 -5.500 18.034 1.00 95.25 335 GLN A O 1
ATOM 2729 N N . ASP A 1 336 ? -9.609 -3.362 18.141 1.00 95.44 336 ASP A N 1
ATOM 2730 C CA . ASP A 1 336 ? -10.274 -3.367 16.833 1.00 95.44 336 ASP A CA 1
ATOM 2731 C C . ASP A 1 336 ? -9.314 -3.672 15.690 1.00 95.44 336 ASP A C 1
ATOM 2733 O O . ASP A 1 336 ? -9.643 -4.412 14.760 1.00 95.44 336 ASP A O 1
ATOM 2737 N N . VAL A 1 337 ? -8.096 -3.141 15.776 1.00 96.94 337 VAL A N 1
ATOM 2738 C CA . VAL A 1 337 ? -7.024 -3.441 14.825 1.00 96.94 337 VAL A CA 1
ATOM 2739 C C . VAL A 1 337 ? -6.654 -4.917 14.898 1.00 96.94 337 VAL A C 1
ATOM 2741 O O . VAL A 1 337 ? -6.531 -5.580 13.865 1.00 96.94 337 VAL A O 1
ATOM 2744 N N . GLN A 1 338 ? -6.544 -5.453 16.116 1.00 97.06 338 GLN A N 1
ATOM 2745 C CA . GLN A 1 338 ? -6.248 -6.864 16.340 1.00 97.06 338 GLN A CA 1
ATOM 2746 C C . GLN A 1 338 ? -7.337 -7.773 15.756 1.00 97.06 338 GLN A C 1
ATOM 2748 O O . GLN A 1 338 ? -7.015 -8.730 15.053 1.00 97.06 338 GLN A O 1
ATOM 2753 N N . VAL A 1 339 ? -8.616 -7.430 15.947 1.00 98.06 339 VAL A N 1
ATOM 2754 C CA . VAL A 1 339 ? -9.756 -8.147 15.352 1.00 98.06 339 VAL A CA 1
ATOM 2755 C C . VAL A 1 339 ? -9.621 -8.229 13.831 1.00 98.06 339 VAL A C 1
ATOM 2757 O O . VAL A 1 339 ? -9.855 -9.288 13.247 1.00 98.06 339 VAL A O 1
ATOM 2760 N N . VAL A 1 340 ? -9.207 -7.143 13.172 1.00 97.69 340 VAL A N 1
ATOM 2761 C CA . VAL A 1 340 ? -9.009 -7.143 11.716 1.00 97.69 340 VAL A CA 1
ATOM 2762 C C . VAL A 1 340 ? -7.810 -7.996 11.313 1.00 97.69 340 VAL A C 1
ATOM 2764 O O . VAL A 1 340 ? -7.922 -8.769 10.363 1.00 97.69 340 VAL A O 1
ATOM 2767 N N . HIS A 1 341 ? -6.678 -7.908 12.015 1.00 96.56 341 HIS A N 1
ATOM 2768 C CA . HIS A 1 341 ? -5.517 -8.754 11.723 1.00 96.56 341 HIS A CA 1
ATOM 2769 C C . HIS A 1 341 ? -5.826 -10.242 11.891 1.00 96.56 341 HIS A C 1
ATOM 2771 O O . HIS A 1 341 ? -5.450 -11.048 11.037 1.00 96.56 341 HIS A O 1
ATOM 2777 N N . ASP A 1 342 ? -6.539 -10.609 12.954 1.00 97.69 342 ASP A N 1
ATOM 2778 C CA . ASP A 1 342 ? -6.952 -11.987 13.208 1.00 97.69 342 ASP A CA 1
ATOM 2779 C C . ASP A 1 342 ? -7.923 -12.478 12.138 1.00 97.69 342 ASP A C 1
ATOM 2781 O O . ASP A 1 342 ? -7.771 -13.591 11.630 1.00 97.69 342 ASP A O 1
ATOM 2785 N N . PHE A 1 343 ? -8.859 -11.627 11.719 1.00 97.81 343 PHE A N 1
ATOM 2786 C CA . PHE A 1 343 ? -9.762 -11.915 10.614 1.00 97.81 343 PHE A CA 1
ATOM 2787 C C . PHE A 1 343 ? -9.023 -12.103 9.279 1.00 97.81 343 PHE A C 1
ATOM 2789 O O . PHE A 1 343 ? -9.283 -13.071 8.566 1.00 97.81 343 PHE A O 1
ATOM 2796 N N . VAL A 1 344 ? -8.066 -11.237 8.935 1.00 96.19 344 VAL A N 1
ATOM 2797 C CA . VAL A 1 344 ? -7.272 -11.381 7.702 1.00 96.19 344 VAL A CA 1
ATOM 2798 C C . VAL A 1 344 ? -6.427 -12.652 7.748 1.00 96.19 344 VAL A C 1
ATOM 2800 O O . VAL A 1 344 ? -6.421 -13.417 6.783 1.00 96.19 344 VAL A O 1
ATOM 2803 N N . ARG A 1 345 ? -5.770 -12.938 8.879 1.00 95.38 345 ARG A N 1
ATOM 2804 C CA . ARG A 1 345 ? -5.017 -14.187 9.074 1.00 95.38 345 ARG A CA 1
ATOM 2805 C C . ARG A 1 345 ? -5.920 -15.409 8.918 1.00 95.38 345 ARG A C 1
ATOM 2807 O O . ARG A 1 345 ? -5.510 -16.396 8.311 1.00 95.38 345 ARG A O 1
ATOM 2814 N N . PHE A 1 346 ? -7.144 -15.327 9.430 1.00 96.19 346 PHE A N 1
ATOM 2815 C CA . PHE A 1 346 ? -8.166 -16.348 9.264 1.00 96.19 346 PHE A CA 1
ATOM 2816 C C . PHE A 1 346 ? -8.566 -16.543 7.793 1.00 96.19 346 PHE A C 1
ATOM 2818 O O . PHE A 1 346 ? -8.568 -17.674 7.323 1.00 96.19 346 PHE A O 1
ATOM 2825 N N . LEU A 1 347 ? -8.819 -15.477 7.026 1.00 95.62 347 LEU A N 1
ATOM 2826 C CA . LEU A 1 347 ? -9.107 -15.604 5.589 1.00 9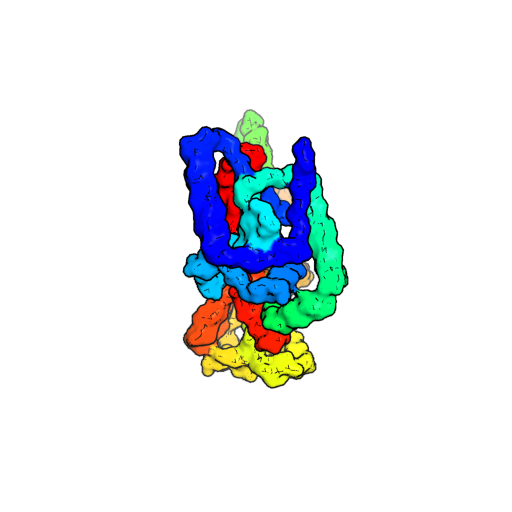5.62 347 LEU A CA 1
ATOM 2827 C C . LEU A 1 347 ? -7.956 -16.279 4.836 1.00 95.62 347 LEU A C 1
ATOM 2829 O O . LEU A 1 347 ? -8.177 -17.191 4.041 1.00 95.62 347 LEU A O 1
ATOM 2833 N N . LEU A 1 348 ? -6.721 -15.854 5.108 1.00 94.44 348 LEU A N 1
ATOM 2834 C CA . LEU A 1 348 ? -5.530 -16.397 4.460 1.00 94.44 348 LEU A CA 1
ATOM 2835 C C . LEU A 1 348 ? -5.261 -17.854 4.859 1.00 94.44 348 LEU A C 1
ATOM 2837 O O . LEU A 1 348 ? -4.700 -18.605 4.066 1.00 94.44 348 LEU A O 1
ATOM 2841 N N . SER A 1 349 ? -5.669 -18.287 6.057 1.00 94.00 349 SER A N 1
ATOM 2842 C CA . SER A 1 349 ? -5.543 -19.688 6.478 1.00 94.00 349 SER A CA 1
ATOM 2843 C C . SER A 1 349 ? -6.513 -20.628 5.756 1.00 94.00 349 SER A C 1
ATOM 2845 O O . SER A 1 349 ? -6.307 -21.840 5.787 1.00 94.00 349 SER A O 1
ATOM 2847 N N . ARG A 1 350 ? -7.540 -20.088 5.082 1.00 95.06 350 ARG A N 1
ATOM 2848 C CA . ARG A 1 350 ? -8.462 -20.849 4.221 1.00 95.06 350 ARG A CA 1
ATOM 2849 C C . ARG A 1 350 ? -7.958 -21.041 2.795 1.00 95.06 350 ARG A C 1
ATOM 2851 O O . ARG A 1 350 ? -8.603 -21.747 2.023 1.00 95.06 350 ARG A O 1
ATOM 2858 N N . LEU A 1 351 ? -6.824 -20.440 2.448 1.00 95.06 351 LEU A N 1
ATOM 2859 C CA . LEU A 1 351 ? -6.176 -20.639 1.160 1.00 95.06 351 LEU A CA 1
ATOM 2860 C C . LEU A 1 351 ? -5.278 -21.878 1.178 1.00 95.06 351 LEU A C 1
ATOM 2862 O O . LEU A 1 351 ? -4.668 -22.199 2.201 1.00 95.06 351 LEU A O 1
ATOM 2866 N N . HIS A 1 352 ? -5.123 -22.522 0.023 1.00 95.00 352 HIS A N 1
ATOM 2867 C CA . HIS A 1 352 ? -4.085 -23.525 -0.183 1.00 95.00 352 HIS A CA 1
ATOM 2868 C C . HIS A 1 352 ? -2.698 -22.937 0.145 1.00 95.00 352 HIS A C 1
ATOM 2870 O O . HIS A 1 352 ? -2.446 -21.770 -0.181 1.00 95.00 352 HIS A O 1
ATOM 2876 N N . PRO A 1 353 ? -1.783 -23.715 0.760 1.00 92.44 353 PRO A N 1
ATOM 2877 C CA . PRO A 1 353 ? -0.482 -23.217 1.215 1.00 92.44 353 PRO A CA 1
ATOM 2878 C C . PRO A 1 353 ? 0.322 -22.477 0.138 1.00 92.44 353 PRO A C 1
ATOM 2880 O O . PRO A 1 353 ? 0.876 -21.410 0.412 1.00 92.44 353 PRO A O 1
ATOM 2883 N N . ASP A 1 354 ? 0.313 -22.993 -1.092 1.00 91.00 354 ASP A N 1
ATOM 2884 C CA . ASP A 1 354 ? 1.057 -22.422 -2.217 1.00 91.00 354 ASP A CA 1
ATOM 2885 C C . ASP A 1 354 ? 0.533 -21.028 -2.577 1.00 91.00 354 ASP A C 1
ATOM 2887 O O . ASP A 1 354 ? 1.304 -20.073 -2.679 1.00 91.00 354 ASP A O 1
ATOM 2891 N N . ILE A 1 355 ? -0.792 -20.880 -2.660 1.00 90.94 355 ILE A N 1
ATOM 2892 C CA . ILE A 1 355 ? -1.463 -19.604 -2.934 1.00 90.94 355 ILE A CA 1
ATOM 2893 C C . ILE A 1 355 ? -1.265 -18.627 -1.773 1.00 90.94 355 ILE A C 1
ATOM 2895 O O . ILE A 1 355 ? -0.954 -17.454 -1.983 1.00 90.94 355 ILE A O 1
ATOM 2899 N N . ARG A 1 356 ? -1.388 -19.110 -0.531 1.00 92.00 356 ARG A N 1
ATOM 2900 C CA . ARG A 1 356 ? -1.177 -18.296 0.670 1.00 92.00 356 ARG A CA 1
ATOM 2901 C C . ARG A 1 356 ? 0.212 -17.665 0.675 1.00 92.00 356 ARG A C 1
ATOM 2903 O O . ARG A 1 356 ? 0.330 -16.475 0.955 1.00 92.00 356 ARG A O 1
ATOM 2910 N N . SER A 1 357 ? 1.247 -18.446 0.359 1.00 88.00 357 SER A N 1
ATOM 2911 C CA . SER A 1 357 ? 2.635 -17.972 0.356 1.00 88.00 357 SER A CA 1
ATOM 2912 C C . SER A 1 357 ? 2.864 -16.818 -0.631 1.00 88.00 357 SER A C 1
ATOM 2914 O O . SER A 1 357 ? 3.555 -15.857 -0.299 1.00 88.00 357 SER A O 1
ATOM 2916 N N . GLN A 1 358 ? 2.211 -16.865 -1.795 1.00 84.94 358 GLN A N 1
ATOM 2917 C CA . GLN A 1 358 ? 2.302 -15.832 -2.828 1.00 84.94 358 GLN A CA 1
ATOM 2918 C C . GLN A 1 358 ? 1.546 -14.557 -2.436 1.00 84.94 358 GLN A C 1
ATOM 2920 O O . GLN A 1 358 ? 2.017 -13.449 -2.680 1.00 84.94 358 GLN A O 1
ATOM 2925 N N . ILE A 1 359 ? 0.379 -14.699 -1.803 1.00 87.69 359 ILE A N 1
ATOM 2926 C CA . ILE A 1 359 ? -0.501 -13.569 -1.481 1.00 87.69 359 ILE A CA 1
ATOM 2927 C C . ILE A 1 359 ? -0.020 -12.777 -0.269 1.00 87.69 359 ILE A C 1
ATOM 2929 O O . ILE A 1 359 ? -0.108 -11.550 -0.285 1.00 87.69 359 ILE A O 1
ATOM 2933 N N . VAL A 1 360 ? 0.500 -13.449 0.764 1.00 87.94 360 VAL A N 1
ATOM 2934 C CA . VAL A 1 360 ? 0.960 -12.786 1.998 1.00 87.94 360 VAL A CA 1
ATOM 2935 C C . VAL A 1 360 ? 1.980 -11.692 1.683 1.00 87.94 360 VAL A C 1
ATOM 2937 O O . VAL A 1 360 ? 1.832 -10.574 2.162 1.00 87.94 360 VAL A O 1
ATOM 2940 N N . GLY A 1 361 ? 2.954 -11.976 0.812 1.00 79.69 361 GLY A N 1
ATOM 2941 C CA . GLY A 1 361 ? 3.977 -10.994 0.444 1.00 79.69 361 GLY A CA 1
ATOM 2942 C C . GLY A 1 361 ? 3.421 -9.757 -0.265 1.00 79.69 361 GLY A C 1
ATOM 2943 O O . GLY A 1 361 ? 3.989 -8.684 -0.129 1.00 79.69 361 GLY A O 1
ATOM 2944 N N . VAL A 1 362 ? 2.308 -9.893 -0.988 1.00 83.75 362 VAL A N 1
ATOM 2945 C CA . VAL A 1 362 ? 1.686 -8.814 -1.769 1.00 83.75 362 VAL A CA 1
ATOM 2946 C C . VAL A 1 362 ? 0.745 -7.957 -0.910 1.00 83.75 362 VAL A C 1
ATOM 2948 O O . VAL A 1 362 ? 0.557 -6.775 -1.190 1.00 83.75 362 VAL A O 1
ATOM 2951 N N . PHE A 1 363 ? 0.165 -8.525 0.152 1.00 84.31 363 PHE A N 1
ATOM 2952 C CA . PHE A 1 363 ? -0.723 -7.808 1.073 1.00 84.31 363 PHE A CA 1
ATOM 2953 C C . PHE A 1 363 ? -0.032 -6.630 1.770 1.00 84.31 363 PHE A C 1
ATOM 2955 O O . PHE A 1 363 ? -0.655 -5.584 1.948 1.00 84.31 363 PHE A O 1
ATOM 2962 N N . ASP A 1 364 ? 1.245 -6.782 2.111 1.00 77.62 364 ASP A N 1
ATOM 2963 C CA . ASP A 1 364 ? 2.005 -5.777 2.858 1.00 77.62 364 ASP A CA 1
ATOM 2964 C C . ASP A 1 364 ? 2.641 -4.697 1.961 1.00 77.62 364 ASP A C 1
ATOM 2966 O O . ASP A 1 364 ? 3.146 -3.687 2.455 1.00 77.62 364 ASP A O 1
ATOM 2970 N N . GLU A 1 365 ? 2.582 -4.859 0.636 1.00 84.94 365 GLU A N 1
ATOM 2971 C CA . GLU A 1 365 ? 3.111 -3.877 -0.313 1.00 84.94 365 GLU A CA 1
ATOM 2972 C C . GLU A 1 365 ? 2.208 -2.636 -0.381 1.00 84.94 365 GLU A C 1
ATOM 2974 O O . GLU A 1 365 ? 0.986 -2.740 -0.501 1.00 84.94 365 GLU A O 1
ATOM 2979 N N . GLN A 1 366 ? 2.798 -1.437 -0.361 1.00 84.12 366 GLN A N 1
ATOM 2980 C CA . GLN A 1 366 ? 2.054 -0.173 -0.505 1.00 84.12 366 GLN A CA 1
ATOM 2981 C C . GLN A 1 366 ? 1.616 0.090 -1.946 1.00 84.12 366 GLN A C 1
ATOM 2983 O O . GLN A 1 366 ? 0.560 0.678 -2.198 1.00 84.12 366 GLN A O 1
ATOM 2988 N N . GLN A 1 367 ? 2.447 -0.326 -2.896 1.00 86.56 367 GLN A N 1
ATOM 2989 C CA . GLN A 1 367 ? 2.252 -0.109 -4.319 1.00 86.56 367 GLN A CA 1
ATOM 2990 C C . GLN A 1 367 ? 2.435 -1.423 -5.052 1.00 86.56 367 GLN A C 1
ATOM 2992 O O . GLN A 1 367 ? 3.357 -2.184 -4.771 1.00 86.56 367 GLN A O 1
ATOM 2997 N N . ILE A 1 368 ? 1.532 -1.692 -5.986 1.00 90.06 368 ILE A N 1
ATOM 2998 C CA . ILE A 1 368 ? 1.477 -2.977 -6.668 1.00 90.06 368 ILE A CA 1
ATOM 2999 C C . ILE A 1 368 ? 1.221 -2.730 -8.148 1.00 90.06 368 ILE A C 1
ATOM 3001 O O . ILE A 1 368 ? 0.521 -1.793 -8.537 1.00 90.06 368 ILE A O 1
ATOM 3005 N N . GLY A 1 369 ? 1.827 -3.558 -8.987 1.00 91.44 369 GLY A N 1
ATOM 3006 C CA . GLY A 1 369 ? 1.586 -3.585 -10.415 1.00 91.44 369 GLY A CA 1
ATOM 3007 C C . GLY A 1 369 ? 0.362 -4.421 -10.760 1.00 91.44 369 GLY A C 1
ATOM 3008 O O . GLY A 1 369 ? 0.147 -5.490 -10.197 1.00 91.44 369 GLY A O 1
ATOM 3009 N N . TYR A 1 370 ? -0.400 -3.966 -11.747 1.00 90.56 370 TYR A N 1
ATOM 3010 C CA . TYR A 1 370 ? -1.437 -4.729 -12.428 1.00 90.56 370 TYR A CA 1
ATOM 3011 C C . TYR A 1 370 ? -1.123 -4.820 -13.922 1.00 90.56 370 TYR A C 1
ATOM 3013 O O . TYR A 1 370 ? -0.988 -3.789 -14.582 1.00 90.56 370 TYR A O 1
ATOM 3021 N N . CYS A 1 371 ? -1.037 -6.030 -14.471 1.00 89.88 371 CYS A N 1
ATOM 3022 C CA . CYS A 1 371 ? -0.860 -6.246 -15.906 1.00 89.88 371 CYS A CA 1
ATOM 3023 C C . CYS A 1 371 ? -2.236 -6.392 -16.578 1.00 89.88 371 CYS A C 1
ATOM 3025 O O . CYS A 1 371 ? -2.913 -7.403 -16.375 1.00 89.88 371 CYS A O 1
ATOM 3027 N N . PRO A 1 372 ? -2.700 -5.435 -17.410 1.00 86.00 372 PRO A N 1
ATOM 3028 C CA . PRO A 1 372 ? -4.044 -5.499 -17.986 1.00 86.00 372 PRO A CA 1
ATOM 3029 C C . PRO A 1 372 ? -4.249 -6.663 -18.957 1.00 86.00 372 PRO A C 1
ATOM 3031 O O . PRO A 1 372 ? -5.391 -7.091 -19.133 1.00 86.00 372 PRO A O 1
ATOM 3034 N N . LYS A 1 373 ? -3.165 -7.146 -19.582 1.00 84.81 373 LYS A N 1
ATOM 3035 C CA . LYS A 1 373 ? -3.180 -8.240 -20.561 1.00 84.81 373 LYS A CA 1
ATOM 3036 C C . LYS A 1 373 ? -3.378 -9.593 -19.881 1.00 84.81 373 LYS A C 1
ATOM 3038 O O . LYS A 1 373 ? -4.251 -10.348 -20.285 1.00 84.81 373 LYS A O 1
ATOM 3043 N N . THR A 1 374 ? -2.594 -9.875 -18.844 1.00 82.75 374 THR A N 1
ATOM 3044 C CA . THR A 1 374 ? -2.632 -11.154 -18.115 1.00 82.75 374 THR A CA 1
ATOM 3045 C C . THR A 1 374 ? -3.562 -11.120 -16.903 1.00 82.75 374 THR A C 1
ATOM 3047 O O . THR A 1 374 ? -3.841 -12.155 -16.313 1.00 82.75 374 THR A O 1
ATOM 3050 N N . LYS A 1 375 ? -4.056 -9.932 -16.523 1.00 77.75 375 LYS A N 1
ATOM 3051 C CA . LYS A 1 375 ? -4.872 -9.680 -15.322 1.00 77.75 375 LYS A CA 1
ATOM 3052 C C . LYS A 1 375 ? -4.165 -10.036 -14.008 1.00 77.75 375 LYS A C 1
ATOM 3054 O O . LYS A 1 375 ? -4.844 -10.148 -12.980 1.00 77.75 375 LYS A O 1
ATOM 3059 N N . MET A 1 376 ? -2.839 -10.175 -14.052 1.00 81.06 376 MET A N 1
ATOM 3060 C CA . MET A 1 376 ? -1.983 -10.503 -12.916 1.00 81.06 376 MET A CA 1
ATOM 3061 C C . MET A 1 376 ? -1.653 -9.272 -12.077 1.00 81.06 376 MET A C 1
ATOM 3063 O O . MET A 1 376 ? -1.667 -8.138 -12.564 1.00 81.06 376 MET A O 1
ATOM 3067 N N . ILE A 1 377 ? -1.340 -9.528 -10.811 1.00 85.75 377 ILE A N 1
ATOM 3068 C CA . ILE A 1 377 ? -0.931 -8.539 -9.819 1.00 85.75 377 ILE A CA 1
ATOM 3069 C C . ILE A 1 377 ? 0.414 -8.976 -9.247 1.00 85.75 377 ILE A C 1
ATOM 3071 O O . ILE A 1 377 ? 0.614 -10.164 -9.009 1.00 85.75 377 ILE A O 1
ATOM 3075 N N . GLY A 1 378 ? 1.327 -8.033 -9.026 1.00 84.00 378 GLY A N 1
ATOM 3076 C CA . GLY A 1 378 ? 2.635 -8.342 -8.455 1.00 84.00 378 GLY A CA 1
ATOM 3077 C C . GLY A 1 378 ? 3.392 -7.108 -7.989 1.00 84.00 378 GLY A C 1
ATOM 3078 O O . GLY A 1 378 ? 3.084 -5.986 -8.391 1.00 84.00 378 GLY A O 1
ATOM 3079 N N . SER A 1 379 ? 4.391 -7.313 -7.133 1.00 82.81 379 SER A N 1
ATOM 3080 C CA . SER A 1 379 ? 5.350 -6.258 -6.806 1.00 82.81 379 SER A CA 1
ATOM 3081 C C . SER A 1 379 ? 6.289 -6.061 -7.999 1.00 82.81 379 SER A C 1
ATOM 3083 O O . SER A 1 379 ? 6.955 -7.001 -8.429 1.00 82.81 379 SER A O 1
ATOM 3085 N N . ILE A 1 380 ? 6.277 -4.858 -8.577 1.00 85.00 380 ILE A N 1
ATOM 3086 C CA . ILE A 1 380 ? 7.014 -4.519 -9.810 1.00 85.00 380 ILE A CA 1
ATOM 3087 C C . ILE A 1 380 ? 8.093 -3.457 -9.590 1.00 85.00 380 ILE A C 1
ATOM 3089 O O . ILE A 1 380 ? 8.760 -3.049 -10.538 1.00 85.00 380 ILE A O 1
ATOM 3093 N N . LEU A 1 381 ? 8.241 -2.992 -8.351 1.00 82.75 381 LEU A N 1
ATOM 3094 C CA . LEU A 1 381 ? 9.236 -2.010 -7.953 1.00 82.75 381 LEU A CA 1
ATOM 3095 C C . LEU A 1 381 ? 10.178 -2.627 -6.914 1.00 82.75 381 LEU A C 1
ATOM 3097 O O . LEU A 1 381 ? 9.756 -3.494 -6.144 1.00 82.75 381 LEU A O 1
ATOM 3101 N N . PRO A 1 382 ? 11.451 -2.205 -6.878 1.00 77.12 382 PRO A N 1
ATOM 3102 C CA . PRO A 1 382 ? 12.379 -2.665 -5.860 1.00 77.12 382 PRO A CA 1
ATOM 3103 C C . PRO A 1 382 ? 11.975 -2.141 -4.473 1.00 77.12 382 PRO A C 1
ATOM 3105 O O . PRO A 1 382 ? 11.434 -1.044 -4.327 1.00 77.12 382 PRO A O 1
ATOM 3108 N N . LYS A 1 383 ? 12.269 -2.931 -3.432 1.00 70.69 383 LYS A N 1
ATOM 3109 C CA . LYS A 1 383 ? 11.974 -2.575 -2.030 1.00 70.69 383 LYS A CA 1
ATOM 3110 C C . LYS A 1 383 ? 12.922 -1.527 -1.458 1.00 70.69 383 LYS A C 1
ATOM 3112 O O . LYS A 1 383 ? 12.648 -0.974 -0.401 1.00 70.69 383 LYS A O 1
ATOM 3117 N N . ALA A 1 384 ? 14.048 -1.286 -2.115 1.00 70.25 384 ALA A N 1
ATOM 3118 C CA . ALA A 1 384 ? 14.996 -0.249 -1.760 1.00 70.25 384 ALA A CA 1
ATOM 3119 C C . ALA A 1 384 ? 15.500 0.405 -3.042 1.00 70.25 384 ALA A C 1
ATOM 3121 O O . ALA A 1 384 ? 15.763 -0.276 -4.030 1.00 70.25 384 ALA A O 1
ATOM 3122 N N . TYR A 1 385 ? 15.660 1.723 -3.008 1.00 68.94 385 TYR A N 1
ATOM 3123 C CA . TYR A 1 385 ? 16.256 2.465 -4.108 1.00 68.94 385 TYR A CA 1
ATOM 3124 C C . TYR A 1 385 ? 17.646 2.918 -3.688 1.00 68.94 385 TYR A C 1
ATOM 3126 O O . TYR A 1 385 ? 17.832 3.515 -2.624 1.00 68.94 385 TYR A O 1
ATOM 3134 N N . CYS A 1 386 ? 18.622 2.637 -4.541 1.00 65.50 386 CYS A N 1
ATOM 3135 C CA . CYS A 1 386 ? 19.951 3.217 -4.456 1.00 65.50 386 CYS A CA 1
ATOM 3136 C C . CYS A 1 386 ? 20.175 4.046 -5.716 1.00 65.50 386 CYS A C 1
ATOM 3138 O O . CYS A 1 386 ? 19.902 3.570 -6.823 1.00 65.50 386 CYS A O 1
ATOM 3140 N N . ASP A 1 387 ? 20.646 5.278 -5.547 1.00 64.38 387 ASP A N 1
ATOM 3141 C CA . ASP A 1 387 ? 21.060 6.125 -6.661 1.00 64.38 387 ASP A CA 1
ATOM 3142 C C . ASP A 1 387 ? 22.345 6.893 -6.336 1.00 64.38 387 ASP A C 1
ATOM 3144 O O . ASP A 1 387 ? 22.664 7.161 -5.172 1.00 64.38 387 ASP A O 1
ATOM 3148 N N . LEU A 1 388 ? 23.084 7.241 -7.387 1.00 65.31 388 LEU A N 1
ATOM 3149 C CA . LEU A 1 388 ? 24.239 8.121 -7.329 1.00 65.31 388 LEU A CA 1
ATOM 3150 C C . LEU A 1 388 ? 23.774 9.542 -7.631 1.00 65.31 388 LEU A C 1
ATOM 3152 O O . LEU A 1 388 ? 23.325 9.841 -8.738 1.00 65.31 388 LEU A O 1
ATOM 3156 N N . ILE A 1 389 ? 23.934 10.440 -6.662 1.00 57.72 389 ILE A N 1
ATOM 3157 C CA . ILE A 1 389 ? 23.727 11.865 -6.907 1.00 57.72 389 ILE A CA 1
ATOM 3158 C C . ILE A 1 389 ? 25.073 12.475 -7.297 1.00 57.72 389 ILE A C 1
ATOM 3160 O O . ILE A 1 389 ? 26.035 12.397 -6.521 1.00 57.72 389 ILE A O 1
ATOM 3164 N N . PRO A 1 390 ? 25.187 13.085 -8.488 1.00 51.44 390 PRO A N 1
ATOM 3165 C CA . PRO A 1 390 ? 26.346 13.900 -8.793 1.00 51.44 390 PRO A CA 1
ATOM 3166 C C . PRO A 1 390 ? 26.305 15.152 -7.908 1.00 51.44 390 PRO A C 1
ATOM 3168 O O . PRO A 1 390 ? 25.459 16.020 -8.099 1.00 51.44 390 PRO A O 1
ATOM 3171 N N . ASN A 1 391 ? 27.225 15.281 -6.946 1.00 43.84 391 ASN A N 1
ATOM 3172 C CA . ASN A 1 391 ? 27.490 16.600 -6.374 1.00 43.84 391 ASN A CA 1
ATOM 3173 C C . ASN A 1 391 ? 28.192 17.454 -7.433 1.00 43.84 391 ASN A C 1
ATOM 3175 O O . ASN A 1 391 ? 29.106 16.979 -8.112 1.00 43.84 391 ASN A O 1
ATOM 3179 N N . HIS A 1 392 ? 27.849 18.742 -7.496 1.00 41.22 392 HIS A N 1
ATOM 3180 C CA . HIS A 1 392 ? 28.527 19.749 -8.324 1.00 41.22 392 HIS A CA 1
ATOM 3181 C C . HIS A 1 392 ? 30.057 19.836 -8.088 1.00 41.22 392 HIS A C 1
ATOM 3183 O O . HIS A 1 392 ? 30.763 20.483 -8.854 1.00 41.22 392 HIS A O 1
ATOM 3189 N N . SER A 1 393 ? 30.586 19.157 -7.062 1.00 36.62 393 SER A N 1
ATOM 3190 C CA . SER A 1 393 ? 32.007 19.032 -6.714 1.00 36.62 393 SER A CA 1
ATOM 3191 C C . SER A 1 393 ? 32.684 17.727 -7.178 1.00 36.62 393 SER A C 1
ATOM 3193 O O . SER A 1 393 ? 33.852 17.497 -6.866 1.00 36.62 393 SER A O 1
ATOM 3195 N N . GLY A 1 394 ? 31.995 16.846 -7.914 1.00 39.31 394 GLY A N 1
ATOM 3196 C CA . GLY A 1 394 ? 32.581 15.609 -8.449 1.00 39.31 394 GLY A CA 1
ATOM 3197 C C . GLY A 1 394 ? 32.780 14.475 -7.430 1.00 39.31 394 GLY A C 1
ATOM 3198 O O . GLY A 1 394 ? 33.413 13.471 -7.762 1.00 39.31 394 GLY A O 1
ATOM 3199 N N . LEU A 1 395 ? 32.235 14.602 -6.215 1.00 35.81 395 LEU A N 1
ATOM 3200 C CA . LEU A 1 395 ? 32.114 13.503 -5.251 1.00 35.81 395 LEU A CA 1
ATOM 3201 C C . LEU A 1 395 ? 30.753 12.815 -5.423 1.00 35.81 395 LEU A C 1
ATOM 3203 O O . LEU A 1 395 ? 29.710 13.459 -5.340 1.00 35.81 395 LEU A O 1
ATOM 3207 N N . ARG A 1 396 ? 30.765 11.501 -5.667 1.00 43.78 396 ARG A N 1
ATOM 3208 C CA . ARG A 1 396 ? 29.551 10.680 -5.766 1.00 43.78 396 ARG A CA 1
ATOM 3209 C C . ARG A 1 396 ? 29.078 10.317 -4.357 1.00 43.78 396 ARG A C 1
ATOM 3211 O O . ARG A 1 396 ? 29.711 9.497 -3.698 1.00 43.78 396 ARG A O 1
ATOM 3218 N N . GLY A 1 397 ? 27.995 10.937 -3.897 1.00 45.34 397 GLY A N 1
ATOM 3219 C CA . GLY A 1 397 ? 27.261 10.487 -2.714 1.00 45.34 397 GLY A CA 1
ATOM 3220 C C . GLY A 1 397 ? 26.178 9.495 -3.134 1.00 45.34 397 GLY A C 1
ATOM 3221 O O . GLY A 1 397 ? 25.459 9.751 -4.098 1.00 45.34 397 GLY A O 1
ATOM 3222 N N . GLY A 1 398 ? 26.080 8.356 -2.447 1.00 46.28 398 GLY A N 1
ATOM 3223 C CA . GLY A 1 398 ? 24.957 7.433 -2.608 1.00 46.28 398 GLY A CA 1
ATOM 3224 C C . GLY A 1 398 ? 23.834 7.804 -1.645 1.00 46.28 398 GLY A C 1
ATOM 3225 O O . GLY A 1 398 ? 24.107 8.038 -0.467 1.00 46.28 398 GLY A O 1
ATOM 3226 N N . ILE A 1 399 ? 22.589 7.845 -2.122 1.00 47.50 399 ILE A N 1
ATOM 3227 C CA . ILE A 1 399 ? 21.421 7.900 -1.236 1.00 47.50 399 ILE A CA 1
ATOM 3228 C C . ILE A 1 399 ? 20.765 6.526 -1.210 1.00 47.50 399 ILE A C 1
ATOM 3230 O O . ILE A 1 399 ? 20.484 5.933 -2.250 1.00 47.50 399 ILE A O 1
ATOM 3234 N N . TRP A 1 400 ? 20.511 6.052 0.006 1.00 43.75 400 TRP A N 1
ATOM 3235 C CA . TRP A 1 400 ? 19.690 4.884 0.276 1.00 43.75 400 TRP A CA 1
ATOM 3236 C C . TRP A 1 400 ? 18.303 5.364 0.670 1.00 43.75 400 TRP A C 1
ATOM 3238 O O . TRP A 1 400 ? 18.134 5.965 1.731 1.00 43.75 400 TRP A O 1
ATOM 3248 N N . ILE A 1 401 ? 17.315 5.103 -0.179 1.00 49.47 401 ILE A N 1
ATOM 3249 C CA . ILE A 1 401 ? 15.916 5.383 0.133 1.00 49.47 401 ILE A CA 1
ATOM 3250 C C . ILE A 1 401 ? 15.253 4.045 0.434 1.00 49.47 401 ILE A C 1
ATOM 3252 O O . ILE A 1 401 ? 15.088 3.204 -0.454 1.00 49.47 401 ILE A O 1
ATOM 3256 N N . LYS A 1 402 ? 14.895 3.843 1.706 1.00 41.78 402 LYS A N 1
ATOM 3257 C CA . LYS A 1 402 ? 13.927 2.818 2.096 1.00 41.78 402 LYS A CA 1
ATOM 3258 C C . LYS A 1 402 ? 12.535 3.466 2.043 1.00 41.78 402 LYS A C 1
ATOM 3260 O O . LYS A 1 402 ? 12.346 4.441 2.771 1.00 41.78 402 LYS A O 1
ATOM 3265 N N . PRO A 1 403 ? 11.638 3.016 1.149 1.00 45.16 403 PRO A N 1
ATOM 3266 C CA . PRO A 1 403 ? 10.262 3.499 1.086 1.00 45.16 403 PRO A CA 1
ATOM 3267 C C . PRO A 1 403 ? 9.465 3.182 2.356 1.00 45.16 403 PRO A C 1
ATOM 3269 O O . PRO A 1 403 ? 9.807 2.194 3.051 1.00 45.16 403 PRO A O 1
#

Radius of gyration: 32.19 Å; chains: 1; bounding box: 83×56×84 Å

Sequence (403 aa):
MNNLVLQPDQWSIPDPKRVIETLNRIKQRKSQSSEKSNSSWRFTDVVSPLDFYCYLKMRFGDPNGFAMMLRSQAVDNFIHWHYTLATSDTIIDIMGLNIGMEIQSHGMQVINSGWQQLESNLNKEFDHYHCDLRKVRETFERWHLFINPYGRLSTIVQRYVTRLKELDISHMTIPKPPELDEDFVRYKSEIKQCLEVCQEAMCISVGIQMIAPVMGKAAINFLMLILAKPEVKNDGRLYQDFLRRNIDVRIKSLHLCCDGFDKAIDGSEEPFKNFLRLMNRRNDTLHGNIDPMSSTGEDIYFDHQTIPLVSKYKGLTEIALANILGNLNPEEAIQDVQVVHDFVRFLLSRLHPDIRSQIVGVFDEQQIGYCPKTKMIGSILPKAYCDLIPNHSGLRGGIWIKP

Foldseek 3Di:
DPQDADAPVQKDADDPVVVVVLVVVLVVVVVPDPDQQKDKDWDDPLADPLLVVLLCCLHPNAADDPVVVVDDPAQPDQWPGWHWIDGPPWIKIWTDGPVGIMIMTGNHDHDPVSVVVNSVNSVVVCVVCVVSSVVSVVPDFDWDKDFQLLLVLLVLLVVLLVVLVVLPLVPDDQQDDDPDPVCVVVSVVSLVVLVVSLVSLVVSLLVLLQRLLVSLLSLLVVQCLAFFDPVQVVDPVSVVVLNPDDPLVNQQCCVVGGPFFPDGDDCVDDLNVLSVVSVVVSVCVVVVDDDPVPFPAFDWDDDVNHRTDGPDDDDPSSRVSCSSSRPRDSVVSVVSNVSSVSSSVVSLVRGDPVVSVQVVVVSNDRMWIARPVVSHIGRRHDQWHWHWDQDPVRDTDIDIDRD

Organism: NCBI:txid1817895